Protein AF-A0A4W3GAF4-F1 (afdb_monomer_lite)

Radius of gyration: 34.47 Å; chains: 1; bounding box: 77×103×108 Å

pLDDT: mean 74.82, std 26.8, range [19.8, 98.69]

Sequence (533 aa):
MSVDEVLEMLQRFKDSSIKREREVFNCMLRNLFEEYRFFPQYPDKELHITACLFGGIIEKGLVTYMALGLALRYVLEALRKPFDSKMYYFGIAALDRFKNRLKDYPQYCQHLASIGHFLQFPHHLQEYIEYGQQSRDPPVKMQGSITTPGSIALAQAQAQAQAQNKTPLARQVSTIVPTSTTSTVTKTTTVTRPTGVSFKKDVPPSINTTNIETLLVATDQAERIVEPPENIQEKVAFIFNNLSQSNMTQKVEELKETVKDEFMPWVSQYLVMKRVSIEPNFHSLYSNFMDTLKNPEFNKMVLIETYRNIKVLLTSDKAAANFSDRSLLKNLGHWLGMITLAKNKPILHIDLDVKSLLLEAYVKGQQEMLYVVPFVAKVLESSVRSMVFRPPNPWTMAIMNVLAELHQEHDLKLNLKFEIEVLCKNLALDINDLKPGNLLKDKEKLKNLEEQLSAPKRECKLPEDLPVVVTTAAPVPAATTTTCTVTGPPQPQFSYHDINVYSLAALAPHITVNPNVSPSDQLTTTRLNIVRL

Foldseek 3Di:
DALVVVLVLLVCLCPDPDPVSVVVSVVVLVVLLVCLVVLLVDDLVVLLSSLLNLLSCLQVPSDDDLSNVSSLVSLLVLCLPDPPGSSVSSSLSSCVSNLVCLLVPLVSLVSCVPRPVSVVHPPVSNQSSVQSVVSHGGDDPDDDDDDDDDDDDDDDDDDDDDDDDDDDDDDDDDDDDDDDDDDDDDDDDDDDDDDDDDDDDDDDDDDQNADLVLVVVVVVVDDDQDDDDPVLVVQLVVLVVPFDPVCLLVSLVSNVVSDDPSCLLVSLLCCLRVDQLRPLVCLVRVLVSCVSNVDVVSLVSNLLSLLVLLLSLQADDLVPPRPNSLSSLLSSLLNNLSSAQLVVHDDDVVSPDLQLQLLLLVVVHQSSLSRNLSSSLSNLLSNLNHPQRQPPRVSSLSNLLQLLQLLPDPPHDPVSVVSSCVSCVSSVHDSVPRHHDCSNVPVVVSVPGDDSGHDPPPPPPDDDDDDDDDDDDDDDDDDDDDDDDDDDDDDDPDDPVRQDPPDPVSCVVVDDDDPPDDPPPPPDDPDDPPDDD

InterPro domains:
  IPR032191 CCR4-NOT transcription complex subunit 1, CAF1-binding domain [PF16415] (225-448)
  IPR032193 CCR4-NOT transcription complex subunit 1, TTP binding domain [PF16417] (1-139)
  IPR038535 CCR4-NOT subunit 1, TTP binding domain superfamily [G3DSA:1.25.40.840] (1-141)
  IPR040398 CCR4-NOT transcription complex subunit 1 [PTHR13162] (1-518)

Secondary structure (DSSP, 8-state):
--HHHHHHHHHHHHT-S-HHHHHHHHHHHHHHHHGGGTGGGS-HHHHHHHHHHHHHHHHTT-S-HHHHHHHHHHHHHHHTSPTTSHHHHHHHHHHHHHGGGGGG-HHHHHHHHTSTTGGGS-HHHHHHHHHHHTT-PPP---------------S------------------------------------------------PPP------HHHHHTTTTS----PPPHHHHHHHHHHHHT--TTTHHHHHHHHHHHS-GGGHHHHHHHIIIIIITT-GGGHHHHHHHHHHH--HHHHHHHHHHHHHHHHHHHSS-TTS--HHHHHHHHHHHHHHHHHTGGGT----TTT--HHHHHHHHHHH-HHHHHHHHHHHHHHHTTGGG-TTTSTT-HHHHHHHHHHHHHHH-TTS-HHHHHHHHHHHHHTT--GGGS---STTT-HHHHHTPPP-S----------------------------------PPPPP-S-TTSS-TT-HHHHGGG----TT--GGGTTS---------

Structure (mmCIF, N/CA/C/O backbone):
data_AF-A0A4W3GAF4-F1
#
_entry.id   AF-A0A4W3GAF4-F1
#
loop_
_atom_site.group_PDB
_atom_site.id
_atom_site.type_symbol
_atom_site.label_atom_id
_atom_site.label_alt_id
_atom_site.label_comp_id
_atom_site.label_asym_id
_atom_site.label_entity_id
_atom_site.label_seq_id
_atom_site.pdbx_PDB_ins_code
_atom_site.Cartn_x
_atom_site.Cartn_y
_atom_site.Cartn_z
_atom_site.occupancy
_atom_site.B_iso_or_equiv
_atom_site.auth_seq_id
_atom_site.auth_comp_id
_atom_site.auth_asym_id
_atom_site.auth_atom_id
_atom_site.pdbx_PDB_model_num
ATOM 1 N N . MET A 1 1 ? 23.570 34.704 16.557 1.00 61.19 1 MET A N 1
ATOM 2 C CA . MET A 1 1 ? 22.428 33.967 17.116 1.00 61.19 1 MET A CA 1
ATOM 3 C C . MET A 1 1 ? 22.987 32.730 17.788 1.00 61.19 1 MET A C 1
ATOM 5 O O . MET A 1 1 ? 23.738 32.016 17.130 1.00 61.19 1 MET A O 1
ATOM 9 N N . SER A 1 2 ? 22.743 32.534 19.080 1.00 85.25 2 SER A N 1
ATOM 10 C CA . SER A 1 2 ? 23.193 31.335 19.803 1.00 85.25 2 SER A CA 1
ATOM 11 C C . SER A 1 2 ? 22.289 30.126 19.518 1.00 85.25 2 SER A C 1
ATOM 13 O O . SER A 1 2 ? 21.175 30.273 19.012 1.00 85.25 2 SER A O 1
ATOM 15 N N . VAL A 1 3 ? 22.750 28.913 19.845 1.00 85.31 3 VAL A N 1
ATOM 16 C CA . VAL A 1 3 ? 21.926 27.693 19.713 1.00 85.31 3 VAL A CA 1
ATOM 17 C C . VAL A 1 3 ? 20.669 27.786 20.583 1.00 85.31 3 VAL A C 1
ATOM 19 O O . VAL A 1 3 ? 19.590 27.376 20.159 1.00 85.31 3 VAL A O 1
ATOM 22 N N . ASP A 1 4 ? 20.785 28.364 21.777 1.00 85.12 4 ASP A N 1
ATOM 23 C CA . ASP A 1 4 ? 19.672 28.451 22.720 1.00 85.12 4 ASP A CA 1
ATOM 24 C C . ASP A 1 4 ? 18.621 29.488 22.275 1.00 85.12 4 ASP A C 1
ATOM 26 O O . ASP A 1 4 ? 17.425 29.209 22.389 1.00 85.12 4 ASP A O 1
ATOM 30 N N . GLU A 1 5 ? 19.039 30.594 21.639 1.00 87.19 5 GLU A N 1
ATOM 31 C CA . GLU A 1 5 ? 18.146 31.537 20.936 1.00 87.19 5 GLU A CA 1
ATOM 32 C C . GLU A 1 5 ? 17.368 30.863 19.793 1.00 87.19 5 GLU A C 1
ATOM 34 O O . GLU A 1 5 ? 16.159 31.067 19.670 1.00 87.19 5 GLU A O 1
ATOM 39 N N . VAL A 1 6 ? 18.029 30.033 18.970 1.00 87.31 6 VAL A N 1
ATOM 40 C CA . VAL A 1 6 ? 17.355 29.267 17.899 1.00 87.31 6 VAL A CA 1
ATOM 41 C C . VAL A 1 6 ? 16.316 28.319 18.499 1.00 87.31 6 VAL A C 1
ATOM 43 O O . VAL A 1 6 ? 15.187 28.251 18.016 1.00 87.31 6 VAL A O 1
ATOM 46 N N . LEU A 1 7 ? 16.665 27.614 19.578 1.00 90.06 7 LEU A N 1
ATOM 47 C CA . LEU A 1 7 ? 15.755 26.700 20.269 1.00 90.06 7 LEU A CA 1
ATOM 48 C C . LEU A 1 7 ? 14.551 27.424 20.893 1.00 90.06 7 LEU A C 1
ATOM 50 O O . LEU A 1 7 ? 13.444 26.889 20.879 1.00 90.06 7 LEU A O 1
ATOM 54 N N . GLU A 1 8 ? 14.732 28.632 21.431 1.00 90.06 8 GLU A N 1
ATOM 55 C CA . GLU A 1 8 ? 13.617 29.470 21.891 1.00 90.06 8 GLU A CA 1
ATOM 56 C C . GLU A 1 8 ? 12.730 29.965 20.745 1.00 90.06 8 GLU A C 1
ATOM 58 O O . GLU A 1 8 ? 11.504 29.938 20.867 1.00 90.06 8 GLU A O 1
ATOM 63 N N . MET A 1 9 ? 13.320 30.391 19.625 1.00 90.19 9 MET A N 1
ATOM 64 C CA . MET A 1 9 ? 12.570 30.794 18.432 1.00 90.19 9 MET A CA 1
ATOM 65 C C . MET A 1 9 ? 11.718 29.633 17.902 1.00 90.19 9 MET A C 1
ATOM 67 O O . MET A 1 9 ? 10.529 29.815 17.640 1.00 90.19 9 MET A O 1
ATOM 71 N N . LEU A 1 10 ? 12.293 28.428 17.810 1.00 89.50 10 LEU A N 1
ATOM 72 C CA . LEU A 1 10 ? 11.576 27.222 17.393 1.00 89.50 10 LEU A CA 1
ATOM 73 C C . LEU A 1 10 ? 10.428 26.874 18.354 1.00 89.50 10 LEU A C 1
ATOM 75 O O . LEU A 1 10 ? 9.344 26.534 17.886 1.00 89.50 10 LEU A O 1
ATOM 79 N N . GLN A 1 11 ? 10.615 27.021 19.672 1.00 90.25 11 GLN A N 1
ATOM 80 C CA . GLN A 1 11 ? 9.532 26.831 20.646 1.00 90.25 11 GLN A CA 1
ATOM 81 C C . GLN A 1 11 ? 8.378 27.814 20.415 1.00 90.25 11 GLN A C 1
ATOM 83 O O . GLN A 1 11 ? 7.221 27.403 20.364 1.00 90.25 11 GLN A O 1
ATOM 88 N N . ARG A 1 12 ? 8.682 29.105 20.228 1.00 89.44 12 ARG A N 1
ATOM 89 C CA . ARG A 1 12 ? 7.660 30.135 19.975 1.00 89.44 12 ARG A CA 1
ATOM 90 C C . ARG A 1 12 ? 6.906 29.872 18.669 1.00 89.44 12 ARG A C 1
ATOM 92 O O . ARG A 1 12 ? 5.688 29.994 18.644 1.00 89.44 12 ARG A O 1
ATOM 99 N N . PHE A 1 13 ? 7.601 29.468 17.604 1.00 89.94 13 PHE A N 1
ATOM 100 C CA . PHE A 1 13 ? 6.974 29.178 16.310 1.00 89.94 13 PHE A CA 1
ATOM 101 C C . PHE A 1 13 ? 6.138 27.892 16.306 1.00 89.94 13 PHE A C 1
ATOM 103 O O . PHE A 1 13 ? 5.116 27.851 15.621 1.00 89.94 13 PHE A O 1
ATOM 110 N N . LYS A 1 14 ? 6.525 26.867 17.078 1.00 85.94 14 LYS A N 1
ATOM 111 C CA . LYS A 1 14 ? 5.740 25.635 17.257 1.00 85.94 14 LYS A CA 1
ATOM 112 C C . LYS A 1 14 ? 4.340 25.931 17.798 1.00 85.94 14 LYS A C 1
ATOM 114 O O . LYS A 1 14 ? 3.355 25.427 17.264 1.00 85.94 14 LYS A O 1
ATOM 119 N N . ASP A 1 15 ? 4.271 26.763 18.836 1.00 85.88 15 ASP A N 1
ATOM 120 C CA . ASP A 1 15 ? 3.041 27.052 19.582 1.00 85.88 15 ASP A CA 1
ATOM 121 C C . ASP A 1 15 ? 2.327 28.337 19.092 1.00 85.88 15 ASP A C 1
ATOM 123 O O . ASP A 1 15 ? 1.330 28.770 19.671 1.00 85.88 15 ASP A O 1
ATOM 127 N N . SER A 1 16 ? 2.806 28.943 17.997 1.00 90.38 16 SER A N 1
ATOM 128 C CA . SER A 1 16 ? 2.249 30.176 17.423 1.00 90.38 16 SER A CA 1
ATOM 129 C C . SER A 1 16 ? 0.898 29.963 16.735 1.00 90.38 16 SER A C 1
ATOM 131 O O . SER A 1 16 ? 0.680 28.993 16.002 1.00 90.38 16 SER A O 1
ATOM 133 N N . SER A 1 17 ? -0.003 30.940 16.875 1.00 83.81 17 SER A N 1
ATOM 134 C CA . SER A 1 17 ? -1.268 31.010 16.134 1.00 83.81 17 SER A CA 1
ATOM 135 C C . SER A 1 17 ? -1.079 31.371 14.651 1.00 83.81 17 SER A C 1
ATOM 137 O O . SER A 1 17 ? -1.940 31.044 13.826 1.00 83.81 17 SER A O 1
ATOM 139 N N . ILE A 1 18 ? 0.068 31.940 14.265 1.00 90.56 18 ILE A N 1
ATOM 140 C CA . ILE A 1 18 ? 0.363 32.375 12.895 1.00 90.56 18 ILE A CA 1
ATOM 141 C C . ILE A 1 18 ? 0.765 31.173 12.027 1.00 90.56 18 ILE A C 1
ATOM 143 O O . ILE A 1 18 ? 1.808 30.553 12.234 1.00 90.56 18 ILE A O 1
ATOM 147 N N . LYS A 1 19 ? -0.031 30.873 10.986 1.00 87.50 19 LYS A N 1
ATOM 148 C CA . LYS A 1 19 ? 0.212 29.746 10.056 1.00 87.50 19 LYS A CA 1
ATOM 149 C C . LYS A 1 19 ? 1.637 29.748 9.485 1.00 87.50 19 LYS A C 1
ATOM 151 O O . LYS A 1 19 ? 2.295 28.714 9.494 1.00 87.50 19 LYS A O 1
ATOM 156 N N . ARG A 1 20 ? 2.124 30.921 9.065 1.00 87.12 20 ARG A N 1
ATOM 157 C CA . ARG A 1 20 ? 3.463 31.114 8.487 1.00 87.12 20 ARG A CA 1
ATOM 158 C C . ARG A 1 20 ? 4.597 30.749 9.452 1.00 87.12 20 ARG A C 1
ATOM 160 O O . ARG A 1 20 ? 5.612 30.229 9.009 1.00 87.12 20 ARG A O 1
ATOM 167 N N . GLU A 1 21 ? 4.447 31.006 10.749 1.00 88.62 21 GLU A N 1
ATOM 168 C CA . GLU A 1 21 ? 5.481 30.669 11.740 1.00 88.62 21 GLU A CA 1
ATOM 169 C C . GLU A 1 21 ? 5.537 29.156 11.969 1.00 88.62 21 GLU A C 1
ATOM 171 O O . GLU A 1 21 ? 6.621 28.572 11.935 1.00 88.62 21 GLU A O 1
ATOM 176 N N . ARG A 1 22 ? 4.373 28.495 12.051 1.00 86.69 22 ARG A N 1
ATOM 177 C CA . ARG A 1 22 ? 4.294 27.025 12.083 1.00 86.69 22 ARG A CA 1
ATOM 178 C C . ARG A 1 22 ? 4.856 26.385 10.808 1.00 86.69 22 ARG A C 1
ATOM 180 O O . ARG A 1 22 ? 5.530 25.362 10.884 1.00 86.69 22 ARG A O 1
ATOM 187 N N . GLU A 1 23 ? 4.615 26.968 9.634 1.00 84.00 23 GLU A N 1
ATOM 188 C CA . GLU A 1 23 ? 5.207 26.510 8.365 1.00 84.00 23 GLU A CA 1
ATOM 189 C C . GLU A 1 23 ? 6.739 26.642 8.370 1.00 84.00 23 GLU A C 1
ATOM 191 O O . GLU A 1 23 ? 7.431 25.701 7.982 1.00 84.00 23 GLU A O 1
ATOM 196 N N . VAL A 1 24 ? 7.280 27.760 8.873 1.00 87.12 24 VAL A N 1
ATOM 197 C CA . VAL A 1 24 ? 8.732 27.968 9.024 1.00 87.12 24 VAL A CA 1
ATOM 198 C C . VAL A 1 24 ? 9.343 26.966 10.008 1.00 87.12 24 VAL A C 1
ATOM 200 O O . VAL A 1 24 ? 10.357 26.357 9.679 1.00 87.12 24 VAL A O 1
ATOM 203 N N . PHE A 1 25 ? 8.712 26.730 11.162 1.00 90.31 25 PHE A N 1
ATOM 204 C CA . PHE A 1 25 ? 9.139 25.716 12.135 1.00 90.31 25 PHE A CA 1
ATOM 205 C C . PHE A 1 25 ? 9.225 24.312 11.514 1.00 90.31 25 PHE A C 1
ATOM 207 O O . PHE A 1 25 ? 10.264 23.655 11.599 1.00 90.31 25 PHE A O 1
ATOM 214 N N . ASN A 1 26 ? 8.166 23.879 10.822 1.00 86.62 26 ASN A N 1
ATOM 215 C CA . ASN A 1 26 ? 8.140 22.579 10.147 1.00 86.62 26 ASN A CA 1
ATOM 216 C C . ASN A 1 26 ? 9.185 22.487 9.021 1.00 86.62 26 ASN A C 1
ATOM 218 O O . ASN A 1 26 ? 9.798 21.438 8.834 1.00 86.62 26 ASN A O 1
ATOM 222 N N . CYS A 1 27 ? 9.420 23.581 8.290 1.00 85.25 27 CYS A N 1
ATOM 223 C CA . CYS A 1 27 ? 10.456 23.652 7.261 1.00 85.25 27 CYS A CA 1
ATOM 224 C C . CYS A 1 27 ? 11.867 23.514 7.860 1.00 85.25 27 CYS A C 1
ATOM 226 O O . CYS A 1 27 ? 12.650 22.692 7.392 1.00 85.25 27 CYS A O 1
ATOM 228 N N . MET A 1 28 ? 12.167 24.247 8.938 1.00 86.12 28 MET A N 1
ATOM 229 C CA . MET A 1 28 ? 13.460 24.190 9.629 1.00 86.12 28 MET A CA 1
ATOM 230 C C . MET A 1 28 ? 13.759 22.793 10.189 1.00 86.12 28 MET A C 1
ATOM 232 O O . MET A 1 28 ? 14.859 22.283 9.987 1.00 86.12 28 MET A O 1
ATOM 236 N N . LEU A 1 29 ? 12.785 22.145 10.842 1.00 89.12 29 LEU A N 1
ATOM 237 C CA . LEU A 1 29 ? 12.964 20.780 11.348 1.00 89.12 29 LEU A CA 1
ATOM 238 C C . LEU A 1 29 ? 13.135 19.754 10.223 1.00 89.12 29 LEU A C 1
ATOM 240 O O . LEU A 1 29 ? 13.995 18.881 10.328 1.00 89.12 29 LEU A O 1
ATOM 244 N N . ARG A 1 30 ? 12.349 19.856 9.142 1.00 85.94 30 ARG A N 1
ATOM 245 C CA . ARG A 1 30 ? 12.473 18.949 7.994 1.00 85.94 30 ARG A CA 1
ATOM 246 C C . ARG A 1 30 ? 13.859 19.057 7.358 1.00 85.94 30 ARG A C 1
ATOM 248 O O . ARG A 1 30 ? 14.519 18.033 7.212 1.00 85.94 30 ARG A O 1
ATOM 255 N N . ASN A 1 31 ? 14.321 20.273 7.064 1.00 86.94 31 ASN A N 1
ATOM 256 C CA . ASN A 1 31 ? 15.644 20.496 6.480 1.00 86.94 31 ASN A CA 1
ATOM 257 C C . ASN A 1 31 ? 16.752 19.927 7.387 1.00 86.94 31 ASN A C 1
ATOM 259 O O . ASN A 1 31 ? 17.601 19.184 6.906 1.00 86.94 31 ASN A O 1
ATOM 263 N N . LEU A 1 32 ? 16.690 20.160 8.706 1.00 89.69 32 LEU A N 1
ATOM 264 C CA . LEU A 1 32 ? 17.666 19.617 9.663 1.00 89.69 32 LEU A CA 1
ATOM 265 C C . LEU A 1 32 ? 17.710 18.074 9.675 1.00 89.69 32 LEU A C 1
ATOM 267 O O . LEU A 1 32 ? 18.785 17.484 9.801 1.00 89.69 32 LEU A O 1
ATOM 271 N N . PHE A 1 33 ? 16.562 17.398 9.544 1.00 89.25 33 PHE A N 1
ATOM 272 C CA . PHE A 1 33 ? 16.513 15.933 9.459 1.00 89.25 33 PHE A CA 1
ATOM 273 C C . PHE A 1 33 ? 16.940 15.388 8.086 1.00 89.25 33 PHE A C 1
ATOM 275 O O . PHE A 1 33 ? 17.521 14.303 8.022 1.00 89.25 33 PHE A O 1
ATOM 282 N N . GLU A 1 34 ? 16.676 16.113 6.998 1.00 86.25 34 GLU A N 1
ATOM 283 C CA . GLU A 1 34 ? 17.132 15.765 5.644 1.00 86.25 34 GLU A CA 1
ATOM 284 C C . GLU A 1 34 ? 18.645 15.978 5.467 1.00 86.25 34 GLU A C 1
ATOM 286 O O . GLU A 1 34 ? 19.303 15.210 4.755 1.00 86.25 34 GLU A O 1
ATOM 291 N N . GLU A 1 35 ? 19.217 16.971 6.152 1.00 89.00 35 GLU A N 1
ATOM 292 C CA . GLU A 1 35 ? 20.650 17.277 6.144 1.00 89.00 35 GLU A CA 1
ATOM 293 C C . GLU A 1 35 ? 21.509 16.252 6.896 1.00 89.00 35 GLU A C 1
ATOM 295 O O . GLU A 1 35 ? 22.710 16.183 6.643 1.00 89.00 35 GLU A O 1
ATOM 300 N N . TYR A 1 36 ? 20.926 15.386 7.738 1.00 90.75 36 TYR A N 1
ATOM 301 C CA . TYR A 1 36 ? 21.669 14.383 8.521 1.00 90.75 36 TYR A CA 1
ATOM 302 C C . TYR A 1 36 ? 22.615 13.508 7.671 1.00 90.75 36 TYR A C 1
ATOM 304 O O . TYR A 1 36 ? 23.713 13.158 8.103 1.00 90.75 36 TYR A O 1
ATOM 312 N N . ARG A 1 37 ? 22.242 13.201 6.419 1.00 87.69 37 ARG A N 1
ATOM 313 C CA . ARG A 1 37 ? 23.094 12.450 5.468 1.00 87.69 37 ARG A CA 1
ATOM 314 C C . ARG A 1 37 ? 24.366 13.197 5.034 1.00 87.69 37 ARG A C 1
ATOM 316 O O . ARG A 1 37 ? 25.306 12.564 4.553 1.00 87.69 37 ARG A O 1
ATOM 323 N N . PHE A 1 38 ? 24.385 14.520 5.181 1.00 89.06 38 PHE A N 1
ATOM 324 C CA . PHE A 1 38 ? 25.499 15.404 4.840 1.00 89.06 38 PHE A CA 1
ATOM 325 C C . PHE A 1 38 ? 26.352 15.787 6.059 1.00 89.06 38 PHE A C 1
ATOM 327 O O . PHE A 1 38 ? 27.488 16.217 5.883 1.00 89.06 38 PHE A O 1
ATOM 334 N N . PHE A 1 39 ? 25.875 15.554 7.290 1.00 91.19 39 PHE A N 1
ATOM 335 C CA . PHE A 1 39 ? 26.628 15.816 8.528 1.00 91.19 39 PHE A CA 1
ATOM 336 C C . PHE A 1 39 ? 28.057 15.222 8.548 1.00 91.19 39 PHE A C 1
ATOM 338 O O . PHE A 1 39 ? 28.957 15.905 9.035 1.00 91.19 39 PHE A O 1
ATOM 345 N N . PRO A 1 40 ? 28.355 14.035 7.969 1.00 90.81 40 PRO A N 1
ATOM 346 C CA . PRO A 1 40 ? 29.735 13.542 7.875 1.00 90.81 40 PRO A CA 1
ATOM 347 C C . PRO A 1 40 ? 30.686 14.424 7.045 1.00 90.81 40 PRO A C 1
ATOM 349 O O . PRO A 1 40 ? 31.899 14.299 7.192 1.00 90.81 40 PRO A O 1
ATOM 352 N N . GLN A 1 41 ? 30.158 15.282 6.163 1.00 89.31 41 GLN A N 1
ATOM 353 C CA . GLN A 1 41 ? 30.934 16.243 5.368 1.00 89.31 41 GLN A CA 1
ATOM 354 C C . GLN A 1 41 ? 31.089 17.608 6.060 1.00 89.31 41 GLN A C 1
ATOM 356 O O . GLN A 1 41 ? 31.808 18.464 5.547 1.00 89.31 41 GLN A O 1
ATOM 361 N N . TYR A 1 42 ? 30.432 17.839 7.202 1.00 88.81 42 TYR A N 1
ATOM 362 C CA . TYR A 1 42 ? 30.511 19.126 7.890 1.00 88.81 42 TYR A CA 1
ATOM 363 C C . TYR A 1 42 ? 31.890 19.293 8.565 1.00 88.81 42 TYR A C 1
ATOM 365 O O . TYR A 1 42 ? 32.491 18.310 9.032 1.00 88.81 42 TYR A O 1
ATOM 373 N N . PRO A 1 43 ? 32.427 20.525 8.638 1.00 92.06 43 PRO A N 1
ATOM 374 C CA . PRO A 1 43 ? 33.571 20.804 9.490 1.00 92.06 43 PRO A CA 1
ATOM 375 C C . PRO A 1 43 ? 33.166 20.720 10.973 1.00 92.06 43 PRO A C 1
ATOM 377 O O . PRO A 1 43 ? 31.988 20.768 11.334 1.00 92.06 43 PRO A O 1
ATOM 380 N N . ASP A 1 44 ? 34.148 20.496 11.847 1.00 86.81 44 ASP A N 1
ATOM 381 C CA . ASP A 1 44 ? 33.887 19.964 13.194 1.00 86.81 44 ASP A CA 1
ATOM 382 C C . ASP A 1 44 ? 33.168 20.955 14.120 1.00 86.81 44 ASP A C 1
ATOM 384 O O . ASP A 1 44 ? 32.412 20.546 15.003 1.00 86.81 44 ASP A O 1
ATOM 388 N N . LYS A 1 45 ? 33.356 22.262 13.898 1.00 87.88 45 LYS A N 1
ATOM 389 C CA . LYS A 1 45 ? 32.702 23.321 14.680 1.00 87.88 45 LYS A CA 1
ATOM 390 C C . LYS A 1 45 ? 31.215 23.398 14.350 1.00 87.88 45 LYS A C 1
ATOM 392 O O . LYS A 1 45 ? 30.377 23.426 15.247 1.00 87.88 45 LYS A O 1
ATOM 397 N N . GLU A 1 46 ? 30.901 23.400 13.064 1.00 90.50 46 GLU A N 1
ATOM 398 C CA . GLU A 1 46 ? 29.557 23.449 12.506 1.00 90.50 46 GLU A CA 1
ATOM 399 C C . GLU A 1 46 ? 28.797 22.177 12.884 1.00 90.50 46 GLU A C 1
ATOM 401 O O . GLU A 1 46 ? 27.681 22.258 13.386 1.00 90.50 46 GLU A O 1
ATOM 406 N N . LEU A 1 47 ? 29.433 21.006 12.760 1.00 92.50 47 LEU A N 1
ATOM 407 C CA . LEU A 1 47 ? 28.854 19.735 13.187 1.00 92.50 47 LEU A CA 1
ATOM 408 C C . LEU A 1 47 ? 28.550 19.706 14.695 1.00 92.50 47 LEU A C 1
ATOM 410 O O . LEU A 1 47 ? 27.496 19.211 15.093 1.00 92.50 47 LEU A O 1
ATOM 414 N N . HIS A 1 48 ? 29.429 20.261 15.536 1.00 91.62 48 HIS A N 1
ATOM 415 C CA . HIS A 1 48 ? 29.193 20.366 16.977 1.00 91.62 48 HIS A CA 1
ATOM 416 C C . HIS A 1 48 ? 28.041 21.330 17.317 1.00 91.62 48 HIS A C 1
ATOM 418 O O . HIS A 1 48 ? 27.187 21.001 18.140 1.00 91.62 48 HIS A O 1
ATOM 424 N N . ILE A 1 49 ? 27.958 22.488 16.652 1.00 90.00 49 ILE A N 1
ATOM 425 C CA . ILE A 1 49 ? 26.826 23.424 16.789 1.00 90.00 49 ILE A CA 1
ATOM 426 C C . ILE A 1 49 ? 25.513 22.730 16.396 1.00 90.00 49 ILE A C 1
ATOM 428 O O . ILE A 1 49 ? 24.531 22.794 17.141 1.00 90.00 49 ILE A O 1
ATOM 432 N N . THR A 1 50 ? 25.513 22.004 15.275 1.00 92.06 50 THR A N 1
ATOM 433 C CA . THR A 1 50 ? 24.368 21.217 14.807 1.00 92.06 50 THR A CA 1
ATOM 434 C C . THR A 1 50 ? 23.995 20.116 15.801 1.00 92.06 50 THR A C 1
ATOM 436 O O . THR A 1 50 ? 22.813 19.950 16.088 1.00 92.06 50 THR A O 1
ATOM 439 N N . ALA A 1 51 ? 24.962 19.419 16.409 1.00 92.81 51 ALA A N 1
ATOM 440 C CA . ALA A 1 51 ? 24.709 18.437 17.469 1.00 92.81 51 ALA A CA 1
ATOM 441 C C . ALA A 1 51 ? 24.020 19.062 18.694 1.00 92.81 51 ALA A C 1
ATOM 443 O O . ALA A 1 51 ? 23.035 18.523 19.202 1.00 92.81 51 ALA A O 1
ATOM 444 N N . CYS A 1 52 ? 24.494 20.229 19.136 1.00 92.56 52 CYS A N 1
ATOM 445 C CA . CYS A 1 52 ? 23.934 20.958 20.274 1.00 92.56 52 CYS A CA 1
ATOM 446 C C . CYS A 1 52 ? 22.510 21.481 20.014 1.00 92.56 52 CYS A C 1
ATOM 448 O O . CYS A 1 52 ? 21.705 21.537 20.951 1.00 92.56 52 CYS A O 1
ATOM 450 N N . LEU A 1 53 ? 22.188 21.831 18.762 1.00 90.94 53 LEU A N 1
ATOM 451 C CA . LEU A 1 53 ? 20.832 22.166 18.313 1.00 90.94 53 LEU A CA 1
ATOM 452 C C . LEU A 1 53 ? 19.939 20.916 18.258 1.00 90.94 53 LEU A C 1
ATOM 454 O O . LEU A 1 53 ? 18.841 20.912 18.810 1.00 90.94 53 LEU A O 1
ATOM 458 N N . PHE A 1 54 ? 20.429 19.840 17.643 1.00 93.12 54 PHE A N 1
ATOM 459 C CA . PHE A 1 54 ? 19.704 18.583 17.451 1.00 93.12 54 PHE A CA 1
ATOM 460 C C . PHE A 1 54 ? 19.353 17.909 18.789 1.00 93.12 54 PHE A C 1
ATOM 462 O O . PHE A 1 54 ? 18.215 17.493 19.004 1.00 93.12 54 PHE A O 1
ATOM 469 N N . GLY A 1 55 ? 20.302 17.871 19.729 1.00 92.62 55 GLY A N 1
ATOM 470 C CA . GLY A 1 55 ? 20.066 17.405 21.096 1.00 92.62 55 GLY A CA 1
ATOM 471 C C . GLY A 1 55 ? 19.100 18.305 21.875 1.00 92.62 55 GLY A C 1
ATOM 472 O O . GLY A 1 55 ? 18.225 17.801 22.575 1.00 92.62 55 GLY A O 1
ATOM 473 N N . GLY A 1 56 ? 19.184 19.629 21.693 1.00 91.81 56 GLY A N 1
ATOM 474 C CA . GLY A 1 56 ? 18.266 20.591 22.317 1.00 91.81 56 GLY A CA 1
ATOM 475 C C . GLY A 1 56 ? 16.820 20.510 21.799 1.00 91.81 56 GLY A C 1
ATOM 476 O O . GLY A 1 56 ? 15.877 20.763 22.547 1.00 91.81 56 GLY A O 1
ATOM 477 N N . ILE A 1 57 ? 16.621 20.097 20.542 1.00 92.62 57 ILE A N 1
ATOM 478 C CA . ILE A 1 57 ? 15.297 19.810 19.960 1.00 92.62 57 ILE A CA 1
ATOM 479 C C . ILE A 1 57 ? 14.624 18.620 20.665 1.00 92.62 57 ILE A C 1
ATOM 481 O O . ILE A 1 57 ? 13.416 18.656 20.918 1.00 92.62 57 ILE A O 1
ATOM 485 N N . ILE A 1 58 ? 15.406 17.597 21.030 1.00 92.31 58 ILE A N 1
ATOM 486 C CA . ILE A 1 58 ? 14.951 16.449 21.830 1.00 92.31 58 ILE A CA 1
ATOM 487 C C . ILE A 1 58 ? 14.709 16.875 23.288 1.00 92.31 58 ILE A C 1
ATOM 489 O O . ILE A 1 58 ? 13.673 16.537 23.865 1.00 92.31 58 ILE A O 1
ATOM 493 N N . GLU A 1 59 ? 15.630 17.642 23.877 1.00 92.12 59 GLU A N 1
ATOM 494 C CA . GLU A 1 59 ? 15.539 18.146 25.254 1.00 92.12 59 GLU A CA 1
ATOM 495 C C . GLU A 1 59 ? 14.253 18.956 25.481 1.00 92.12 59 GLU A C 1
ATOM 497 O O . GLU A 1 59 ? 13.440 18.583 26.325 1.00 92.12 59 GLU A O 1
ATOM 502 N N . LYS A 1 60 ? 14.012 20.001 24.675 1.00 89.75 60 LYS A N 1
ATOM 503 C CA . LYS A 1 60 ? 12.837 20.884 24.809 1.00 89.75 60 LYS A CA 1
ATOM 504 C C . LYS A 1 60 ? 11.519 20.257 24.323 1.00 89.75 60 LYS A C 1
ATOM 506 O O . LYS A 1 60 ? 10.473 20.887 24.424 1.00 89.75 60 LYS A O 1
ATOM 511 N N . GLY A 1 61 ? 11.540 19.032 23.786 1.00 87.69 61 GLY A N 1
ATOM 512 C CA . GLY A 1 61 ? 10.332 18.361 23.287 1.00 87.69 61 GLY A CA 1
ATOM 513 C C . GLY A 1 61 ? 9.704 19.053 22.071 1.00 87.69 61 GLY A C 1
ATOM 514 O O . GLY A 1 61 ? 8.491 18.974 21.870 1.00 87.69 61 GLY A O 1
ATOM 515 N N . LEU A 1 62 ? 10.522 19.731 21.255 1.00 87.19 62 LEU A N 1
ATOM 516 C CA . LEU A 1 62 ? 10.072 20.380 20.017 1.00 87.19 62 LEU A CA 1
ATOM 517 C C . LEU A 1 62 ? 9.570 19.354 18.993 1.00 87.19 62 LEU A C 1
ATOM 519 O O . LEU A 1 62 ? 8.684 19.656 18.199 1.00 87.19 62 LEU A O 1
ATOM 523 N N . VAL A 1 63 ? 10.102 18.132 19.048 1.00 86.69 63 VAL A N 1
ATOM 524 C CA . VAL A 1 63 ? 9.625 16.977 18.286 1.00 86.69 63 VAL A CA 1
ATOM 525 C C . VAL A 1 63 ? 8.915 15.980 19.193 1.00 86.69 63 VAL A C 1
ATOM 527 O O . VAL A 1 63 ? 9.365 15.685 20.300 1.00 86.69 63 VAL A O 1
ATOM 530 N N . THR A 1 64 ? 7.810 15.429 18.699 1.00 83.19 64 THR A N 1
ATOM 531 C CA . THR A 1 64 ? 6.983 14.435 19.392 1.00 83.19 64 THR A CA 1
ATOM 532 C C . THR A 1 64 ? 6.795 13.190 18.522 1.00 83.19 64 THR A C 1
ATOM 534 O O . THR A 1 64 ? 7.092 13.198 17.324 1.00 83.19 64 THR A O 1
ATOM 537 N N . TYR A 1 65 ? 6.336 12.097 19.137 1.00 83.25 65 TYR A N 1
ATOM 538 C CA . TYR A 1 65 ? 5.961 10.845 18.467 1.00 83.25 65 TYR A CA 1
ATOM 539 C C . TYR A 1 65 ? 7.001 10.359 17.430 1.00 83.25 65 TYR A C 1
ATOM 541 O O . TYR A 1 65 ? 8.140 10.056 17.789 1.00 83.25 65 TYR A O 1
ATOM 549 N N . MET A 1 66 ? 6.631 10.288 16.147 1.00 76.81 66 MET A N 1
ATOM 550 C CA . MET A 1 66 ? 7.477 9.769 15.067 1.00 76.81 66 MET A CA 1
ATOM 551 C C . MET A 1 66 ? 8.752 10.602 14.848 1.00 76.81 66 MET A C 1
ATOM 553 O O . MET A 1 66 ? 9.829 10.038 14.654 1.00 76.81 66 MET A O 1
ATOM 557 N N . ALA A 1 67 ? 8.661 11.934 14.932 1.00 80.44 67 ALA A N 1
ATOM 558 C CA . ALA A 1 67 ? 9.809 12.824 14.749 1.00 80.44 67 ALA A CA 1
ATOM 559 C C . ALA A 1 67 ? 10.826 12.690 15.898 1.00 80.44 67 ALA A C 1
ATOM 561 O O . ALA A 1 67 ? 12.034 12.701 15.666 1.00 80.44 67 ALA A O 1
ATOM 562 N N . LEU A 1 68 ? 10.342 12.472 17.126 1.00 88.19 68 LEU A N 1
ATOM 563 C CA . LEU A 1 68 ? 11.182 12.149 18.283 1.00 88.19 68 LEU A CA 1
ATOM 564 C C . LEU A 1 68 ? 11.881 10.791 18.114 1.00 88.19 68 LEU A C 1
ATOM 566 O O . LEU A 1 68 ? 13.086 10.689 18.335 1.00 88.19 68 LEU A O 1
ATOM 570 N N . GLY A 1 69 ? 11.152 9.762 17.667 1.00 86.25 69 GLY A N 1
ATOM 571 C CA . GLY A 1 69 ? 11.726 8.443 17.378 1.00 86.25 69 GLY A CA 1
ATOM 572 C C . GLY A 1 69 ? 12.807 8.487 16.291 1.00 86.25 69 GLY A C 1
ATOM 573 O O . GLY A 1 69 ? 13.850 7.846 16.429 1.00 86.25 69 GLY A O 1
ATOM 574 N N . LEU A 1 70 ? 12.603 9.289 15.240 1.00 86.75 70 LEU A N 1
ATOM 575 C CA . LEU A 1 70 ? 13.603 9.516 14.195 1.00 86.75 70 LEU A CA 1
ATOM 576 C C . LEU A 1 70 ? 14.846 10.238 14.735 1.00 86.75 70 LEU A C 1
ATOM 578 O O . LEU A 1 70 ? 15.963 9.794 14.467 1.00 86.75 70 LEU A O 1
ATOM 582 N N . ALA A 1 71 ? 14.660 11.293 15.533 1.00 89.50 71 ALA A N 1
ATOM 583 C CA . ALA A 1 71 ? 15.750 12.047 16.147 1.00 89.50 71 ALA A CA 1
ATOM 584 C C . ALA A 1 71 ? 16.615 11.163 17.066 1.00 89.50 71 ALA A C 1
ATOM 586 O O . ALA A 1 71 ? 17.837 11.119 16.918 1.00 89.50 71 ALA A O 1
ATOM 587 N N . LEU A 1 72 ? 15.984 10.384 17.952 1.00 91.12 72 LEU A N 1
ATOM 588 C CA . LEU A 1 72 ? 16.672 9.407 18.802 1.00 91.12 72 LEU A CA 1
ATOM 589 C C . LEU A 1 72 ? 17.417 8.356 17.960 1.00 91.12 72 LEU A C 1
ATOM 591 O O . LEU A 1 72 ? 18.574 8.045 18.242 1.00 91.12 72 LEU A O 1
ATOM 595 N N . ARG A 1 73 ? 16.810 7.848 16.878 1.00 91.12 73 ARG A N 1
ATOM 596 C CA . ARG A 1 73 ? 17.465 6.884 15.978 1.00 91.12 73 ARG A CA 1
ATOM 597 C C . ARG A 1 73 ? 18.700 7.468 15.286 1.00 91.12 73 ARG A C 1
ATOM 599 O O . ARG A 1 73 ? 19.683 6.747 15.143 1.00 91.12 73 ARG A O 1
ATOM 606 N N . TYR A 1 74 ? 18.676 8.737 14.877 1.00 92.62 74 TYR A N 1
ATOM 607 C CA . TYR A 1 74 ? 19.839 9.413 14.288 1.00 92.62 74 TYR A CA 1
ATOM 608 C C . TYR A 1 74 ? 20.975 9.596 15.303 1.00 92.62 74 TYR A C 1
ATOM 610 O O . TYR A 1 74 ? 22.122 9.302 14.979 1.00 92.62 74 TYR A O 1
ATOM 618 N N . VAL A 1 75 ? 20.679 9.967 16.554 1.00 93.25 75 VAL A N 1
ATOM 619 C CA . VAL A 1 75 ? 21.704 10.035 17.615 1.00 93.25 75 VAL A CA 1
ATOM 620 C C . VAL A 1 75 ? 22.294 8.645 17.901 1.00 93.25 75 VAL A C 1
ATOM 622 O O . VAL A 1 75 ? 23.514 8.498 17.949 1.00 93.25 75 VAL A O 1
ATOM 625 N N . LEU A 1 76 ? 21.464 7.601 17.994 1.00 90.75 76 LEU A N 1
ATOM 626 C CA . LEU A 1 76 ? 21.924 6.215 18.164 1.00 90.75 76 LEU A CA 1
ATOM 627 C C . LEU A 1 76 ? 22.760 5.708 16.978 1.00 90.75 76 LEU A C 1
ATOM 629 O O . LEU A 1 76 ? 23.728 4.977 17.178 1.00 90.75 76 LEU A O 1
ATOM 633 N N . GLU A 1 77 ? 22.409 6.067 15.741 1.00 90.44 77 GLU A N 1
ATOM 634 C CA . GLU A 1 77 ? 23.193 5.685 14.562 1.00 90.44 77 GLU A CA 1
ATOM 635 C C . GLU A 1 77 ? 24.550 6.401 14.527 1.00 90.44 77 GLU A C 1
ATOM 637 O O . GLU A 1 77 ? 25.560 5.781 14.185 1.00 90.44 77 GLU A O 1
ATOM 642 N N . ALA A 1 78 ? 24.588 7.676 14.918 1.00 91.06 78 ALA A N 1
ATOM 643 C CA . ALA A 1 78 ? 25.814 8.454 15.048 1.00 91.06 78 ALA A CA 1
ATOM 644 C C . ALA A 1 78 ? 26.756 7.852 16.112 1.00 91.06 78 ALA A C 1
ATOM 646 O O . ALA A 1 78 ? 27.934 7.629 15.838 1.00 91.06 78 ALA A O 1
ATOM 647 N N . LEU A 1 79 ? 26.208 7.459 17.268 1.00 90.12 79 LEU A N 1
ATOM 648 C CA . LEU A 1 79 ? 26.918 6.754 18.347 1.00 90.12 79 LEU A CA 1
ATOM 649 C C . LEU A 1 79 ? 27.342 5.316 17.998 1.00 90.12 79 LEU A C 1
ATOM 651 O O . LEU A 1 79 ? 28.165 4.735 18.695 1.00 90.12 79 LEU A O 1
ATOM 655 N N . ARG A 1 80 ? 26.797 4.716 16.932 1.00 90.06 80 ARG A N 1
ATOM 656 C CA . ARG A 1 80 ? 27.227 3.401 16.419 1.00 90.06 80 ARG A CA 1
ATOM 657 C C . ARG A 1 80 ? 28.360 3.481 15.395 1.00 90.06 80 ARG A C 1
ATOM 659 O O . ARG A 1 80 ? 28.879 2.434 15.006 1.00 90.06 80 ARG A O 1
ATOM 666 N N . LYS A 1 81 ? 28.734 4.677 14.924 1.00 90.62 81 LYS A N 1
ATOM 667 C CA . LYS A 1 81 ? 29.923 4.852 14.071 1.00 90.62 81 LYS A CA 1
ATOM 668 C C . LYS A 1 81 ? 31.195 4.560 14.894 1.00 90.62 81 LYS A C 1
ATOM 670 O O . LYS A 1 81 ? 31.112 4.508 16.118 1.00 90.62 81 LYS A O 1
ATOM 675 N N . PRO A 1 82 ? 32.360 4.326 14.262 1.00 86.75 82 PRO A N 1
ATOM 676 C CA . PRO A 1 82 ? 33.596 4.073 14.998 1.00 86.75 82 PRO A CA 1
ATOM 677 C C . PRO A 1 82 ? 33.892 5.169 16.028 1.00 86.75 82 PRO A C 1
ATOM 679 O O . PRO A 1 82 ? 33.628 6.350 15.773 1.00 86.75 82 PRO A O 1
ATOM 682 N N . PHE A 1 83 ? 34.465 4.771 17.165 1.00 83.19 83 PHE A N 1
ATOM 683 C CA . PHE A 1 83 ? 35.037 5.694 18.144 1.00 83.19 83 PHE A CA 1
ATOM 684 C C . PHE A 1 83 ? 36.013 6.665 17.456 1.00 83.19 83 PHE A C 1
ATOM 686 O O . PHE A 1 83 ? 36.617 6.312 16.443 1.00 83.19 83 PHE A O 1
ATOM 693 N N . ASP A 1 84 ? 36.130 7.885 17.986 1.00 86.44 84 ASP A N 1
ATOM 694 C CA . ASP A 1 84 ? 36.937 8.987 17.424 1.00 86.44 84 ASP A CA 1
ATOM 695 C C . ASP A 1 84 ? 36.455 9.527 16.050 1.00 86.44 84 ASP A C 1
ATOM 697 O O . ASP A 1 84 ? 37.054 10.424 15.461 1.00 86.44 84 ASP A O 1
ATOM 701 N N . SER A 1 85 ? 35.323 9.046 15.516 1.00 91.38 85 SER A N 1
ATOM 702 C CA . SER A 1 85 ? 34.737 9.623 14.296 1.00 91.38 85 SER A CA 1
ATOM 703 C C . SER A 1 85 ? 33.968 10.927 14.560 1.00 91.38 85 SER A C 1
ATOM 705 O O . SER A 1 85 ? 33.326 11.100 15.597 1.00 91.38 85 SER A O 1
ATOM 707 N N . LYS A 1 86 ? 33.923 11.825 13.564 1.00 90.44 86 LYS A N 1
ATOM 708 C CA . LYS A 1 86 ? 33.115 13.065 13.601 1.00 90.44 86 LYS A CA 1
ATOM 709 C C . LYS A 1 86 ? 31.660 12.824 14.031 1.00 90.44 86 LYS A C 1
ATOM 711 O O . LYS A 1 86 ? 31.105 13.564 14.838 1.00 90.44 86 LYS A O 1
ATOM 716 N N . MET A 1 87 ? 31.051 11.752 13.517 1.00 91.88 87 MET A N 1
ATOM 717 C CA . MET A 1 87 ? 29.676 11.371 13.854 1.00 91.88 87 MET A CA 1
ATOM 718 C C . MET A 1 87 ? 29.546 10.798 15.271 1.00 91.88 87 MET A C 1
ATOM 720 O O . MET A 1 87 ? 28.536 11.053 15.919 1.00 91.88 87 MET A O 1
ATOM 724 N N . TYR A 1 88 ? 30.558 10.099 15.792 1.00 92.69 88 TYR A N 1
ATOM 725 C CA . TYR A 1 88 ? 30.588 9.718 17.206 1.00 92.69 88 TYR A CA 1
ATOM 726 C C . TYR A 1 88 ? 30.566 10.970 18.102 1.00 92.69 88 TYR A C 1
ATOM 728 O O . TYR A 1 88 ? 29.722 11.070 18.992 1.00 92.69 88 TYR A O 1
ATOM 736 N N . TYR A 1 89 ? 31.391 11.980 17.802 1.00 91.75 89 TYR A N 1
ATOM 737 C CA . TYR A 1 89 ? 31.388 13.253 18.535 1.00 91.75 89 TYR A CA 1
ATOM 738 C C . TYR A 1 89 ? 30.069 14.032 18.419 1.00 91.75 89 TYR A C 1
ATOM 740 O O . TYR A 1 89 ? 29.591 14.556 19.427 1.00 91.75 89 TYR A O 1
ATOM 748 N N . PHE A 1 90 ? 29.434 14.053 17.240 1.00 94.94 90 PHE A N 1
ATOM 749 C CA . PHE A 1 90 ? 28.062 14.556 17.076 1.00 94.94 90 PHE A CA 1
ATOM 750 C C . PHE A 1 90 ? 27.085 13.816 18.002 1.00 94.94 90 PHE A C 1
ATOM 752 O O . PHE A 1 90 ? 26.310 14.445 18.720 1.00 94.94 90 PHE A O 1
ATOM 759 N N . GLY A 1 91 ? 27.145 12.482 18.024 1.00 93.31 91 GLY A N 1
ATOM 760 C CA . GLY A 1 91 ? 26.285 11.643 18.853 1.00 93.31 91 GLY A CA 1
ATOM 761 C C . GLY A 1 91 ? 26.446 11.927 20.347 1.00 93.31 91 GLY A C 1
ATOM 762 O O . GLY A 1 91 ? 25.448 12.093 21.045 1.00 93.31 91 GLY A O 1
ATOM 763 N N . ILE A 1 92 ? 27.687 12.047 20.829 1.00 93.81 92 ILE A N 1
ATOM 764 C CA . ILE A 1 92 ? 28.001 12.362 22.231 1.00 93.81 92 ILE A CA 1
ATOM 765 C C . ILE A 1 92 ? 27.517 13.770 22.608 1.00 93.81 92 ILE A C 1
ATOM 767 O O . ILE A 1 92 ? 26.875 13.933 23.644 1.00 93.81 92 ILE A O 1
ATOM 771 N N . ALA A 1 93 ? 27.765 14.777 21.764 1.00 93.00 93 ALA A N 1
ATOM 772 C CA . ALA A 1 93 ? 27.333 16.153 22.020 1.00 93.00 93 ALA A CA 1
ATOM 773 C C . ALA A 1 93 ? 25.799 16.301 22.008 1.00 93.00 93 ALA A C 1
ATOM 775 O O . ALA A 1 93 ? 25.239 16.988 22.862 1.00 93.00 93 ALA A O 1
ATOM 776 N N . ALA A 1 94 ? 25.104 15.618 21.092 1.00 94.50 94 ALA A N 1
ATOM 777 C CA . ALA A 1 94 ? 23.644 15.593 21.072 1.00 94.50 94 ALA A CA 1
ATOM 778 C C . ALA A 1 94 ? 23.072 14.872 22.307 1.00 94.50 94 ALA A C 1
ATOM 780 O O . ALA A 1 94 ? 22.141 15.380 22.932 1.00 94.50 94 ALA A O 1
ATOM 781 N N . LEU A 1 95 ? 23.644 13.722 22.684 1.00 93.56 95 LEU A N 1
ATOM 782 C CA . LEU A 1 95 ? 23.221 12.930 23.842 1.00 93.56 95 LEU A CA 1
ATOM 783 C C . LEU A 1 95 ? 23.388 13.686 25.169 1.00 93.56 95 LEU A C 1
ATOM 785 O O . LEU A 1 95 ? 22.519 13.591 26.034 1.00 93.56 95 LEU A O 1
ATOM 789 N N . ASP A 1 96 ? 24.459 14.471 25.320 1.00 92.25 96 ASP A N 1
ATOM 790 C CA . ASP A 1 96 ? 24.699 15.251 26.538 1.00 92.25 96 ASP A CA 1
ATOM 791 C C . ASP A 1 96 ? 23.619 16.312 26.801 1.00 92.25 96 ASP A C 1
ATOM 793 O O . ASP A 1 96 ? 23.272 16.553 27.959 1.00 92.25 96 ASP A O 1
ATOM 797 N N . ARG A 1 97 ? 23.027 16.885 25.743 1.00 92.62 97 ARG A N 1
ATOM 798 C CA . ARG A 1 97 ? 21.950 17.885 25.855 1.00 92.62 97 ARG A CA 1
ATOM 799 C C . ARG A 1 97 ? 20.662 17.287 26.424 1.00 92.62 97 ARG A C 1
ATOM 801 O O . ARG A 1 97 ? 20.045 17.898 27.284 1.00 92.62 97 ARG A O 1
ATOM 808 N N . PHE A 1 98 ? 20.269 16.077 26.013 1.00 92.56 98 PHE A N 1
ATOM 809 C CA . PHE A 1 98 ? 19.024 15.446 26.488 1.00 92.56 98 PHE A CA 1
ATOM 810 C C . PHE A 1 98 ? 19.218 14.352 27.553 1.00 92.56 98 PHE A C 1
ATOM 812 O O . PHE A 1 98 ? 18.264 13.633 27.856 1.00 92.56 98 PHE A O 1
ATOM 819 N N . LYS A 1 99 ? 20.401 14.237 28.179 1.00 90.44 99 LYS A N 1
ATOM 820 C CA . LYS A 1 99 ? 20.704 13.204 29.196 1.00 90.44 99 LYS A CA 1
ATOM 821 C C . LYS A 1 99 ? 19.664 13.106 30.322 1.00 90.44 99 LYS A C 1
ATOM 823 O O . LYS A 1 99 ? 19.274 12.006 30.698 1.00 90.44 99 LYS A O 1
ATOM 828 N N . ASN A 1 100 ? 19.117 14.238 30.771 1.00 89.12 100 ASN A N 1
ATOM 829 C CA . ASN A 1 100 ? 18.077 14.309 31.811 1.00 89.12 100 ASN A CA 1
ATOM 830 C C . ASN A 1 100 ? 16.745 13.636 31.411 1.00 89.12 100 ASN A C 1
ATOM 832 O O . ASN A 1 100 ? 15.925 13.322 32.273 1.00 89.12 100 ASN A O 1
ATOM 836 N N . ARG A 1 101 ? 16.527 13.408 30.108 1.00 87.38 101 ARG A N 1
ATOM 837 C CA . ARG A 1 101 ? 15.358 12.717 29.545 1.00 87.38 101 ARG A CA 1
ATOM 838 C C . ARG A 1 101 ? 15.597 11.232 29.272 1.00 87.38 101 ARG A C 1
ATOM 840 O O . ARG A 1 101 ? 14.678 10.543 28.854 1.00 87.38 101 ARG A O 1
ATOM 847 N N . LEU A 1 102 ? 16.798 10.697 29.509 1.00 87.50 102 LEU A N 1
ATOM 848 C CA . LEU A 1 102 ? 17.096 9.279 29.245 1.00 87.50 102 LEU A CA 1
ATOM 849 C C . LEU A 1 102 ? 16.267 8.313 30.108 1.00 87.50 102 LEU A C 1
ATOM 851 O O . LEU A 1 102 ? 15.958 7.209 29.662 1.00 87.50 102 LEU A O 1
ATOM 855 N N . LYS A 1 103 ? 15.824 8.751 31.291 1.00 85.88 103 LYS A N 1
ATOM 856 C CA . LYS A 1 103 ? 14.852 8.027 32.128 1.00 85.88 103 LYS A CA 1
ATOM 857 C C . LYS A 1 103 ? 13.479 7.842 31.471 1.00 85.88 103 LYS A C 1
ATOM 859 O O . LYS A 1 103 ? 12.809 6.861 31.775 1.00 85.88 103 LYS A O 1
ATOM 864 N N . ASP A 1 104 ? 13.093 8.733 30.551 1.00 86.19 104 ASP A N 1
ATOM 865 C CA . ASP A 1 104 ? 11.848 8.633 29.776 1.00 86.19 104 ASP A CA 1
ATOM 866 C C . ASP A 1 104 ? 11.941 7.510 28.717 1.00 86.19 104 ASP A C 1
ATOM 868 O O . ASP A 1 104 ? 10.923 7.078 28.174 1.00 86.19 104 ASP A O 1
ATOM 872 N N . TYR A 1 105 ? 13.156 7.024 28.407 1.00 88.44 105 TYR A N 1
ATOM 873 C CA . TYR A 1 105 ? 13.425 6.096 27.303 1.00 88.44 105 TYR A CA 1
ATOM 874 C C . TYR A 1 105 ? 14.238 4.842 27.717 1.00 88.44 105 TYR A C 1
ATOM 876 O O . TYR A 1 105 ? 15.320 4.601 27.171 1.00 88.44 105 TYR A O 1
ATOM 884 N N . PRO A 1 106 ? 13.739 3.960 28.609 1.00 84.69 106 PRO A N 1
ATOM 885 C CA . PRO A 1 106 ? 14.524 2.824 29.117 1.00 84.69 106 PRO A CA 1
ATOM 886 C C . PRO A 1 106 ? 15.027 1.862 28.027 1.00 84.69 106 PRO A C 1
ATOM 888 O O . PRO A 1 106 ? 16.170 1.407 28.071 1.00 84.69 106 PRO A O 1
ATOM 891 N N . GLN A 1 107 ? 14.210 1.600 26.998 1.00 85.56 107 GLN A N 1
ATOM 892 C CA . GLN A 1 107 ? 14.587 0.763 25.846 1.00 85.56 107 GLN A CA 1
ATOM 893 C C . GLN A 1 107 ? 15.697 1.405 24.993 1.00 85.56 107 GLN A C 1
ATOM 895 O O . GLN A 1 107 ? 16.585 0.718 24.491 1.00 85.56 107 GLN A O 1
ATOM 900 N N . TYR A 1 108 ? 15.700 2.736 24.869 1.00 88.12 108 TYR A N 1
ATOM 901 C CA . TYR A 1 108 ? 16.769 3.469 24.189 1.00 88.12 108 TYR A CA 1
ATOM 902 C C . TYR A 1 108 ? 18.091 3.344 24.960 1.00 88.12 108 TYR A C 1
ATOM 904 O O . TYR A 1 108 ? 19.131 3.061 24.367 1.00 88.12 108 TYR A O 1
ATOM 912 N N . CYS A 1 109 ? 18.042 3.434 26.291 1.00 87.81 109 CYS A N 1
ATOM 913 C CA . CYS A 1 109 ? 19.199 3.242 27.169 1.00 87.81 109 CYS A CA 1
ATOM 914 C C . CYS A 1 109 ? 19.762 1.806 27.121 1.00 87.81 109 CYS A C 1
ATOM 916 O O . CYS A 1 109 ? 20.976 1.615 27.210 1.00 87.81 109 CYS A O 1
ATOM 918 N N . GLN A 1 110 ? 18.916 0.792 26.907 1.00 86.75 110 GLN A N 1
ATOM 919 C CA . GLN A 1 110 ? 19.363 -0.582 26.624 1.00 86.75 110 GLN A CA 1
ATOM 920 C C . GLN A 1 110 ? 20.102 -0.665 25.277 1.00 86.75 110 GLN A C 1
ATOM 922 O O . GLN A 1 110 ? 21.176 -1.261 25.186 1.00 86.75 110 GLN A O 1
ATOM 927 N N . HIS A 1 111 ? 19.583 -0.013 24.231 1.00 87.50 111 HIS A N 1
ATOM 928 C CA . HIS A 1 111 ? 20.249 0.039 22.928 1.00 87.50 111 HIS A CA 1
ATOM 929 C C . HIS A 1 111 ? 21.567 0.827 22.940 1.00 87.50 111 HIS A C 1
ATOM 931 O O . HIS A 1 111 ? 22.489 0.438 22.220 1.00 87.50 111 HIS A O 1
ATOM 937 N N . LEU A 1 112 ? 21.692 1.872 23.764 1.00 87.50 112 LEU A N 1
ATOM 938 C CA . LEU A 1 112 ? 22.950 2.599 23.968 1.00 87.50 112 LEU A CA 1
ATOM 939 C C . LEU A 1 112 ? 24.019 1.721 24.639 1.00 87.50 112 LEU A C 1
ATOM 941 O O . LEU A 1 112 ? 25.135 1.638 24.135 1.00 87.50 112 LEU A O 1
ATOM 945 N N . ALA A 1 113 ? 23.677 1.000 25.711 1.00 87.12 113 ALA A N 1
ATOM 946 C CA . ALA A 1 113 ? 24.624 0.094 26.373 1.00 87.12 113 ALA A CA 1
ATOM 947 C C . ALA A 1 113 ? 25.014 -1.127 25.516 1.00 87.12 113 ALA A C 1
ATOM 949 O O . ALA A 1 113 ? 26.071 -1.714 25.724 1.00 87.12 113 ALA A O 1
ATOM 950 N N . SER A 1 114 ? 24.198 -1.496 24.518 1.00 88.44 114 SER A N 1
ATOM 951 C CA . SER A 1 114 ? 24.522 -2.562 23.552 1.00 88.44 114 SER A CA 1
ATOM 952 C C . SER A 1 114 ? 25.592 -2.180 22.513 1.00 88.44 114 SER A C 1
ATOM 954 O O . SER A 1 114 ? 25.957 -3.002 21.671 1.00 88.44 114 SER A O 1
ATOM 956 N N . ILE A 1 115 ? 26.090 -0.938 22.526 1.00 89.31 115 ILE A N 1
ATOM 957 C CA . ILE A 1 115 ? 27.129 -0.473 21.601 1.00 89.31 115 ILE A CA 1
ATOM 958 C C . ILE A 1 115 ? 28.476 -1.078 22.014 1.00 89.31 115 ILE A C 1
ATOM 960 O O . ILE A 1 115 ? 28.927 -0.904 23.142 1.00 89.31 115 ILE A O 1
ATOM 964 N N . GLY A 1 116 ? 29.167 -1.745 21.084 1.00 78.62 116 GLY A N 1
ATOM 965 C CA . GLY A 1 116 ? 30.406 -2.485 21.378 1.00 78.62 116 GLY A CA 1
ATOM 966 C C . GLY A 1 116 ? 31.575 -1.651 21.929 1.00 78.62 116 GLY A C 1
ATOM 967 O O . GLY A 1 116 ? 32.531 -2.221 22.442 1.00 78.62 116 GLY A O 1
ATOM 968 N N . HIS A 1 117 ? 31.498 -0.319 21.852 1.00 87.56 117 HIS A N 1
ATOM 969 C CA . HIS A 1 117 ? 32.463 0.619 22.433 1.00 87.56 117 HIS A CA 1
ATOM 970 C C . HIS A 1 117 ? 31.856 1.522 23.533 1.00 87.56 117 HIS A C 1
ATOM 972 O O . HIS A 1 117 ? 32.415 2.565 23.854 1.00 87.56 117 HIS A O 1
ATOM 978 N N . PHE A 1 118 ? 30.737 1.117 24.151 1.00 85.44 118 PHE A N 1
ATOM 979 C CA . PHE A 1 118 ? 30.056 1.856 25.230 1.00 85.44 118 PHE A CA 1
ATOM 980 C C . PHE A 1 118 ? 30.986 2.257 26.392 1.00 85.44 118 PHE A C 1
ATOM 982 O O . PHE A 1 118 ? 30.907 3.375 26.897 1.00 85.44 118 PHE A O 1
ATOM 989 N N . LEU A 1 119 ? 31.945 1.395 26.753 1.00 81.81 119 LEU A N 1
ATOM 990 C CA . LEU A 1 119 ? 32.950 1.666 27.795 1.00 81.81 119 LEU A CA 1
ATOM 991 C C . LEU A 1 119 ? 33.860 2.877 27.497 1.00 81.81 119 LEU A C 1
ATOM 993 O O . LEU A 1 119 ? 34.539 3.359 28.399 1.00 81.81 119 LEU A O 1
ATOM 997 N N . GLN A 1 120 ? 33.880 3.368 26.254 1.00 85.06 120 GLN A N 1
ATOM 998 C CA . GLN A 1 120 ? 34.659 4.533 25.812 1.00 85.06 120 GLN A CA 1
ATOM 999 C C . GLN A 1 120 ? 33.844 5.844 25.834 1.00 85.06 120 GLN A C 1
ATOM 1001 O O . GLN A 1 120 ? 34.366 6.907 25.494 1.00 85.06 120 GLN A O 1
ATOM 1006 N N . PHE A 1 121 ? 32.565 5.790 26.227 1.00 88.62 121 PHE A N 1
ATOM 1007 C CA . PHE A 1 121 ? 31.722 6.977 26.397 1.00 88.62 121 PHE A CA 1
ATOM 1008 C C . PHE A 1 121 ? 32.181 7.789 27.628 1.00 88.62 121 PHE A C 1
ATOM 1010 O O . PHE A 1 121 ? 32.742 7.213 28.560 1.00 88.62 121 PHE A O 1
ATOM 1017 N N . PRO A 1 122 ? 31.910 9.106 27.704 1.00 89.62 122 PRO A N 1
ATOM 1018 C CA . PRO A 1 122 ? 32.150 9.890 28.916 1.00 89.62 122 PRO A CA 1
ATOM 1019 C C . PRO A 1 122 ? 31.454 9.277 30.142 1.00 89.62 122 PRO A C 1
ATOM 1021 O O . PRO A 1 122 ? 30.266 8.958 30.078 1.00 89.62 122 PRO A O 1
ATOM 1024 N N . HIS A 1 123 ? 32.166 9.144 31.266 1.00 84.38 123 HIS A N 1
ATOM 1025 C CA . HIS A 1 123 ? 31.660 8.450 32.463 1.00 84.38 123 HIS A CA 1
ATOM 1026 C C . HIS A 1 123 ? 30.331 9.001 32.994 1.00 84.38 123 HIS A C 1
ATOM 1028 O O . HIS A 1 123 ? 29.489 8.230 33.448 1.00 84.38 123 HIS A O 1
ATOM 1034 N N . HIS A 1 124 ? 30.099 10.314 32.902 1.00 86.56 124 HIS A N 1
ATOM 1035 C CA . HIS A 1 124 ? 28.822 10.893 33.320 1.00 86.56 124 HIS A CA 1
ATOM 1036 C C . HIS A 1 124 ? 27.667 10.462 32.404 1.00 86.56 124 HIS A C 1
ATOM 1038 O O . HIS A 1 124 ? 26.561 10.262 32.886 1.00 86.56 124 HIS A O 1
ATOM 1044 N N . LEU A 1 125 ? 27.902 10.249 31.104 1.00 88.12 125 LEU A N 1
ATOM 1045 C CA . LEU A 1 125 ? 26.878 9.700 30.209 1.00 88.12 125 LEU A CA 1
ATOM 1046 C C . LEU A 1 125 ? 26.640 8.211 30.464 1.00 88.12 125 LEU A C 1
ATOM 1048 O O . LEU A 1 125 ? 25.490 7.787 30.416 1.00 88.12 125 LEU A O 1
ATOM 1052 N N . GLN A 1 126 ? 27.684 7.435 30.784 1.00 88.00 126 GLN A N 1
ATOM 1053 C CA . GLN A 1 126 ? 27.530 6.031 31.195 1.00 88.00 126 GLN A CA 1
ATOM 1054 C C . GLN A 1 126 ? 26.579 5.922 32.400 1.00 88.00 126 GLN A C 1
ATOM 1056 O O . GLN A 1 126 ? 25.590 5.195 32.327 1.00 88.00 126 GLN A O 1
ATOM 1061 N N . GLU A 1 127 ? 26.800 6.730 33.445 1.00 87.38 127 GLU A N 1
ATOM 1062 C CA . GLU A 1 127 ? 25.951 6.770 34.646 1.00 87.38 127 GLU A CA 1
ATOM 1063 C C . GLU A 1 127 ? 24.488 7.125 34.297 1.00 87.38 127 GLU A C 1
ATOM 1065 O O . GLU A 1 127 ? 23.568 6.389 34.653 1.00 87.38 127 GLU A O 1
ATOM 1070 N N . TYR A 1 128 ? 24.240 8.183 33.514 1.00 86.75 128 TYR A N 1
ATOM 1071 C CA . TYR A 1 128 ? 22.872 8.542 33.095 1.00 86.75 128 TYR A CA 1
ATOM 1072 C C . TYR A 1 128 ? 22.181 7.456 32.243 1.00 86.75 128 TYR A C 1
ATOM 1074 O O . TYR A 1 128 ? 20.959 7.313 32.314 1.00 86.75 128 TYR A O 1
ATOM 1082 N N . ILE A 1 129 ? 22.927 6.673 31.459 1.00 87.88 129 ILE A N 1
ATOM 1083 C CA . ILE A 1 129 ? 22.378 5.571 30.651 1.00 87.88 129 ILE A CA 1
ATOM 1084 C C . ILE A 1 129 ? 22.040 4.362 31.534 1.00 87.88 129 ILE A C 1
ATOM 1086 O O . ILE A 1 129 ? 20.960 3.791 31.384 1.00 87.88 129 ILE A O 1
ATOM 1090 N N . GLU A 1 130 ? 22.907 3.993 32.479 1.00 86.50 130 GLU A N 1
ATOM 1091 C CA . GLU A 1 130 ? 22.680 2.876 33.410 1.00 86.50 130 GLU A CA 1
ATOM 1092 C C . GLU A 1 130 ? 21.466 3.111 34.322 1.00 86.50 130 GLU A C 1
ATOM 1094 O O . GLU A 1 130 ? 20.611 2.231 34.461 1.00 86.50 130 GLU A O 1
ATOM 1099 N N . TYR A 1 131 ? 21.329 4.315 34.889 1.00 85.38 131 TYR A N 1
ATOM 1100 C CA . TYR A 1 131 ? 20.135 4.688 35.658 1.00 85.38 131 TYR A CA 1
ATOM 1101 C C . TYR A 1 131 ? 18.902 4.875 34.750 1.00 85.38 131 TYR A C 1
ATOM 1103 O O . TYR A 1 131 ? 17.795 4.467 35.119 1.00 85.38 131 TYR A O 1
ATOM 1111 N N . GLY A 1 132 ? 19.092 5.366 33.519 1.00 84.44 132 GLY A N 1
ATOM 1112 C CA . GLY A 1 132 ? 18.045 5.483 32.501 1.00 84.44 132 GLY A CA 1
ATOM 1113 C C . GLY A 1 132 ? 17.405 4.144 32.111 1.00 84.44 132 GLY A C 1
ATOM 1114 O O . GLY A 1 132 ? 16.186 4.074 31.960 1.00 84.44 132 GLY A O 1
ATOM 1115 N N . GLN A 1 133 ? 18.173 3.047 32.049 1.00 85.12 133 GLN A N 1
ATOM 1116 C CA . GLN A 1 133 ? 17.624 1.691 31.852 1.00 85.12 133 GLN A CA 1
ATOM 1117 C C . GLN A 1 133 ? 16.648 1.268 32.958 1.00 85.12 133 GLN A C 1
ATOM 1119 O O . GLN A 1 133 ? 15.749 0.464 32.715 1.00 85.12 133 GLN A O 1
ATOM 1124 N N . GLN A 1 134 ? 16.815 1.810 34.166 1.00 84.81 134 GLN A N 1
ATOM 1125 C CA . GLN A 1 134 ? 15.973 1.537 35.331 1.00 84.81 134 GLN A CA 1
ATOM 1126 C C . GLN A 1 134 ? 14.841 2.566 35.496 1.00 84.81 134 GLN A C 1
ATOM 1128 O O . GLN A 1 134 ? 14.124 2.520 36.494 1.00 84.81 134 GLN A O 1
ATOM 1133 N N . SER A 1 135 ? 14.661 3.482 34.532 1.00 82.69 135 SER A N 1
ATOM 1134 C CA . SER A 1 135 ? 13.731 4.626 34.608 1.00 82.69 135 SER A CA 1
ATOM 1135 C C . SER A 1 135 ? 13.997 5.550 35.811 1.00 82.69 135 SER A C 1
ATOM 1137 O O . SER A 1 135 ? 13.064 6.070 36.423 1.00 82.69 135 SER A O 1
ATOM 1139 N N . ARG A 1 136 ? 15.268 5.721 36.202 1.00 79.81 136 ARG A N 1
ATOM 1140 C CA . ARG A 1 136 ? 15.684 6.516 37.371 1.00 79.81 136 ARG A CA 1
ATOM 1141 C C . ARG A 1 136 ? 16.649 7.629 36.974 1.00 79.81 136 ARG A C 1
ATOM 1143 O O . ARG A 1 136 ? 17.407 7.491 36.019 1.00 79.81 136 ARG A O 1
ATOM 1150 N N . ASP A 1 137 ? 16.640 8.711 37.744 1.00 72.94 137 ASP A N 1
ATOM 1151 C CA . ASP A 1 137 ? 17.718 9.700 37.736 1.00 72.94 137 ASP A CA 1
ATOM 1152 C C . ASP A 1 137 ? 18.934 9.164 38.522 1.00 72.94 137 ASP A C 1
ATOM 1154 O O . ASP A 1 137 ? 18.746 8.477 39.535 1.00 72.94 137 ASP A O 1
ATOM 1158 N N . PRO A 1 138 ? 20.175 9.466 38.100 1.00 73.44 138 PRO A N 1
ATOM 1159 C CA . PRO A 1 138 ? 21.369 9.095 38.852 1.00 73.44 138 PRO A CA 1
ATOM 1160 C C . PRO A 1 138 ? 21.510 9.911 40.157 1.00 73.44 138 PRO A C 1
ATOM 1162 O O . PRO A 1 138 ? 21.067 11.062 40.220 1.00 73.44 138 PRO A O 1
ATOM 1165 N N . PRO A 1 139 ? 22.154 9.368 41.211 1.00 59.06 139 PRO A N 1
ATOM 1166 C CA . PRO A 1 139 ? 22.378 10.086 42.462 1.00 59.06 139 PRO A CA 1
ATOM 1167 C C . PRO A 1 139 ? 23.279 11.304 42.237 1.00 59.06 139 PRO A C 1
ATOM 1169 O O . PRO A 1 139 ? 24.434 11.167 41.837 1.00 59.06 139 PRO A O 1
ATOM 1172 N N . VAL A 1 140 ? 22.768 12.503 42.525 1.00 55.12 140 VAL A N 1
ATOM 1173 C CA . VAL A 1 140 ? 23.480 13.764 42.274 1.00 55.12 140 VAL A CA 1
ATOM 1174 C C . VAL A 1 140 ? 24.743 13.868 43.140 1.00 55.12 140 VAL A C 1
ATOM 1176 O O . VAL A 1 140 ? 24.702 14.314 44.287 1.00 55.12 140 VAL A O 1
ATOM 1179 N N . LYS A 1 141 ? 25.902 13.515 42.571 1.00 46.41 141 LYS A N 1
ATOM 1180 C CA . LYS A 1 141 ? 27.218 13.862 43.126 1.00 46.41 141 LYS A CA 1
ATOM 1181 C C . LYS A 1 141 ? 27.526 15.322 42.808 1.00 46.41 141 LYS A C 1
ATOM 1183 O O . LYS A 1 141 ? 28.149 15.648 41.802 1.00 46.41 141 LYS A O 1
ATOM 1188 N N . MET A 1 142 ? 27.057 16.199 43.686 1.00 35.38 142 MET A N 1
ATOM 1189 C CA . MET A 1 142 ? 27.301 17.637 43.632 1.00 35.38 142 MET A CA 1
ATOM 1190 C C . MET A 1 142 ? 28.813 17.921 43.724 1.00 35.38 142 MET A C 1
ATOM 1192 O O . MET A 1 142 ? 29.427 17.701 44.768 1.00 35.38 142 MET A O 1
ATOM 1196 N N . GLN A 1 143 ? 29.434 18.393 42.637 1.00 32.72 143 GLN A N 1
ATOM 1197 C CA . GLN A 1 143 ? 30.833 18.834 42.656 1.00 32.72 143 GLN A CA 1
ATOM 1198 C C . GLN A 1 143 ? 30.950 20.175 43.396 1.00 32.72 143 GLN A C 1
ATOM 1200 O O . GLN A 1 143 ? 30.702 21.234 42.825 1.00 32.72 143 GLN A O 1
ATOM 1205 N N . GLY A 1 144 ? 31.346 20.123 44.669 1.00 28.78 144 GLY A N 1
ATOM 1206 C CA . GLY A 1 144 ? 31.763 21.281 45.462 1.00 28.78 144 GLY A CA 1
ATOM 1207 C C . GLY A 1 144 ? 33.256 21.201 45.778 1.00 28.78 144 GLY A C 1
ATOM 1208 O O . GLY A 1 144 ? 33.710 20.227 46.375 1.00 28.78 144 GLY A O 1
ATOM 1209 N N . SER A 1 145 ? 34.025 22.213 45.372 1.00 25.97 145 SER A N 1
ATOM 1210 C CA . SER A 1 145 ? 35.475 22.269 45.587 1.00 25.97 145 SER A CA 1
ATOM 1211 C C . SER A 1 145 ? 35.822 23.138 46.805 1.00 25.97 145 SER A C 1
ATOM 1213 O O . SER A 1 145 ? 35.404 24.288 46.866 1.00 25.97 145 SER A O 1
ATOM 1215 N N . ILE A 1 146 ? 36.640 22.593 47.717 1.00 30.33 146 ILE A N 1
ATOM 1216 C CA . ILE A 1 146 ? 37.430 23.291 48.761 1.00 30.33 146 ILE A CA 1
ATOM 1217 C C . ILE A 1 146 ? 36.640 23.999 49.896 1.00 30.33 146 ILE A C 1
ATOM 1219 O O . ILE A 1 146 ? 36.297 25.172 49.796 1.00 30.33 146 ILE A O 1
ATOM 1223 N N . THR A 1 147 ? 36.489 23.348 51.062 1.00 28.39 147 THR A N 1
ATOM 1224 C CA . THR A 1 147 ? 37.184 23.731 52.328 1.00 28.39 147 THR A CA 1
ATOM 1225 C C . THR A 1 147 ? 36.848 22.814 53.530 1.00 28.39 147 THR A C 1
ATOM 1227 O O . THR A 1 147 ? 35.714 22.433 53.782 1.00 28.39 147 THR A O 1
ATOM 1230 N N . THR A 1 148 ? 37.912 22.481 54.261 1.00 26.77 148 THR A N 1
ATOM 1231 C CA . THR A 1 148 ? 38.108 21.856 55.595 1.00 26.77 148 THR A CA 1
ATOM 1232 C C . THR A 1 148 ? 37.261 22.388 56.780 1.00 26.77 148 THR A C 1
ATOM 1234 O O . THR A 1 148 ? 36.744 23.494 56.665 1.00 26.77 148 THR A O 1
ATOM 1237 N N . PRO A 1 149 ? 37.361 21.817 58.013 1.00 35.94 149 PRO A N 1
ATOM 1238 C CA . PRO A 1 149 ? 37.484 20.399 58.426 1.00 35.94 149 PRO A CA 1
ATOM 1239 C C . PRO A 1 149 ? 36.632 20.041 59.687 1.00 35.94 149 PRO A C 1
ATOM 1241 O O . PRO A 1 149 ? 36.328 20.906 60.504 1.00 35.94 149 PRO A O 1
ATOM 1244 N N . GLY A 1 150 ? 36.333 18.757 59.946 1.00 25.05 150 GLY A N 1
ATOM 1245 C CA . GLY A 1 150 ? 35.604 18.369 61.173 1.00 25.05 150 GLY A CA 1
ATOM 1246 C C . GLY A 1 150 ? 35.637 16.881 61.544 1.00 25.05 150 GLY A C 1
ATOM 1247 O O . GLY A 1 150 ? 34.757 16.137 61.136 1.00 25.05 150 GLY A O 1
ATOM 1248 N N . SER A 1 151 ? 36.649 16.482 62.331 1.00 26.62 151 SER A N 1
ATOM 1249 C CA . SER A 1 151 ? 36.706 15.306 63.240 1.00 26.62 151 SER A CA 1
ATOM 1250 C C . SER A 1 151 ? 35.942 14.021 62.844 1.00 26.62 151 SER A C 1
ATOM 1252 O O . SER A 1 151 ? 34.732 13.925 63.006 1.00 26.62 151 SER A O 1
ATOM 1254 N N . ILE A 1 152 ? 36.632 12.988 62.348 1.00 28.86 152 ILE A N 1
ATOM 1255 C CA . ILE A 1 152 ? 37.223 11.896 63.166 1.00 28.86 152 ILE A CA 1
ATOM 1256 C C . ILE A 1 152 ? 36.164 10.977 63.810 1.00 28.86 152 ILE A C 1
ATOM 1258 O O . ILE A 1 152 ? 35.656 11.251 64.892 1.00 28.86 152 ILE A O 1
ATOM 1262 N N . ALA A 1 153 ? 35.943 9.817 63.180 1.00 28.88 153 ALA A N 1
ATOM 1263 C CA . ALA A 1 153 ? 35.354 8.624 63.798 1.00 28.88 153 ALA A CA 1
ATOM 1264 C C . ALA A 1 153 ? 35.917 7.338 63.152 1.00 28.88 153 ALA A C 1
ATOM 1266 O O . ALA A 1 153 ? 35.229 6.600 62.456 1.00 28.88 153 ALA A O 1
ATOM 1267 N N . LEU A 1 154 ? 37.213 7.121 63.385 1.00 33.50 154 LEU A N 1
ATOM 1268 C CA . LEU A 1 154 ? 37.848 5.809 63.550 1.00 33.50 154 LEU A CA 1
ATOM 1269 C C . LEU A 1 154 ? 37.490 4.687 62.546 1.00 33.50 154 LEU A C 1
ATOM 1271 O O . LEU A 1 154 ? 36.766 3.741 62.854 1.00 33.50 154 LEU A O 1
ATOM 1275 N N . ALA A 1 155 ? 38.168 4.690 61.396 1.00 30.91 155 ALA A N 1
ATOM 1276 C CA . ALA A 1 155 ? 38.578 3.413 60.821 1.00 30.91 155 ALA A CA 1
ATOM 1277 C C . ALA A 1 155 ? 39.602 2.743 61.765 1.00 30.91 155 ALA A C 1
ATOM 1279 O O . ALA A 1 155 ? 40.464 3.428 62.309 1.00 30.91 155 ALA A O 1
ATOM 1280 N N . GLN A 1 156 ? 39.533 1.411 61.878 1.00 33.06 156 GLN A N 1
ATOM 1281 C CA . GLN A 1 156 ? 40.470 0.521 62.593 1.00 33.06 156 GLN A CA 1
ATOM 1282 C C . GLN A 1 156 ? 40.361 0.459 64.132 1.00 33.06 156 GLN A C 1
ATOM 1284 O O . GLN A 1 156 ? 41.175 1.012 64.865 1.00 33.06 156 GLN A O 1
ATOM 1289 N N . ALA A 1 157 ? 39.456 -0.406 64.606 1.00 29.34 157 ALA A N 1
ATOM 1290 C CA . ALA A 1 157 ? 39.655 -1.172 65.837 1.00 29.34 157 ALA A CA 1
ATOM 1291 C C . ALA A 1 157 ? 39.130 -2.617 65.679 1.00 29.34 157 ALA A C 1
ATOM 1293 O O . ALA A 1 157 ? 37.949 -2.826 65.437 1.00 29.34 157 ALA A O 1
ATOM 1294 N N . GLN A 1 158 ? 40.067 -3.570 65.796 1.00 30.92 158 GLN A N 1
ATOM 1295 C CA . GLN A 1 158 ? 40.012 -4.820 66.586 1.00 30.92 158 GLN A CA 1
ATOM 1296 C C . GLN A 1 158 ? 38.863 -5.826 66.303 1.00 30.92 158 GLN A C 1
ATOM 1298 O O . GLN A 1 158 ? 37.700 -5.518 66.501 1.00 30.92 158 GLN A O 1
ATOM 1303 N N . ALA A 1 159 ? 39.071 -7.040 65.771 1.00 29.42 159 ALA A N 1
ATOM 1304 C CA . ALA A 1 159 ? 40.015 -8.141 66.065 1.00 29.42 159 ALA A CA 1
ATOM 1305 C C . ALA A 1 159 ? 39.595 -9.091 67.215 1.00 29.42 159 ALA A C 1
ATOM 1307 O O . ALA A 1 159 ? 39.241 -8.649 68.297 1.00 29.42 159 ALA A O 1
ATOM 1308 N N . GLN A 1 160 ? 39.793 -10.397 66.956 1.00 26.06 160 GLN A N 1
ATOM 1309 C CA . GLN A 1 160 ? 39.730 -11.572 67.854 1.00 26.06 160 GLN A CA 1
ATOM 1310 C C . GLN A 1 160 ? 38.360 -12.198 68.199 1.00 26.06 160 GLN A C 1
ATOM 1312 O O . GLN A 1 160 ? 37.690 -11.789 69.137 1.00 26.06 160 GLN A O 1
ATOM 1317 N N . ALA A 1 161 ? 38.087 -13.357 67.577 1.00 27.89 161 ALA A N 1
ATOM 1318 C CA . ALA A 1 161 ? 37.876 -14.618 68.306 1.00 27.89 161 ALA A CA 1
ATOM 1319 C C . ALA A 1 161 ? 38.179 -15.846 67.407 1.00 27.89 161 ALA A C 1
ATOM 1321 O O . ALA A 1 161 ? 37.480 -16.081 66.434 1.00 27.89 161 ALA A O 1
ATOM 1322 N N . GLN A 1 162 ? 39.271 -16.555 67.737 1.00 28.33 162 GLN A N 1
ATOM 1323 C CA . GLN A 1 162 ? 39.482 -18.025 67.793 1.00 28.33 162 GLN A CA 1
ATOM 1324 C C . GLN A 1 162 ? 38.790 -19.000 66.793 1.00 28.33 162 GLN A C 1
ATOM 1326 O O . GLN A 1 162 ? 37.626 -18.845 66.470 1.00 28.33 162 GLN A O 1
ATOM 1331 N N . ALA A 1 163 ? 39.350 -20.161 66.415 1.00 27.88 163 ALA A N 1
ATOM 1332 C CA . ALA A 1 163 ? 40.720 -20.708 66.347 1.00 27.88 163 ALA A CA 1
ATOM 1333 C C . ALA A 1 163 ? 40.654 -22.119 65.687 1.00 27.88 163 ALA A C 1
ATOM 1335 O O . ALA A 1 163 ? 39.616 -22.763 65.773 1.00 27.88 163 ALA A O 1
ATOM 1336 N N . GLN A 1 164 ? 41.786 -22.637 65.166 1.00 26.33 164 GLN A N 1
ATOM 1337 C CA . GLN A 1 164 ? 42.012 -24.045 64.730 1.00 26.33 164 GLN A CA 1
ATOM 1338 C C . GLN A 1 164 ? 41.272 -24.500 63.430 1.00 26.33 164 GLN A C 1
ATOM 1340 O O . GLN A 1 164 ? 40.134 -24.126 63.200 1.00 26.33 164 GLN A O 1
ATOM 1345 N N . ASN A 1 165 ? 41.839 -25.313 62.515 1.00 25.58 165 ASN A N 1
ATOM 1346 C CA . ASN A 1 165 ? 43.118 -26.049 62.523 1.00 25.58 165 ASN A CA 1
ATOM 1347 C C . ASN A 1 165 ? 43.648 -26.406 61.094 1.00 25.58 165 ASN A C 1
ATOM 1349 O O . ASN A 1 165 ? 42.867 -26.813 60.244 1.00 25.58 165 ASN A O 1
ATOM 1353 N N . LYS A 1 166 ? 44.988 -26.399 60.919 1.00 26.56 166 LYS A N 1
ATOM 1354 C CA . LYS A 1 166 ? 45.835 -27.205 59.978 1.00 26.56 166 LYS A CA 1
ATOM 1355 C C . LYS A 1 166 ? 45.865 -26.953 58.437 1.00 26.56 166 LYS A C 1
ATOM 1357 O O . LYS A 1 166 ? 45.124 -27.546 57.666 1.00 26.56 166 LYS A O 1
ATOM 1362 N N . THR A 1 167 ? 46.837 -26.121 58.032 1.00 26.28 167 THR A N 1
ATOM 1363 C CA . THR A 1 167 ? 47.984 -26.320 57.079 1.00 26.28 167 THR A CA 1
ATOM 1364 C C . THR A 1 167 ? 48.172 -27.645 56.266 1.00 26.28 167 THR A C 1
ATOM 1366 O O . THR A 1 167 ? 47.736 -28.691 56.735 1.00 26.28 167 THR A O 1
ATOM 1369 N N . PRO A 1 168 ? 49.052 -27.704 55.217 1.00 32.38 168 PRO A N 1
ATOM 1370 C CA . PRO A 1 168 ? 49.219 -26.812 54.043 1.00 32.38 168 PRO A CA 1
ATOM 1371 C C . PRO A 1 168 ? 49.565 -27.547 52.689 1.00 32.38 168 PRO A C 1
ATOM 1373 O O . PRO A 1 168 ? 49.652 -28.766 52.623 1.00 32.38 168 PRO A O 1
ATOM 1376 N N . LEU A 1 169 ? 49.809 -26.762 51.622 1.00 25.17 169 LEU A N 1
ATOM 1377 C CA . LEU A 1 169 ? 50.316 -27.059 50.250 1.00 25.17 169 LEU A CA 1
ATOM 1378 C C . LEU A 1 169 ? 50.958 -28.430 49.891 1.00 25.17 169 LEU A C 1
ATOM 1380 O O . LEU A 1 169 ? 51.939 -28.843 50.507 1.00 25.17 169 LEU A O 1
ATOM 1384 N N . ALA A 1 170 ? 50.639 -28.917 48.675 1.00 24.17 170 ALA A N 1
ATOM 1385 C CA . ALA A 1 170 ? 51.612 -29.514 47.737 1.00 24.17 170 ALA A CA 1
ATOM 1386 C C . ALA A 1 170 ? 51.199 -29.334 46.250 1.00 24.17 170 ALA A C 1
ATOM 1388 O O . ALA A 1 170 ? 50.022 -29.180 45.934 1.00 24.17 170 ALA A O 1
ATOM 1389 N N . ARG A 1 171 ? 52.185 -29.328 45.337 1.00 23.72 171 ARG A N 1
ATOM 1390 C CA . ARG A 1 171 ? 52.039 -29.178 43.867 1.00 23.72 171 ARG A CA 1
ATOM 1391 C C . ARG A 1 171 ? 51.630 -30.496 43.190 1.00 23.72 171 ARG A C 1
ATOM 1393 O O . ARG A 1 171 ? 52.160 -31.521 43.601 1.00 23.72 171 ARG A O 1
ATOM 1400 N N . GLN A 1 172 ? 50.933 -30.440 42.045 1.00 25.17 172 GLN A N 1
ATOM 1401 C CA . GLN A 1 172 ? 51.395 -31.073 40.786 1.00 25.17 172 GLN A CA 1
ATOM 1402 C C . GLN A 1 172 ? 50.559 -30.681 39.548 1.00 25.17 172 GLN A C 1
ATOM 1404 O O . GLN A 1 172 ? 49.520 -30.038 39.655 1.00 25.17 172 GLN A O 1
ATOM 1409 N N . VAL A 1 173 ? 51.096 -31.008 38.369 1.00 23.56 173 VAL A N 1
ATOM 1410 C CA . VAL A 1 173 ? 50.662 -30.597 37.020 1.00 23.56 173 VAL A CA 1
ATOM 1411 C C . VAL A 1 173 ? 50.028 -31.787 36.294 1.00 23.56 173 VAL A C 1
ATOM 1413 O O . VAL A 1 173 ? 50.595 -32.873 36.390 1.00 23.56 173 VAL A O 1
ATOM 1416 N N . SER A 1 174 ? 48.954 -31.589 35.509 1.00 24.19 174 SER A N 1
ATOM 1417 C CA . SER A 1 174 ? 48.818 -32.136 34.133 1.00 24.19 174 SER A CA 1
ATOM 1418 C C . SER A 1 174 ? 47.489 -31.809 33.435 1.00 24.19 174 SER A C 1
ATOM 1420 O O . SER A 1 174 ? 46.420 -31.792 34.036 1.00 24.19 174 SER A O 1
ATOM 1422 N N . THR A 1 175 ? 47.600 -31.602 32.125 1.00 23.17 175 THR A N 1
ATOM 1423 C CA . THR A 1 175 ? 46.553 -31.397 31.109 1.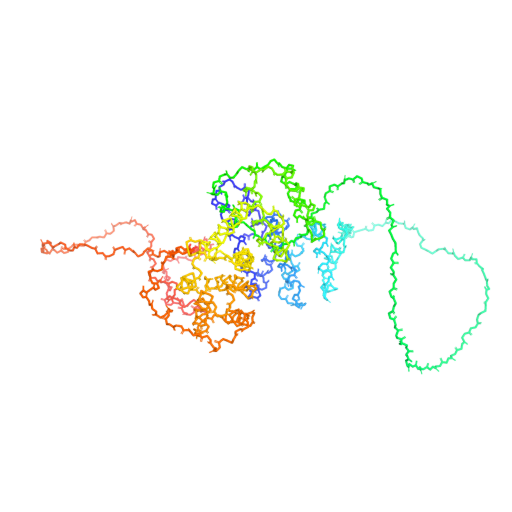00 23.17 175 THR A CA 1
ATOM 1424 C C . THR A 1 175 ? 45.987 -32.732 30.600 1.00 23.17 175 THR A C 1
ATOM 1426 O O . THR A 1 175 ? 46.812 -33.557 30.232 1.00 23.17 175 THR A O 1
ATOM 1429 N N . ILE A 1 176 ? 44.660 -32.917 30.432 1.00 24.86 176 ILE A N 1
ATOM 1430 C CA . ILE A 1 176 ? 44.049 -33.714 29.323 1.00 24.86 176 ILE A CA 1
ATOM 1431 C C . ILE A 1 176 ? 42.593 -33.253 29.030 1.00 24.86 176 ILE A C 1
ATOM 1433 O O . ILE A 1 176 ? 41.922 -32.700 29.897 1.00 24.86 176 ILE A O 1
ATOM 1437 N N . VAL A 1 177 ? 42.128 -33.482 27.793 1.00 24.25 177 VAL A N 1
ATOM 1438 C CA . VAL A 1 177 ? 40.868 -33.080 27.114 1.00 24.25 177 VAL A CA 1
ATOM 1439 C C . VAL A 1 177 ? 40.574 -34.154 26.022 1.00 24.25 177 VAL A C 1
ATOM 1441 O O . VAL A 1 177 ? 41.578 -34.701 25.556 1.00 24.25 177 VAL A O 1
ATOM 1444 N N . PRO A 1 178 ? 39.338 -34.481 25.533 1.00 34.47 178 PRO A N 1
ATOM 1445 C CA . PRO A 1 178 ? 37.970 -33.948 25.769 1.00 34.47 178 PRO A CA 1
ATOM 1446 C C . PRO A 1 178 ? 36.883 -35.028 26.116 1.00 34.47 178 PRO A C 1
ATOM 1448 O O . PRO A 1 178 ? 37.196 -36.203 26.286 1.00 34.47 178 PRO A O 1
ATOM 1451 N N . THR A 1 179 ? 35.588 -34.644 26.036 1.00 22.81 179 THR A N 1
ATOM 1452 C CA . THR A 1 179 ? 34.445 -35.379 25.389 1.00 22.81 179 THR A CA 1
ATOM 1453 C C . THR A 1 179 ? 33.253 -35.820 26.268 1.00 22.81 179 THR A C 1
ATOM 1455 O O . THR A 1 179 ? 33.353 -36.726 27.086 1.00 22.81 179 THR A O 1
ATOM 1458 N N . SER A 1 180 ? 32.069 -35.262 25.980 1.00 24.47 180 SER A N 1
ATOM 1459 C CA . SER A 1 180 ? 30.739 -35.922 25.981 1.00 24.47 180 SER A CA 1
ATOM 1460 C C . SER A 1 180 ? 29.816 -35.056 25.091 1.00 24.47 180 SER A C 1
ATOM 1462 O O . SER A 1 180 ? 29.911 -33.835 25.159 1.00 24.47 180 SER A O 1
ATOM 1464 N N . THR A 1 181 ? 29.053 -35.515 24.091 1.00 21.89 181 THR A N 1
ATOM 1465 C CA . THR A 1 181 ? 28.224 -36.722 23.856 1.00 21.89 181 THR A CA 1
ATOM 1466 C C . THR A 1 181 ? 26.766 -36.556 24.317 1.00 21.89 181 THR A C 1
ATOM 1468 O O . THR A 1 181 ? 26.394 -36.985 25.399 1.00 21.89 181 THR A O 1
ATOM 1471 N N . THR A 1 182 ? 25.967 -35.984 23.402 1.00 21.30 182 THR A N 1
ATOM 1472 C CA . THR A 1 182 ? 24.576 -36.360 23.040 1.00 21.30 182 THR A CA 1
ATOM 1473 C C . THR A 1 182 ? 23.430 -36.215 24.061 1.00 21.30 182 THR A C 1
ATOM 1475 O O . THR A 1 182 ? 23.475 -36.766 25.154 1.00 21.30 182 THR A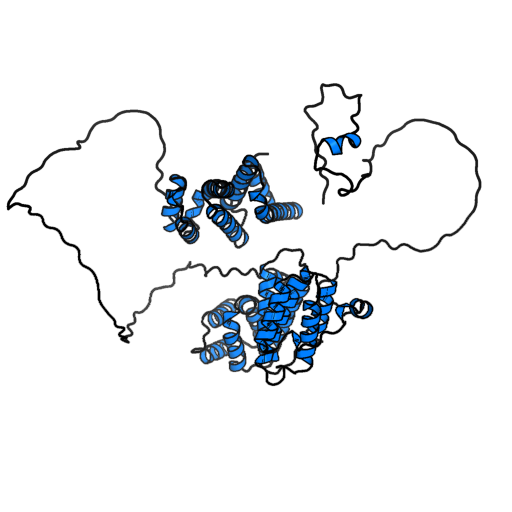 O 1
ATOM 1478 N N . SER A 1 183 ? 22.303 -35.655 23.586 1.00 22.66 183 SER A N 1
ATOM 1479 C CA . SER A 1 183 ? 20.926 -36.220 23.670 1.00 22.66 183 SER A CA 1
ATOM 1480 C C . SER A 1 183 ? 19.836 -35.224 24.084 1.00 22.66 183 SER A C 1
ATOM 1482 O O . SER A 1 183 ? 19.751 -34.770 25.220 1.00 22.66 183 SER A O 1
ATOM 1484 N N . THR A 1 184 ? 18.917 -34.989 23.152 1.00 23.34 184 THR A N 1
ATOM 1485 C CA . THR A 1 184 ? 17.567 -34.448 23.365 1.00 23.34 184 THR A CA 1
ATOM 1486 C C . THR A 1 184 ? 16.683 -35.388 24.192 1.00 23.34 184 THR A C 1
ATOM 1488 O O . THR A 1 184 ? 16.605 -36.567 23.853 1.00 23.34 184 THR A O 1
ATOM 1491 N N . VAL A 1 185 ? 15.892 -34.865 25.141 1.00 23.94 185 VAL A N 1
ATOM 1492 C CA . VAL A 1 185 ? 14.622 -35.490 25.573 1.00 23.94 185 VAL A CA 1
ATOM 1493 C C . VAL A 1 185 ? 13.556 -34.422 25.845 1.00 23.94 185 VAL A C 1
ATOM 1495 O O . VAL A 1 185 ? 13.746 -33.517 26.653 1.00 23.94 185 VAL A O 1
ATOM 1498 N N . THR A 1 186 ? 12.409 -34.565 25.186 1.00 23.03 186 THR A N 1
ATOM 1499 C CA . THR A 1 186 ? 11.158 -33.821 25.396 1.00 23.03 186 THR A CA 1
ATOM 1500 C C . THR A 1 186 ? 10.400 -34.317 26.633 1.00 23.03 186 THR A C 1
ATOM 1502 O O . THR A 1 186 ? 10.274 -35.527 26.821 1.00 23.03 186 THR A O 1
ATOM 1505 N N . LYS A 1 187 ? 9.781 -33.415 27.412 1.00 25.00 187 LYS A N 1
ATOM 1506 C CA . LYS A 1 187 ? 8.644 -33.745 28.298 1.00 25.00 187 LYS A CA 1
ATOM 1507 C C . LYS A 1 187 ? 7.587 -32.637 28.311 1.00 25.00 187 LYS A C 1
ATOM 1509 O O . LYS A 1 187 ? 7.905 -31.457 28.199 1.00 25.00 187 LYS A O 1
ATOM 1514 N N . THR A 1 188 ? 6.333 -33.063 28.430 1.00 19.80 188 THR A N 1
ATOM 1515 C CA . THR A 1 188 ? 5.100 -32.276 28.254 1.00 19.80 188 THR A CA 1
ATOM 1516 C C . THR A 1 188 ? 4.407 -32.019 29.602 1.00 19.80 188 THR A C 1
ATOM 1518 O O . THR A 1 188 ? 4.685 -32.728 30.569 1.00 19.80 188 THR A O 1
ATOM 1521 N N . THR A 1 189 ? 3.414 -31.111 29.619 1.00 21.08 189 THR A N 1
ATOM 1522 C CA . THR A 1 189 ? 2.440 -30.841 30.715 1.00 21.08 189 THR A CA 1
ATOM 1523 C C . THR A 1 189 ? 3.039 -30.225 32.004 1.00 21.08 189 THR A C 1
ATOM 1525 O O . THR A 1 189 ? 4.183 -30.474 32.349 1.00 21.08 189 THR A O 1
ATOM 1528 N N . THR A 1 190 ? 2.354 -29.344 32.751 1.00 21.86 190 THR A N 1
ATOM 1529 C CA . THR A 1 190 ? 0.897 -29.270 33.018 1.00 21.86 190 THR A CA 1
ATOM 1530 C C . THR A 1 190 ? 0.423 -27.832 33.323 1.00 21.86 190 THR A C 1
ATOM 1532 O O . THR A 1 190 ? 1.227 -26.962 33.637 1.00 21.86 190 THR A O 1
ATOM 1535 N N . VAL A 1 191 ? -0.892 -27.594 33.253 1.00 22.92 191 VAL A N 1
ATOM 1536 C CA . VAL A 1 191 ? -1.576 -26.320 33.562 1.00 22.92 191 VAL A CA 1
ATOM 1537 C C . VAL A 1 191 ? -1.738 -26.086 35.073 1.00 22.92 191 VAL A C 1
ATOM 1539 O O . VAL A 1 191 ? -2.183 -26.986 35.781 1.00 22.92 191 VAL A O 1
ATOM 1542 N N . THR A 1 192 ? -1.539 -24.845 35.533 1.00 22.14 192 THR A N 1
ATOM 1543 C CA . THR A 1 192 ? -2.067 -24.327 36.814 1.00 22.14 192 THR A CA 1
ATOM 1544 C C . THR A 1 192 ? -2.535 -22.871 36.677 1.00 22.14 192 THR A C 1
ATOM 1546 O O . THR A 1 192 ? -1.878 -22.043 36.052 1.00 22.14 192 THR A O 1
ATOM 1549 N N . ARG A 1 193 ? -3.694 -22.558 37.274 1.00 24.47 193 ARG A N 1
ATOM 1550 C CA . ARG A 1 193 ? -4.354 -21.236 37.294 1.00 24.47 193 ARG A CA 1
ATOM 1551 C C . ARG A 1 193 ? -4.169 -20.563 38.662 1.00 24.47 193 ARG A C 1
ATOM 1553 O O . ARG A 1 193 ? -4.386 -21.224 39.674 1.00 24.47 193 ARG A O 1
ATOM 1560 N N . PRO A 1 194 ? -3.935 -19.242 38.683 1.00 26.62 194 PRO A N 1
ATOM 1561 C CA . PRO A 1 194 ? -4.653 -18.335 39.594 1.00 26.62 194 PRO A CA 1
ATOM 1562 C C . PRO A 1 194 ? -5.159 -17.080 38.840 1.00 26.62 194 PRO A C 1
ATOM 1564 O O . PRO A 1 194 ? -4.402 -16.389 38.175 1.00 26.62 194 PRO A O 1
ATOM 1567 N N . THR A 1 195 ? -6.469 -16.843 38.719 1.00 24.23 195 THR A N 1
ATOM 1568 C CA . THR A 1 195 ? -7.243 -15.910 39.577 1.00 24.23 195 THR A CA 1
ATOM 1569 C C . THR A 1 195 ? -6.636 -14.515 39.810 1.00 24.23 195 THR A C 1
ATOM 1571 O O . THR A 1 195 ? -5.921 -14.312 40.783 1.00 24.23 195 THR A O 1
ATOM 1574 N N . GLY A 1 196 ? -7.072 -13.553 38.986 1.00 26.70 196 GLY A N 1
ATOM 1575 C CA . GLY A 1 196 ? -7.574 -12.234 39.412 1.00 26.70 196 GLY A CA 1
ATOM 1576 C C . GLY A 1 196 ? -6.626 -11.254 40.113 1.00 26.70 196 GLY A C 1
ATOM 1577 O O . GLY A 1 196 ? -6.518 -11.272 41.334 1.00 26.70 196 GLY A O 1
ATOM 1578 N N . VAL A 1 197 ? -6.100 -10.281 39.358 1.00 27.22 197 VAL A N 1
ATOM 1579 C CA . VAL A 1 197 ? -5.596 -9.000 39.891 1.00 27.22 197 VAL A CA 1
ATOM 1580 C C . VAL A 1 197 ? -6.068 -7.858 38.982 1.00 27.22 197 VAL A C 1
ATOM 1582 O O . VAL A 1 197 ? -6.133 -8.020 37.765 1.00 27.22 197 VAL A O 1
ATOM 1585 N N . SER A 1 198 ? -6.445 -6.726 39.581 1.00 23.80 198 SER A N 1
ATOM 1586 C CA . SER A 1 198 ? -7.073 -5.580 38.913 1.00 23.80 198 SER A CA 1
ATOM 1587 C C . SER A 1 198 ? -6.230 -4.927 37.818 1.00 23.80 198 SER A C 1
ATOM 1589 O O . SER A 1 198 ? -5.011 -4.804 37.936 1.00 23.80 198 SER A O 1
ATOM 1591 N N . PHE A 1 199 ? -6.925 -4.377 36.820 1.00 29.64 199 PHE A N 1
ATOM 1592 C CA . PHE A 1 199 ? -6.375 -3.432 35.852 1.00 29.64 199 PHE A CA 1
ATOM 1593 C C . PHE A 1 199 ? -5.635 -2.283 36.552 1.00 29.64 199 PHE A C 1
ATOM 1595 O O . PHE A 1 199 ? -6.222 -1.537 37.339 1.00 29.64 199 PHE A O 1
ATOM 1602 N N . LYS A 1 200 ? -4.365 -2.091 36.191 1.00 26.61 200 LYS A N 1
ATOM 1603 C CA . LYS A 1 200 ? -3.700 -0.789 36.264 1.00 26.61 200 LYS A CA 1
ATOM 1604 C C . LYS A 1 200 ? -3.218 -0.403 34.872 1.00 26.61 200 LYS A C 1
ATOM 1606 O O . LYS A 1 200 ? -2.837 -1.254 34.073 1.00 26.61 200 LYS A O 1
ATOM 1611 N N . LYS A 1 201 ? -3.358 0.891 34.606 1.00 36.66 201 LYS A N 1
ATOM 1612 C CA . LYS A 1 201 ? -3.110 1.572 33.338 1.00 36.66 201 LYS A CA 1
ATOM 1613 C C . LYS A 1 201 ? -1.604 1.603 33.024 1.00 36.66 201 LYS A C 1
ATOM 1615 O O . LYS A 1 201 ? -0.792 1.299 33.893 1.00 36.66 201 LYS A O 1
ATOM 1620 N N . ASP A 1 202 ? -1.280 2.020 31.803 1.00 30.23 202 ASP A N 1
ATOM 1621 C CA . ASP A 1 202 ? 0.065 2.402 31.343 1.00 30.23 202 ASP A CA 1
ATOM 1622 C C . ASP A 1 202 ? 1.022 1.250 30.971 1.00 30.23 202 ASP A C 1
ATOM 1624 O O . ASP A 1 202 ? 2.076 1.035 31.567 1.00 30.23 202 ASP A O 1
ATOM 1628 N N . VAL A 1 203 ? 0.686 0.573 29.865 1.00 30.39 203 VAL A N 1
ATOM 1629 C CA . VAL A 1 203 ? 1.663 -0.077 28.973 1.00 30.39 203 VAL A CA 1
ATOM 1630 C C . VAL A 1 203 ? 1.496 0.541 27.577 1.00 30.39 203 VAL A C 1
ATOM 1632 O O . VAL A 1 203 ? 0.444 0.335 26.967 1.00 30.39 203 VAL A O 1
ATOM 1635 N N . PRO A 1 204 ? 2.470 1.304 27.042 1.00 32.84 204 PRO A N 1
ATOM 1636 C CA . PRO A 1 204 ? 2.403 1.760 25.658 1.00 32.84 204 PRO A CA 1
ATOM 1637 C C . PRO A 1 204 ? 2.619 0.570 24.700 1.00 32.84 204 PRO A C 1
ATOM 1639 O O . PRO A 1 204 ? 3.486 -0.271 24.962 1.00 32.84 204 PRO A O 1
ATOM 1642 N N . PRO A 1 205 ? 1.854 0.465 23.597 1.00 35.69 205 PRO A N 1
ATOM 1643 C CA . PRO A 1 205 ? 1.992 -0.638 22.651 1.00 35.69 205 PRO A CA 1
ATOM 1644 C C . PRO A 1 205 ? 3.336 -0.581 21.911 1.00 35.69 205 PRO A C 1
ATOM 1646 O O . PRO A 1 205 ? 3.902 0.490 21.692 1.00 35.69 205 PRO A O 1
ATOM 1649 N N . SER A 1 206 ? 3.838 -1.751 21.506 1.00 25.95 206 SER A N 1
ATOM 1650 C CA . SER A 1 206 ? 5.103 -1.893 20.778 1.00 25.95 206 SER A CA 1
ATOM 1651 C C . SER A 1 206 ? 5.152 -1.013 19.524 1.00 25.95 206 SER A C 1
ATOM 1653 O O . SER A 1 206 ? 4.227 -1.015 18.712 1.00 25.95 206 SER A O 1
ATOM 1655 N N . ILE A 1 207 ? 6.255 -0.278 19.359 1.00 30.98 207 ILE A N 1
ATOM 1656 C CA . ILE A 1 207 ? 6.437 0.688 18.271 1.00 30.98 207 ILE A CA 1
ATOM 1657 C C . ILE A 1 207 ? 6.680 -0.052 16.946 1.00 30.98 207 ILE A C 1
ATOM 1659 O O . ILE A 1 207 ? 7.818 -0.348 16.585 1.00 30.98 207 ILE A O 1
ATOM 1663 N N . ASN A 1 208 ? 5.604 -0.315 16.203 1.00 34.94 208 ASN A N 1
ATOM 1664 C CA . ASN A 1 208 ? 5.681 -0.703 14.797 1.00 34.94 208 ASN A CA 1
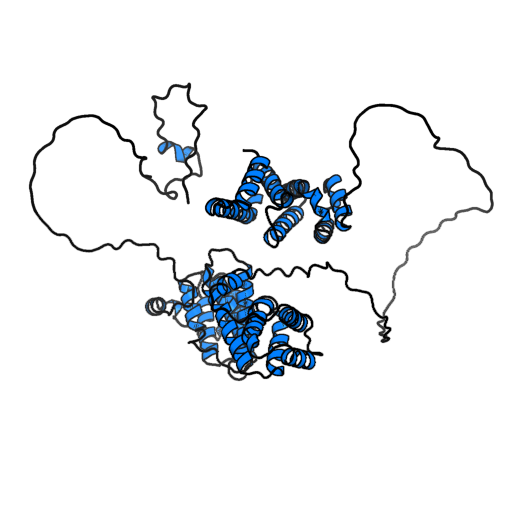ATOM 1665 C C . ASN A 1 208 ? 5.803 0.559 13.924 1.00 34.94 208 ASN A C 1
ATOM 1667 O O . ASN A 1 208 ? 4.977 1.469 13.980 1.00 34.94 208 ASN A O 1
ATOM 1671 N N . THR A 1 209 ? 6.875 0.626 13.135 1.00 38.56 209 THR A N 1
ATOM 1672 C CA . THR A 1 209 ? 7.360 1.848 12.470 1.00 38.56 209 THR A CA 1
ATOM 1673 C C . THR A 1 209 ? 6.610 2.170 11.171 1.00 38.56 209 THR A C 1
ATOM 1675 O O . THR A 1 209 ? 7.182 2.090 10.084 1.00 38.56 209 THR A O 1
ATOM 1678 N N . THR A 1 210 ? 5.324 2.515 11.245 1.00 55.41 210 THR A N 1
ATOM 1679 C CA . THR A 1 210 ? 4.519 2.789 10.040 1.00 55.41 210 THR A CA 1
ATOM 1680 C C . THR A 1 210 ? 3.632 4.022 10.205 1.00 55.41 210 THR A C 1
ATOM 1682 O O . THR A 1 210 ? 2.593 3.986 10.857 1.00 55.41 210 THR A O 1
ATOM 1685 N N . ASN A 1 211 ? 4.059 5.135 9.602 1.00 67.06 211 ASN A N 1
ATOM 1686 C CA . ASN A 1 211 ? 3.239 6.338 9.485 1.00 67.06 211 ASN A CA 1
ATOM 1687 C C . ASN A 1 211 ? 2.126 6.107 8.445 1.00 67.06 211 ASN A C 1
ATOM 1689 O O . ASN A 1 211 ? 2.415 5.612 7.360 1.00 67.06 211 ASN A O 1
ATOM 1693 N N . ILE A 1 212 ? 0.883 6.464 8.780 1.00 81.56 212 ILE A N 1
ATOM 1694 C CA . ILE A 1 212 ? -0.308 6.373 7.915 1.00 81.56 212 ILE A CA 1
ATOM 1695 C C . ILE A 1 212 ? -0.975 7.741 7.677 1.00 81.56 212 ILE A C 1
ATOM 1697 O O . ILE A 1 212 ? -2.105 7.794 7.194 1.00 81.56 212 ILE A O 1
ATOM 1701 N N . GLU A 1 213 ? -0.302 8.849 8.011 1.00 77.44 213 GLU A N 1
ATOM 1702 C CA . GLU A 1 213 ? -0.812 10.224 7.877 1.00 77.44 213 GLU A CA 1
ATOM 1703 C C . GLU A 1 213 ? -1.396 10.518 6.489 1.00 77.44 213 GLU A C 1
ATOM 1705 O O . GLU A 1 213 ? -2.503 11.044 6.412 1.00 77.44 213 GLU A O 1
ATOM 1710 N N . THR A 1 214 ? -0.737 10.103 5.401 1.00 80.62 214 THR A N 1
ATOM 1711 C CA . THR A 1 214 ? -1.237 10.281 4.022 1.00 80.62 214 THR A CA 1
ATOM 1712 C C . THR A 1 214 ? -2.632 9.679 3.819 1.00 80.62 214 THR A C 1
ATOM 1714 O O . THR A 1 214 ? -3.479 10.282 3.161 1.00 80.62 214 THR A O 1
ATOM 1717 N N . LEU A 1 215 ? -2.903 8.514 4.420 1.00 81.38 215 LEU A N 1
ATOM 1718 C CA . LEU A 1 215 ? -4.211 7.860 4.344 1.00 81.38 215 LEU A CA 1
ATOM 1719 C C . LEU A 1 215 ? -5.250 8.570 5.224 1.00 81.38 215 LEU A C 1
ATOM 1721 O O . LEU A 1 215 ? -6.406 8.701 4.823 1.00 81.38 215 LEU A O 1
ATOM 1725 N N . LEU A 1 216 ? -4.853 9.045 6.409 1.00 81.31 216 LEU A N 1
ATOM 1726 C CA . LEU A 1 216 ? -5.743 9.755 7.338 1.00 81.31 216 LEU A CA 1
ATOM 1727 C C . LEU A 1 216 ? -6.165 11.123 6.784 1.00 81.31 216 LEU A C 1
ATOM 1729 O O . LEU A 1 216 ? -7.357 11.393 6.689 1.00 81.31 216 LEU A O 1
ATOM 1733 N N . VAL A 1 217 ? -5.216 11.932 6.303 1.00 78.69 217 VAL A N 1
ATOM 1734 C CA . VAL A 1 217 ? -5.484 13.261 5.719 1.00 78.69 217 VAL A CA 1
ATOM 1735 C C . VAL A 1 217 ? -6.408 13.177 4.499 1.00 78.69 217 VAL A C 1
ATOM 1737 O O . VAL A 1 217 ? -7.262 14.041 4.312 1.00 78.69 217 VAL A O 1
ATOM 1740 N N . ALA A 1 218 ? -6.279 12.129 3.680 1.00 77.62 218 ALA A N 1
ATOM 1741 C CA . ALA A 1 218 ? -7.176 11.883 2.549 1.00 77.62 218 ALA A CA 1
ATOM 1742 C C . ALA A 1 218 ? -8.555 11.326 2.957 1.00 77.62 218 ALA A C 1
ATOM 1744 O O . ALA A 1 218 ? -9.464 11.257 2.134 1.00 77.62 218 ALA A O 1
ATOM 1745 N N . THR A 1 219 ? -8.713 10.892 4.208 1.00 76.12 219 THR A N 1
ATOM 1746 C CA . THR A 1 219 ? -9.969 10.354 4.746 1.00 76.12 219 THR A CA 1
ATOM 1747 C C . THR A 1 219 ? -10.804 11.443 5.408 1.00 76.12 219 THR A C 1
ATOM 1749 O O . THR A 1 219 ? -12.006 11.481 5.174 1.00 76.12 219 THR A O 1
ATOM 1752 N N . ASP A 1 220 ? -10.173 12.408 6.084 1.00 64.44 220 ASP A N 1
ATOM 1753 C CA . ASP A 1 220 ? -10.830 13.627 6.593 1.00 64.44 220 ASP A CA 1
ATOM 1754 C C . ASP A 1 220 ? -11.488 14.477 5.480 1.00 64.44 220 ASP A C 1
ATOM 1756 O O . ASP A 1 220 ? -12.324 15.339 5.754 1.00 64.44 220 ASP A O 1
ATOM 1760 N N . GLN A 1 221 ? -11.103 14.247 4.219 1.00 59.56 221 GLN A N 1
ATOM 1761 C CA . GLN A 1 221 ? -11.637 14.911 3.022 1.00 59.56 221 GLN A CA 1
ATOM 1762 C C . GLN A 1 221 ? -12.755 14.116 2.318 1.00 59.56 221 GLN A C 1
ATOM 1764 O O . GLN A 1 221 ? -13.384 14.644 1.402 1.00 59.56 221 GLN A O 1
ATOM 1769 N N . ALA A 1 222 ? -12.990 12.859 2.706 1.00 57.56 222 ALA A N 1
ATOM 1770 C CA . ALA A 1 222 ? -13.998 11.983 2.110 1.00 57.56 222 ALA A CA 1
ATOM 1771 C C . ALA A 1 222 ? -15.339 12.047 2.872 1.00 57.56 222 ALA A C 1
ATOM 1773 O O . ALA A 1 222 ? -15.441 12.654 3.940 1.00 57.56 222 ALA A O 1
ATOM 1774 N N . GLU A 1 223 ? -16.392 11.436 2.317 1.00 59.44 223 GLU A N 1
ATOM 1775 C CA . GLU A 1 223 ? -17.718 11.408 2.950 1.00 59.44 223 GLU A CA 1
ATOM 1776 C C . GLU A 1 223 ? -17.673 10.841 4.377 1.00 59.44 223 GLU A C 1
ATOM 1778 O O . GLU A 1 223 ? -16.994 9.850 4.660 1.00 59.44 223 GLU A O 1
ATOM 1783 N N . ARG A 1 224 ? -18.437 11.465 5.284 1.00 66.44 224 ARG A N 1
ATOM 1784 C CA . ARG A 1 224 ? -18.506 11.068 6.694 1.00 66.44 224 ARG A CA 1
ATOM 1785 C C . ARG A 1 224 ? -19.177 9.705 6.844 1.00 66.44 224 ARG A C 1
ATOM 1787 O O . ARG A 1 224 ? -20.403 9.609 6.890 1.00 66.44 224 ARG A O 1
ATOM 1794 N N . ILE A 1 225 ? -18.358 8.668 6.976 1.00 80.44 225 ILE A N 1
ATOM 1795 C CA . ILE A 1 225 ? -18.789 7.355 7.455 1.00 80.44 225 ILE A CA 1
ATOM 1796 C C . ILE A 1 225 ? -19.361 7.507 8.873 1.00 80.44 225 ILE A C 1
ATOM 1798 O O . ILE A 1 225 ? -18.866 8.302 9.673 1.00 80.44 225 ILE A O 1
ATOM 1802 N N . VAL A 1 226 ? -20.406 6.741 9.194 1.00 85.56 226 VAL A N 1
ATOM 1803 C CA . VAL A 1 226 ? -20.969 6.700 10.548 1.00 85.56 226 VAL A CA 1
ATOM 1804 C C . VAL A 1 226 ? -19.958 6.045 11.491 1.00 85.56 226 VAL A C 1
ATOM 1806 O O . VAL A 1 226 ? -19.730 4.836 11.430 1.00 85.56 226 VAL A O 1
ATOM 1809 N N . GLU A 1 227 ? -19.352 6.842 12.369 1.00 87.69 227 GLU A N 1
ATOM 1810 C CA . GLU A 1 227 ? -18.455 6.329 13.400 1.00 87.69 227 GLU A CA 1
ATOM 1811 C C . GLU A 1 227 ? -19.248 5.587 14.491 1.00 87.69 227 GLU A C 1
ATOM 1813 O O . GLU A 1 227 ? -20.193 6.146 15.059 1.00 87.69 227 GLU A O 1
ATOM 1818 N N . PRO A 1 228 ? -18.885 4.335 14.821 1.00 91.44 228 PRO A N 1
ATOM 1819 C CA . PRO A 1 228 ? -19.476 3.637 15.947 1.00 91.44 228 PRO A CA 1
ATOM 1820 C C . PRO A 1 228 ? -18.995 4.232 17.282 1.00 91.44 228 PRO A C 1
ATOM 1822 O O . PRO A 1 228 ? -17.878 4.751 17.359 1.00 91.44 228 PRO A O 1
ATOM 1825 N N . PRO A 1 229 ? -19.785 4.098 18.364 1.00 92.75 229 PRO A N 1
ATOM 1826 C CA . PRO A 1 229 ? -19.368 4.454 19.720 1.00 92.75 229 PRO A CA 1
ATOM 1827 C C . PRO A 1 229 ? -18.016 3.847 20.127 1.00 92.75 229 PRO A C 1
ATOM 1829 O O . PRO A 1 229 ? -17.688 2.725 19.736 1.00 92.75 229 PRO A O 1
ATOM 1832 N N . GLU A 1 230 ? -17.256 4.559 20.964 1.00 92.31 230 GLU A N 1
ATOM 1833 C CA . GLU A 1 230 ? -15.893 4.191 21.394 1.00 92.31 230 GLU A CA 1
ATOM 1834 C C . GLU A 1 230 ? -15.798 2.746 21.919 1.00 92.31 230 GLU A C 1
ATOM 1836 O O . GLU A 1 230 ? -14.924 1.989 21.506 1.00 92.31 230 GLU A O 1
ATOM 1841 N N . ASN A 1 231 ? -16.777 2.294 22.708 1.00 93.12 231 ASN A N 1
ATOM 1842 C CA . ASN A 1 231 ? -16.829 0.925 23.233 1.00 93.12 231 ASN A CA 1
ATOM 1843 C C . ASN A 1 231 ? -17.004 -0.164 22.150 1.00 93.12 231 ASN A C 1
ATOM 1845 O O . ASN A 1 231 ? -16.729 -1.337 22.405 1.00 93.12 231 ASN A O 1
ATOM 1849 N N . ILE A 1 232 ? -17.505 0.185 20.961 1.00 93.00 232 ILE A N 1
ATOM 1850 C CA . ILE A 1 232 ? -17.547 -0.705 19.793 1.00 93.00 232 ILE A CA 1
ATOM 1851 C C . ILE A 1 232 ? -16.209 -0.631 19.048 1.00 93.00 232 ILE A C 1
ATOM 1853 O O . ILE A 1 232 ? -15.684 -1.678 18.672 1.00 93.00 232 ILE A O 1
ATOM 1857 N N . GLN A 1 233 ? -15.611 0.559 18.905 1.00 93.12 233 GLN A N 1
ATOM 1858 C CA . GLN A 1 233 ? -14.275 0.721 18.311 1.00 93.12 233 GLN A CA 1
ATOM 1859 C C . GLN A 1 233 ? -13.214 -0.090 19.073 1.00 93.12 233 GLN A C 1
ATOM 1861 O O . GLN A 1 233 ? -12.463 -0.855 18.465 1.00 93.12 233 GLN A O 1
ATOM 1866 N N . GLU A 1 234 ? -13.205 0.000 20.407 1.00 93.25 234 GLU A N 1
ATOM 1867 C CA . GLU A 1 234 ? -12.328 -0.780 21.288 1.00 93.25 234 GLU A CA 1
ATOM 1868 C C . GLU A 1 234 ? -12.535 -2.290 21.123 1.00 93.25 234 GLU A C 1
ATOM 1870 O O . GLU A 1 234 ? -11.562 -3.039 21.031 1.00 93.25 234 GLU A O 1
ATOM 1875 N N . LYS A 1 235 ? -13.790 -2.756 21.035 1.00 93.81 235 LYS A N 1
ATOM 1876 C CA . LYS A 1 235 ? -14.098 -4.177 20.808 1.00 93.81 235 LYS A CA 1
ATOM 1877 C C . LYS A 1 235 ? -13.625 -4.661 19.439 1.00 93.81 235 LYS A C 1
ATOM 1879 O O . LYS A 1 235 ? -13.031 -5.733 19.358 1.00 93.81 235 LYS A O 1
ATOM 1884 N N . VAL A 1 236 ? -13.831 -3.883 18.375 1.00 94.88 236 VAL A N 1
ATOM 1885 C CA . VAL A 1 236 ? -13.329 -4.212 17.029 1.00 94.88 236 VAL A CA 1
ATOM 1886 C C . VAL A 1 236 ? -11.800 -4.281 17.033 1.00 94.88 236 VAL A C 1
ATOM 1888 O O . VAL A 1 236 ? -11.224 -5.250 16.534 1.00 94.88 236 VAL A O 1
ATOM 1891 N N . ALA A 1 237 ? -11.132 -3.316 17.669 1.00 93.44 237 ALA A N 1
ATOM 1892 C CA . ALA A 1 237 ? -9.684 -3.343 17.838 1.00 93.44 237 ALA A CA 1
ATOM 1893 C C . ALA A 1 237 ? -9.221 -4.567 18.648 1.00 93.44 237 ALA A C 1
ATOM 1895 O O . ALA A 1 237 ? -8.270 -5.240 18.251 1.00 93.44 237 ALA A O 1
ATOM 1896 N N . PHE A 1 238 ? -9.915 -4.917 19.734 1.00 94.25 238 PHE A N 1
ATOM 1897 C CA . PHE A 1 238 ? -9.633 -6.105 20.543 1.00 94.25 238 PHE A CA 1
ATOM 1898 C C . PHE A 1 238 ? -9.801 -7.413 19.755 1.00 94.25 238 PHE A C 1
ATOM 1900 O O . PHE A 1 238 ? -8.957 -8.305 19.877 1.00 94.25 238 PHE A O 1
ATOM 1907 N N . ILE A 1 239 ? -10.841 -7.517 18.919 1.00 95.62 239 ILE A N 1
ATOM 1908 C CA . ILE A 1 239 ? -11.084 -8.655 18.023 1.00 95.62 239 ILE A CA 1
ATOM 1909 C C . ILE A 1 239 ? -9.903 -8.843 17.068 1.00 95.62 239 ILE A C 1
ATOM 1911 O O . ILE A 1 239 ? -9.304 -9.917 17.065 1.00 95.62 239 ILE A O 1
ATOM 1915 N N . PHE A 1 240 ? -9.515 -7.805 16.318 1.00 95.62 240 PHE A N 1
ATOM 1916 C CA . PHE A 1 240 ? -8.411 -7.903 15.357 1.00 95.62 240 PHE A CA 1
ATOM 1917 C C . PHE A 1 240 ? -7.022 -7.991 16.023 1.00 95.62 240 PHE A C 1
ATOM 1919 O O . PHE A 1 240 ? -6.113 -8.585 15.450 1.00 95.62 240 PHE A O 1
ATOM 1926 N N . ASN A 1 241 ? -6.829 -7.461 17.237 1.00 94.19 241 ASN A N 1
ATOM 1927 C CA . ASN A 1 241 ? -5.577 -7.615 18.000 1.00 94.19 241 ASN A CA 1
ATOM 1928 C C . ASN A 1 241 ? -5.356 -9.049 18.502 1.00 94.19 241 ASN A C 1
ATOM 1930 O O . ASN A 1 241 ? -4.214 -9.484 18.616 1.00 94.19 241 ASN A O 1
ATOM 1934 N N . ASN A 1 242 ? -6.432 -9.777 18.812 1.00 94.44 242 ASN A N 1
ATOM 1935 C CA . ASN A 1 242 ? -6.375 -11.135 19.365 1.00 94.44 242 ASN A CA 1
ATOM 1936 C C . ASN A 1 242 ? -6.788 -12.209 18.346 1.00 94.44 242 ASN A C 1
ATOM 1938 O O . ASN A 1 242 ? -7.067 -13.350 18.726 1.00 94.44 242 ASN A O 1
ATOM 1942 N N . LEU A 1 243 ? -6.867 -11.856 17.062 1.00 95.62 243 LEU A N 1
ATOM 1943 C CA . LEU A 1 243 ? -7.258 -12.780 16.008 1.00 95.62 243 LEU A CA 1
ATOM 1944 C C . LEU A 1 243 ? -6.153 -13.816 15.757 1.00 95.62 243 LEU A C 1
ATOM 1946 O O . LEU A 1 243 ? -4.966 -13.502 15.702 1.00 95.62 243 LEU A O 1
ATOM 1950 N N . SER A 1 244 ? -6.551 -15.069 15.565 1.00 95.62 244 SER A N 1
ATOM 1951 C CA . SER A 1 244 ? -5.674 -16.187 15.214 1.00 95.62 244 SER A CA 1
ATOM 1952 C C . SER A 1 244 ? -6.470 -17.260 14.466 1.00 95.62 244 SER A C 1
ATOM 1954 O O . SER A 1 244 ? -7.700 -17.239 14.453 1.00 95.62 244 SER A O 1
ATOM 1956 N N . GLN A 1 245 ? -5.794 -18.226 13.839 1.00 94.44 245 GLN A N 1
ATOM 1957 C CA . GLN A 1 245 ? -6.491 -19.282 13.090 1.00 94.44 245 GLN A CA 1
ATOM 1958 C C . GLN A 1 245 ? -7.342 -20.191 14.004 1.00 94.44 245 GLN A C 1
ATOM 1960 O O . GLN A 1 245 ? -8.367 -20.700 13.564 1.00 94.44 245 GLN A O 1
ATOM 1965 N N . SER A 1 246 ? -6.962 -20.375 15.275 1.00 96.38 246 SER A N 1
ATOM 1966 C CA . SER A 1 246 ? -7.676 -21.254 16.217 1.00 96.38 246 SER A CA 1
ATOM 1967 C C . SER A 1 246 ? -8.928 -20.625 16.835 1.00 96.38 246 SER A C 1
ATOM 1969 O O . SER A 1 246 ? -9.855 -21.354 17.176 1.00 96.38 246 SER A O 1
ATOM 1971 N N . ASN A 1 247 ? -8.982 -19.294 16.965 1.00 96.12 247 ASN A N 1
ATOM 1972 C CA . ASN A 1 247 ? -10.147 -18.565 17.490 1.00 96.12 247 ASN A CA 1
ATOM 1973 C C . ASN A 1 247 ? -10.962 -17.836 16.401 1.00 96.12 247 ASN A C 1
ATOM 1975 O O . ASN A 1 247 ? -11.905 -17.116 16.724 1.00 96.12 247 ASN A O 1
ATOM 1979 N N . MET A 1 248 ? -10.633 -18.062 15.123 1.00 96.75 248 MET A N 1
ATOM 1980 C CA . MET A 1 248 ? -11.233 -17.422 13.946 1.00 96.75 248 MET A CA 1
ATOM 1981 C C . MET A 1 248 ? -12.768 -17.402 13.983 1.00 96.75 248 MET A C 1
ATOM 1983 O O . MET A 1 248 ? -13.372 -16.333 13.970 1.00 96.75 248 MET A O 1
ATOM 1987 N N . THR A 1 249 ? -13.403 -18.574 14.081 1.00 96.75 249 THR A N 1
ATOM 1988 C CA . THR A 1 249 ? -14.870 -18.704 14.076 1.00 96.75 249 THR A CA 1
ATOM 1989 C C . THR A 1 249 ? -15.511 -17.960 15.245 1.00 96.75 249 THR A C 1
ATOM 1991 O O . THR A 1 249 ? -16.489 -17.246 15.055 1.00 96.75 249 THR A O 1
ATOM 1994 N N . GLN A 1 250 ? -14.926 -18.058 16.444 1.00 96.94 250 GLN A N 1
ATOM 1995 C CA . GLN A 1 250 ? -15.413 -17.345 17.627 1.00 96.94 250 GLN A CA 1
ATOM 1996 C C . GLN A 1 250 ? -15.330 -15.825 17.432 1.00 96.94 250 GLN A C 1
ATOM 1998 O O . GLN A 1 250 ? -16.283 -15.117 17.739 1.00 96.94 250 GLN A O 1
ATOM 2003 N N . LYS A 1 251 ? -14.215 -15.325 16.886 1.00 96.38 251 LYS A N 1
ATOM 2004 C CA . LYS A 1 251 ? -14.007 -13.892 16.635 1.00 96.38 251 LYS A CA 1
ATOM 2005 C C . LYS A 1 251 ? -14.880 -13.333 15.513 1.00 96.38 251 LYS A C 1
ATOM 2007 O O . LYS A 1 251 ? -15.212 -12.152 15.550 1.00 96.38 251 LYS A O 1
ATOM 2012 N N . VAL A 1 252 ? -15.283 -14.165 14.555 1.00 96.62 252 VAL A N 1
ATOM 2013 C CA . VAL A 1 252 ? -16.278 -13.806 13.536 1.00 96.62 252 VAL A CA 1
ATOM 2014 C C . VAL A 1 252 ? -17.669 -13.636 14.150 1.00 96.62 252 VAL A C 1
ATOM 2016 O O . VAL A 1 252 ? -18.312 -12.625 13.876 1.00 96.62 252 VAL A O 1
ATOM 2019 N N . GLU A 1 253 ? -18.128 -14.562 14.997 1.00 96.38 253 GLU A N 1
ATOM 2020 C CA . GLU A 1 253 ? -19.433 -14.411 15.664 1.00 96.38 253 GLU A CA 1
ATOM 2021 C C . GLU A 1 253 ? -19.424 -13.250 16.679 1.00 96.38 253 GLU A C 1
ATOM 2023 O O . GLU A 1 253 ? -20.334 -12.428 16.662 1.00 96.38 253 GLU A O 1
ATOM 2028 N N . GLU A 1 254 ? -18.346 -13.075 17.458 1.00 95.44 254 GLU A N 1
ATOM 2029 C CA . GLU A 1 254 ? -18.170 -11.929 18.372 1.00 95.44 254 GLU A CA 1
ATOM 2030 C C . GLU A 1 254 ? -18.241 -10.576 17.635 1.00 95.44 254 GLU A C 1
ATOM 2032 O O . GLU A 1 254 ? -18.801 -9.610 18.165 1.00 95.44 254 GLU A O 1
ATOM 2037 N N . LEU A 1 255 ? -17.723 -10.501 16.397 1.00 95.38 255 LEU A N 1
ATOM 2038 C CA . LEU A 1 255 ? -17.860 -9.315 15.548 1.00 95.38 255 LEU A CA 1
ATOM 2039 C C . LEU A 1 255 ? -19.316 -9.106 15.107 1.00 95.38 255 LEU A C 1
ATOM 2041 O O . LEU A 1 255 ? -19.809 -7.990 15.236 1.00 95.38 255 LEU A O 1
ATOM 2045 N N . LYS A 1 256 ? -20.006 -10.149 14.622 1.00 94.44 256 LYS A N 1
ATOM 2046 C CA . LYS A 1 256 ? -21.411 -10.063 14.172 1.00 94.44 256 LYS A CA 1
ATOM 2047 C C . LYS A 1 256 ? -22.369 -9.656 15.293 1.00 94.44 256 LYS A C 1
ATOM 2049 O O . LYS A 1 256 ? -23.285 -8.880 15.056 1.00 94.44 256 LYS A O 1
ATOM 2054 N N . GLU A 1 257 ? -22.164 -10.168 16.506 1.00 94.00 257 GLU A N 1
ATOM 2055 C CA . GLU A 1 257 ? -22.983 -9.817 17.675 1.00 94.00 257 GLU A CA 1
ATOM 2056 C C . GLU A 1 257 ? -22.716 -8.384 18.168 1.00 94.00 257 GLU A C 1
ATOM 2058 O O . GLU A 1 257 ? -23.614 -7.717 18.680 1.00 94.00 257 GLU A O 1
ATOM 2063 N N . THR A 1 258 ? -21.477 -7.902 18.028 1.00 91.94 258 THR A N 1
ATOM 2064 C CA . THR A 1 258 ? -21.057 -6.578 18.515 1.00 91.94 258 THR A CA 1
ATOM 2065 C C . THR A 1 258 ? -21.341 -5.451 17.519 1.00 91.94 258 THR A C 1
ATOM 2067 O O . THR A 1 258 ? -21.682 -4.339 17.927 1.00 91.94 258 THR A O 1
ATOM 2070 N N . VAL A 1 259 ? -21.144 -5.704 16.225 1.00 93.25 259 VAL A N 1
ATOM 2071 C CA . VAL A 1 259 ? -21.148 -4.693 15.164 1.00 93.25 259 VAL A CA 1
ATOM 2072 C C . VAL A 1 259 ? -22.409 -4.841 14.329 1.00 93.25 259 VAL A C 1
ATOM 2074 O O . VAL A 1 259 ? -22.555 -5.778 13.550 1.00 93.25 259 VAL A O 1
ATOM 2077 N N . LYS A 1 260 ? -23.299 -3.859 14.453 1.00 91.81 260 LYS A N 1
ATOM 2078 C CA . LYS A 1 260 ? -24.452 -3.705 13.564 1.00 91.81 260 LYS A CA 1
ATOM 2079 C C . LYS A 1 260 ? -24.017 -3.389 12.130 1.00 91.81 260 LYS A C 1
ATOM 2081 O O . LYS A 1 260 ? -23.007 -2.715 11.922 1.00 91.81 260 LYS A O 1
ATOM 2086 N N . ASP A 1 261 ? -24.858 -3.745 11.161 1.00 90.06 261 ASP A N 1
ATOM 2087 C CA . ASP A 1 261 ? -24.604 -3.507 9.732 1.00 90.06 261 ASP A CA 1
ATOM 2088 C C . ASP A 1 261 ? -24.327 -2.031 9.383 1.00 90.06 261 ASP A C 1
ATOM 2090 O O . ASP A 1 261 ? -23.494 -1.754 8.521 1.00 90.06 261 ASP A O 1
ATOM 2094 N N . GLU A 1 262 ? -24.934 -1.079 10.107 1.00 92.06 262 GLU A N 1
ATOM 2095 C CA . GLU A 1 262 ? -24.700 0.372 9.951 1.00 92.06 262 GLU A CA 1
ATOM 2096 C C . GLU A 1 262 ? -23.230 0.794 10.160 1.00 92.06 262 GLU A C 1
ATOM 2098 O O . GLU A 1 262 ? -22.787 1.790 9.591 1.00 92.06 262 GLU A O 1
ATOM 2103 N N . PHE A 1 263 ? -22.448 0.011 10.912 1.00 94.50 263 PHE A N 1
ATOM 2104 C CA . PHE A 1 263 ? -21.036 0.278 11.203 1.00 94.50 263 PHE A CA 1
ATOM 2105 C C . PHE A 1 263 ? -20.060 -0.569 10.364 1.00 94.50 263 PHE A C 1
ATOM 2107 O O . PHE A 1 263 ? -18.844 -0.388 10.465 1.00 94.50 263 PHE A O 1
ATOM 2114 N N . MET A 1 264 ? -20.551 -1.471 9.506 1.00 94.25 264 MET A N 1
ATOM 2115 C CA . MET A 1 264 ? -19.703 -2.284 8.618 1.00 94.25 264 MET A CA 1
ATOM 2116 C C . MET A 1 264 ? -18.799 -1.455 7.684 1.00 94.25 264 MET A C 1
ATOM 2118 O O . MET A 1 264 ? -17.640 -1.852 7.516 1.00 94.25 264 MET A O 1
ATOM 2122 N N . PRO A 1 265 ? -19.224 -0.290 7.141 1.00 94.56 265 PRO A N 1
ATOM 2123 C CA . PRO A 1 265 ? -18.329 0.587 6.386 1.00 94.56 265 PRO A CA 1
ATOM 2124 C C . PRO A 1 265 ? -17.127 1.054 7.219 1.00 94.56 265 PRO A C 1
ATOM 2126 O O . PRO A 1 265 ? -15.991 0.956 6.754 1.00 94.56 265 PRO A O 1
ATOM 2129 N N . TRP A 1 266 ? -17.345 1.454 8.479 1.00 95.00 266 TRP A N 1
ATOM 2130 C CA . TRP A 1 266 ? -16.269 1.849 9.396 1.00 95.00 266 TRP A CA 1
ATOM 2131 C C . TRP A 1 266 ? -15.337 0.678 9.724 1.00 95.00 266 TRP A C 1
ATOM 2133 O O . TRP A 1 266 ? -14.120 0.838 9.717 1.00 95.00 266 TRP A O 1
ATOM 2143 N N . VAL A 1 267 ? -15.870 -0.533 9.932 1.00 96.00 267 VAL A N 1
ATOM 2144 C CA . VAL A 1 267 ? -15.029 -1.726 10.148 1.00 96.00 267 VAL A CA 1
ATOM 2145 C C . VAL A 1 267 ? -14.191 -2.057 8.908 1.00 96.00 267 VAL A C 1
ATOM 2147 O O . VAL A 1 267 ? -13.033 -2.453 9.047 1.00 96.00 267 VAL A O 1
ATOM 2150 N N . SER A 1 268 ? -14.726 -1.852 7.699 1.00 96.50 268 SER A N 1
ATOM 2151 C CA . SER A 1 268 ? -13.971 -2.040 6.452 1.00 96.50 268 SER A CA 1
ATOM 2152 C C . SER A 1 268 ? -12.813 -1.038 6.337 1.00 96.50 268 SER A C 1
ATOM 2154 O O . SER A 1 268 ? -11.686 -1.429 6.025 1.00 96.50 268 SER A O 1
ATOM 2156 N N . GLN A 1 269 ? -13.060 0.220 6.715 1.00 94.81 269 GLN A N 1
ATOM 2157 C CA . GLN A 1 269 ? -12.066 1.286 6.791 1.00 94.81 269 GLN A CA 1
ATOM 2158 C C . GLN A 1 269 ? -10.995 0.994 7.843 1.00 94.81 269 GLN A C 1
ATOM 2160 O O . GLN A 1 269 ? -9.805 1.048 7.537 1.00 94.81 269 GLN A O 1
ATOM 2165 N N . TYR A 1 270 ? -11.389 0.603 9.056 1.00 95.00 270 TYR A N 1
ATOM 2166 C CA . TYR A 1 270 ? -10.466 0.198 10.113 1.00 95.00 270 TYR A CA 1
ATOM 2167 C C . TYR A 1 270 ? -9.560 -0.957 9.654 1.00 95.00 270 TYR A C 1
ATOM 2169 O O . TYR A 1 270 ? -8.336 -0.871 9.774 1.00 95.00 270 TYR A O 1
ATOM 2177 N N . LEU A 1 271 ? -10.141 -2.014 9.073 1.00 97.12 271 LEU A N 1
ATOM 2178 C CA . LEU A 1 271 ? -9.395 -3.175 8.588 1.00 97.12 271 LEU A CA 1
ATOM 2179 C C . LEU A 1 271 ? -8.363 -2.783 7.520 1.00 97.12 271 LEU A C 1
ATOM 2181 O O . LEU A 1 271 ? -7.193 -3.144 7.643 1.00 97.12 271 LEU A O 1
ATOM 2185 N N . VAL A 1 272 ? -8.761 -2.020 6.499 1.00 97.12 272 VAL A N 1
ATOM 2186 C CA . VAL A 1 272 ? -7.857 -1.632 5.405 1.00 97.12 272 VAL A CA 1
ATOM 2187 C C . VAL A 1 272 ? -6.806 -0.617 5.872 1.00 97.12 272 VAL A C 1
ATOM 2189 O O . VAL A 1 272 ? -5.608 -0.833 5.680 1.00 97.12 272 VAL A O 1
ATOM 2192 N N . MET A 1 273 ? -7.232 0.478 6.509 1.00 92.31 273 MET A N 1
ATOM 2193 C CA . MET A 1 273 ? -6.366 1.616 6.836 1.00 92.31 273 MET A CA 1
ATOM 2194 C C . MET A 1 273 ? -5.467 1.396 8.049 1.00 92.31 273 MET A C 1
ATOM 2196 O O . MET A 1 273 ? -4.351 1.914 8.060 1.00 92.31 273 MET A O 1
ATOM 2200 N N . LYS A 1 274 ? -5.956 0.709 9.091 1.00 91.88 274 LYS A N 1
ATOM 2201 C CA . LYS A 1 274 ? -5.250 0.578 10.379 1.00 91.88 274 LYS A CA 1
ATOM 2202 C C . LYS A 1 274 ? -4.568 -0.774 10.557 1.00 91.88 274 LYS A C 1
ATOM 2204 O O . LYS A 1 274 ? -3.691 -0.861 11.407 1.00 91.88 274 LYS A O 1
ATOM 2209 N N . ARG A 1 275 ? -4.969 -1.814 9.812 1.00 95.56 275 ARG A N 1
ATOM 2210 C CA . ARG A 1 275 ? -4.424 -3.180 9.941 1.00 95.56 275 ARG A CA 1
ATOM 2211 C C . ARG A 1 275 ? -3.672 -3.598 8.685 1.00 95.56 275 ARG A C 1
ATOM 2213 O O . ARG A 1 275 ? -2.447 -3.612 8.681 1.00 95.56 275 ARG A O 1
ATOM 2220 N N . VAL A 1 276 ? -4.388 -3.862 7.596 1.00 97.50 276 VAL A N 1
ATOM 2221 C CA . VAL A 1 276 ? -3.837 -4.354 6.320 1.00 97.50 276 VAL A CA 1
ATOM 2222 C C . VAL A 1 276 ? -2.700 -3.473 5.788 1.00 97.50 276 VAL A C 1
ATOM 2224 O O . VAL A 1 276 ? -1.663 -3.978 5.372 1.00 97.50 276 VAL A O 1
ATOM 2227 N N . SER A 1 277 ? -2.849 -2.149 5.825 1.00 95.00 277 SER A N 1
ATOM 2228 C CA . SER A 1 277 ? -1.816 -1.222 5.343 1.00 95.00 277 SER A CA 1
ATOM 2229 C C . SER A 1 277 ? -0.454 -1.383 6.051 1.00 95.00 277 SER A C 1
ATOM 2231 O O . SER A 1 277 ? 0.578 -1.081 5.447 1.00 95.00 277 SER A O 1
ATOM 2233 N N . ILE A 1 278 ? -0.422 -1.894 7.291 1.00 93.06 278 ILE A N 1
ATOM 2234 C CA . ILE A 1 278 ? 0.772 -1.957 8.153 1.00 93.06 278 ILE A CA 1
ATOM 2235 C C . ILE A 1 278 ? 1.161 -3.375 8.625 1.00 93.06 278 ILE A C 1
ATOM 2237 O O . ILE A 1 278 ? 2.287 -3.573 9.077 1.00 93.06 278 ILE A O 1
ATOM 2241 N N . GLU A 1 279 ? 0.284 -4.375 8.493 1.00 94.75 279 GLU A N 1
ATOM 2242 C CA . GLU A 1 279 ? 0.459 -5.743 9.016 1.00 94.75 279 GLU A CA 1
ATOM 2243 C C . GLU A 1 279 ? 0.479 -6.827 7.907 1.00 94.75 279 GLU A C 1
ATOM 2245 O O . GLU A 1 279 ? -0.354 -7.743 7.908 1.00 94.75 279 GLU A O 1
ATOM 2250 N N . PRO A 1 280 ? 1.461 -6.815 6.979 1.00 93.75 280 PRO A N 1
ATOM 2251 C CA . PRO A 1 280 ? 1.519 -7.761 5.857 1.00 93.75 280 PRO A CA 1
ATOM 2252 C C . PRO A 1 280 ? 1.564 -9.232 6.291 1.00 93.75 280 PRO A C 1
ATOM 2254 O O . PRO A 1 280 ? 1.009 -10.102 5.618 1.00 93.75 280 PRO A O 1
ATOM 2257 N N . ASN A 1 281 ? 2.161 -9.507 7.455 1.00 96.00 281 ASN A N 1
ATOM 2258 C CA . ASN A 1 281 ? 2.260 -10.845 8.044 1.00 96.00 281 ASN A CA 1
ATOM 2259 C C . ASN A 1 281 ? 0.888 -11.452 8.401 1.00 96.00 281 ASN A C 1
ATOM 2261 O O . ASN A 1 281 ? 0.758 -12.674 8.457 1.00 96.00 281 ASN A O 1
ATOM 2265 N N . PHE A 1 282 ? -0.138 -10.621 8.618 1.00 97.25 282 PHE A N 1
ATOM 2266 C CA . PHE A 1 282 ? -1.488 -11.059 8.980 1.00 97.25 282 PHE A CA 1
ATOM 2267 C C . PHE A 1 282 ? -2.476 -11.052 7.800 1.00 97.25 282 PHE A C 1
ATOM 2269 O O . PHE A 1 282 ? -3.632 -11.424 7.982 1.00 97.25 282 PHE A O 1
ATOM 2276 N N . HIS A 1 283 ? -2.056 -10.747 6.565 1.00 98.19 283 HIS A N 1
ATOM 2277 C CA . HIS A 1 283 ? -2.971 -10.753 5.409 1.00 98.19 283 HIS A CA 1
ATOM 2278 C C . HIS A 1 283 ? -3.657 -12.106 5.181 1.00 98.19 283 HIS A C 1
ATOM 2280 O O . HIS A 1 283 ? -4.852 -12.150 4.901 1.00 98.19 283 HIS A O 1
ATOM 2286 N N . SER A 1 284 ? -2.952 -13.228 5.346 1.00 96.88 284 SER A N 1
ATOM 2287 C CA . SER A 1 284 ? -3.577 -14.557 5.237 1.00 96.88 284 SER A CA 1
ATOM 2288 C C . SER A 1 284 ? -4.641 -14.776 6.314 1.00 96.88 284 SER A C 1
ATOM 2290 O O . SER A 1 284 ? -5.661 -15.409 6.063 1.00 96.88 284 SER A O 1
ATOM 2292 N N . LEU A 1 285 ? -4.438 -14.213 7.507 1.00 97.50 285 LEU A N 1
ATOM 2293 C CA . LEU A 1 285 ? -5.391 -14.281 8.608 1.00 97.50 285 LEU A CA 1
ATOM 2294 C C . LEU A 1 285 ? -6.630 -13.414 8.328 1.00 97.50 285 LEU A C 1
ATOM 2296 O O . LEU A 1 285 ? -7.748 -13.903 8.451 1.00 97.50 285 LEU A O 1
ATOM 2300 N N . TYR A 1 286 ? -6.448 -12.171 7.871 1.00 98.25 286 TYR A N 1
ATOM 2301 C CA . TYR A 1 286 ? -7.555 -11.274 7.514 1.00 98.25 286 TYR A CA 1
ATOM 2302 C C . TYR A 1 286 ? -8.337 -11.748 6.280 1.00 98.25 286 TYR A C 1
ATOM 2304 O O . TYR A 1 286 ? -9.559 -11.625 6.235 1.00 98.25 286 TYR A O 1
ATOM 2312 N N . SER A 1 287 ? -7.666 -12.367 5.306 1.00 97.44 287 SER A N 1
ATOM 2313 C CA . SER A 1 287 ? -8.321 -12.965 4.138 1.00 97.44 287 SER A CA 1
ATOM 2314 C C . SER A 1 287 ? -9.199 -14.160 4.536 1.00 97.44 287 SER A C 1
ATOM 2316 O O . SER A 1 287 ? -10.353 -14.233 4.108 1.00 97.44 287 SER A O 1
ATOM 2318 N N . ASN A 1 288 ? -8.701 -15.033 5.424 1.00 96.56 288 ASN A N 1
ATOM 2319 C CA . ASN A 1 288 ? -9.471 -16.144 5.996 1.00 96.56 288 ASN A CA 1
ATOM 2320 C C . ASN A 1 288 ? -10.632 -15.652 6.880 1.00 96.56 288 ASN A C 1
ATOM 2322 O O . ASN A 1 288 ? -11.692 -16.279 6.911 1.00 96.56 288 ASN A O 1
ATOM 2326 N N . PHE A 1 289 ? -10.455 -14.529 7.586 1.00 97.69 289 PHE A N 1
ATOM 2327 C CA . PHE A 1 289 ? -11.512 -13.895 8.377 1.00 97.69 289 PHE A CA 1
ATOM 2328 C C . PHE A 1 289 ? -12.690 -13.478 7.495 1.00 97.69 289 PHE A C 1
ATOM 2330 O O . PHE A 1 289 ? -13.827 -13.828 7.794 1.00 97.69 289 PHE A O 1
ATOM 2337 N N . MET A 1 290 ? -12.422 -12.828 6.360 1.00 97.19 290 MET A N 1
ATOM 2338 C CA . MET A 1 290 ? -13.448 -12.467 5.373 1.00 97.19 290 MET A CA 1
ATOM 2339 C C . MET A 1 290 ? -14.172 -13.694 4.789 1.00 97.19 290 MET A C 1
ATOM 2341 O O . MET A 1 290 ? -15.396 -13.677 4.635 1.00 97.19 290 MET A O 1
ATOM 2345 N N . ASP A 1 291 ? -13.443 -14.781 4.513 1.00 95.69 291 ASP A N 1
ATOM 2346 C CA . ASP A 1 291 ? -14.030 -16.037 4.015 1.00 95.69 291 ASP A CA 1
ATOM 2347 C C . ASP A 1 291 ? -14.872 -16.768 5.075 1.00 95.69 291 ASP A C 1
ATOM 2349 O O . ASP A 1 291 ? -15.823 -17.474 4.735 1.00 95.69 291 ASP A O 1
ATOM 2353 N N . THR A 1 292 ? -14.559 -16.573 6.359 1.00 96.88 292 THR A N 1
ATOM 2354 C CA . THR A 1 292 ? -15.313 -17.135 7.492 1.00 96.88 292 THR A CA 1
ATOM 2355 C C . THR A 1 292 ? -16.533 -16.274 7.840 1.00 96.88 292 THR A C 1
ATOM 2357 O O . THR A 1 292 ? -17.603 -16.813 8.120 1.00 96.88 292 THR A O 1
ATOM 2360 N N . LEU A 1 293 ? -16.407 -14.945 7.745 1.00 95.75 293 LEU A N 1
ATOM 2361 C CA . LEU A 1 293 ? -17.487 -13.972 7.944 1.00 95.75 293 LEU A CA 1
ATOM 2362 C C . LEU A 1 293 ? -18.610 -14.128 6.910 1.00 95.75 293 LEU A C 1
ATOM 2364 O O . LEU A 1 293 ? -19.775 -13.917 7.244 1.00 95.75 293 LEU A O 1
ATOM 2368 N N . LYS A 1 294 ? -18.268 -14.521 5.672 1.00 94.88 294 LYS A N 1
ATOM 2369 C CA . LYS A 1 294 ? -19.205 -14.811 4.566 1.00 94.88 294 LYS A CA 1
ATOM 2370 C C . LYS A 1 294 ? -20.171 -13.668 4.215 1.00 94.88 294 LYS A C 1
ATOM 2372 O O . LYS A 1 294 ? -21.212 -13.914 3.613 1.00 94.88 294 LYS A O 1
ATOM 2377 N N . ASN A 1 295 ? -19.815 -12.421 4.523 1.00 94.88 295 ASN A N 1
ATOM 2378 C CA . ASN A 1 295 ? -20.599 -11.243 4.152 1.00 94.88 295 ASN A CA 1
ATOM 2379 C C . ASN A 1 295 ? -20.102 -10.677 2.797 1.00 94.88 295 ASN A C 1
ATOM 2381 O O . ASN A 1 295 ? -19.011 -10.100 2.743 1.00 94.88 295 ASN A O 1
ATOM 2385 N N . PRO A 1 296 ? -20.852 -10.842 1.686 1.00 95.06 296 PRO A N 1
ATOM 2386 C CA . PRO A 1 296 ? -20.416 -10.385 0.368 1.00 95.06 296 PRO A CA 1
ATOM 2387 C C . PRO A 1 296 ? -20.400 -8.857 0.236 1.00 95.06 296 PRO A C 1
ATOM 2389 O O . PRO A 1 296 ? -19.539 -8.339 -0.474 1.00 95.06 296 PRO A O 1
ATOM 2392 N N . GLU A 1 297 ? -21.286 -8.137 0.932 1.00 95.75 297 GLU A N 1
ATOM 2393 C CA . GLU A 1 297 ? -21.310 -6.672 0.882 1.00 95.75 297 GLU A CA 1
ATOM 2394 C C . GLU A 1 297 ? -20.133 -6.091 1.673 1.00 95.75 297 GLU A C 1
ATOM 2396 O O . GLU A 1 297 ? -19.417 -5.244 1.151 1.00 95.75 297 GLU A O 1
ATOM 2401 N N . PHE A 1 298 ? -19.814 -6.632 2.855 1.00 96.12 298 PHE A N 1
ATOM 2402 C CA . PHE A 1 298 ? -18.579 -6.277 3.568 1.00 96.12 298 PHE A CA 1
ATOM 2403 C C . PHE A 1 298 ? -17.328 -6.550 2.717 1.00 96.12 298 PHE A C 1
ATOM 2405 O O . PHE A 1 298 ? -16.430 -5.715 2.640 1.00 96.12 298 PHE A O 1
ATOM 2412 N N . ASN A 1 299 ? -17.284 -7.681 2.003 1.00 96.94 299 ASN A N 1
ATOM 2413 C CA . ASN A 1 299 ? -16.179 -7.991 1.091 1.00 96.94 299 ASN A CA 1
ATOM 2414 C C . ASN A 1 299 ? -16.044 -6.966 -0.050 1.00 96.94 299 ASN A C 1
ATOM 2416 O O . ASN A 1 299 ? -14.928 -6.684 -0.488 1.00 96.94 299 ASN A O 1
ATOM 2420 N N . LYS A 1 300 ? -17.162 -6.401 -0.519 1.00 96.69 300 LYS A N 1
ATOM 2421 C CA . LYS A 1 300 ? -17.196 -5.322 -1.511 1.00 96.69 300 LYS A CA 1
ATOM 2422 C C . LYS A 1 300 ? -16.766 -3.981 -0.904 1.00 96.69 300 LYS A C 1
ATOM 2424 O O . LYS A 1 300 ? -15.943 -3.310 -1.517 1.00 96.69 300 LYS A O 1
ATOM 2429 N N . MET A 1 301 ? -17.219 -3.636 0.306 1.00 96.12 301 MET A N 1
ATOM 2430 C CA . MET A 1 301 ? -16.752 -2.449 1.044 1.00 96.12 301 MET A CA 1
ATOM 2431 C C . MET A 1 301 ? -15.228 -2.481 1.241 1.00 96.12 301 MET A C 1
ATOM 2433 O O . MET A 1 301 ? -14.542 -1.538 0.863 1.00 96.12 301 MET A O 1
ATOM 2437 N N . VAL A 1 302 ? -14.680 -3.602 1.729 1.00 98.06 302 VAL A N 1
ATOM 2438 C CA . VAL A 1 302 ? -13.228 -3.793 1.912 1.00 98.06 302 VAL A CA 1
ATOM 2439 C C . VAL A 1 302 ? -12.461 -3.663 0.593 1.00 98.06 302 VAL A C 1
ATOM 2441 O O . VAL A 1 302 ? -11.365 -3.105 0.583 1.00 98.06 302 VAL A O 1
ATOM 2444 N N . LEU A 1 303 ? -13.008 -4.148 -0.527 1.00 98.06 303 LEU A N 1
ATOM 2445 C CA . LEU A 1 303 ? -12.371 -4.017 -1.841 1.00 98.06 303 LEU A CA 1
ATOM 2446 C C . LEU A 1 303 ? -12.379 -2.564 -2.346 1.00 98.06 303 LEU A C 1
ATOM 2448 O O . LEU A 1 303 ? -11.334 -2.070 -2.767 1.00 98.06 303 LEU A O 1
ATOM 2452 N N . ILE A 1 304 ? -13.516 -1.867 -2.251 1.00 96.25 304 ILE A N 1
ATOM 2453 C CA . ILE A 1 304 ? -13.643 -0.441 -2.605 1.00 96.25 304 ILE A CA 1
ATOM 2454 C C . ILE A 1 304 ? -12.668 0.398 -1.773 1.00 96.25 304 ILE A C 1
ATOM 2456 O O . ILE A 1 304 ? -11.910 1.200 -2.313 1.00 96.25 304 ILE A O 1
ATOM 2460 N N . GLU A 1 305 ? -12.625 0.158 -0.466 1.00 95.94 305 GLU A N 1
ATOM 2461 C CA . GLU A 1 305 ? -11.742 0.861 0.458 1.00 95.94 305 GLU A CA 1
ATOM 2462 C C . GLU A 1 305 ? -10.259 0.528 0.210 1.00 95.94 305 GLU A C 1
ATOM 2464 O O . GLU A 1 305 ? -9.394 1.402 0.310 1.00 95.94 305 GLU A O 1
ATOM 2469 N N . THR A 1 306 ? -9.946 -0.705 -0.206 1.00 98.25 306 THR A N 1
ATOM 2470 C CA . THR A 1 306 ? -8.602 -1.084 -0.676 1.00 98.25 306 THR A CA 1
ATOM 2471 C C . THR A 1 306 ? -8.205 -0.258 -1.901 1.00 98.25 306 THR A C 1
ATOM 2473 O O . THR A 1 306 ? -7.133 0.349 -1.898 1.00 98.25 306 THR A O 1
ATOM 2476 N N . TYR A 1 307 ? -9.069 -0.162 -2.920 1.00 97.75 307 TYR A N 1
ATOM 2477 C CA . TYR A 1 307 ? -8.812 0.680 -4.093 1.00 97.75 307 TYR A CA 1
ATOM 2478 C C . TYR A 1 307 ? -8.697 2.165 -3.736 1.00 97.75 307 TYR A C 1
ATOM 2480 O O . TYR A 1 307 ? -7.807 2.833 -4.261 1.00 97.75 307 TYR A O 1
ATOM 2488 N N . ARG A 1 308 ? -9.527 2.683 -2.820 1.00 95.25 308 ARG A N 1
ATOM 2489 C CA . ARG A 1 308 ? -9.461 4.079 -2.355 1.00 95.25 308 ARG A CA 1
ATOM 2490 C C . ARG A 1 308 ? -8.090 4.405 -1.761 1.00 95.25 308 ARG A C 1
ATOM 2492 O O . ARG A 1 308 ? -7.449 5.355 -2.199 1.00 95.25 308 ARG A O 1
ATOM 2499 N N . ASN A 1 309 ? -7.612 3.596 -0.814 1.00 95.31 309 ASN A N 1
ATOM 2500 C CA . ASN A 1 309 ? -6.312 3.816 -0.170 1.00 95.31 309 ASN A CA 1
ATOM 2501 C C . ASN A 1 309 ? -5.135 3.623 -1.142 1.00 95.31 309 ASN A C 1
ATOM 2503 O O . ASN A 1 309 ? -4.152 4.355 -1.062 1.00 95.31 309 ASN A O 1
ATOM 2507 N N . ILE A 1 310 ? -5.243 2.693 -2.100 1.00 97.06 310 ILE A N 1
ATOM 2508 C CA . ILE A 1 310 ? -4.267 2.559 -3.193 1.00 97.06 310 ILE A CA 1
ATOM 2509 C C . ILE A 1 310 ? -4.233 3.839 -4.036 1.00 97.06 310 ILE A C 1
ATOM 2511 O O . ILE A 1 310 ? -3.157 4.399 -4.221 1.00 97.06 310 ILE A O 1
ATOM 2515 N N . LYS A 1 311 ? -5.389 4.340 -4.495 1.00 95.00 311 LYS A N 1
ATOM 2516 C CA . LYS A 1 311 ? -5.478 5.566 -5.306 1.00 95.00 311 LYS A CA 1
ATOM 2517 C C . LYS A 1 311 ? -4.895 6.773 -4.572 1.00 95.00 311 LYS A C 1
ATOM 2519 O O . LYS A 1 311 ? -4.064 7.456 -5.152 1.00 95.00 311 LYS A O 1
ATOM 2524 N N . VAL A 1 312 ? -5.201 6.959 -3.285 1.00 92.50 312 VAL A N 1
ATOM 2525 C CA . VAL A 1 312 ? -4.604 8.016 -2.439 1.00 92.50 312 VAL A CA 1
ATOM 2526 C C . VAL A 1 312 ? -3.069 7.995 -2.461 1.00 92.50 312 VAL A C 1
ATOM 2528 O O . VAL A 1 312 ? -2.443 9.045 -2.588 1.00 92.50 312 VAL A O 1
ATOM 2531 N N . LEU A 1 313 ? -2.448 6.814 -2.361 1.00 92.62 313 LEU A N 1
ATOM 2532 C CA . LEU A 1 313 ? -0.984 6.668 -2.389 1.00 92.62 313 LEU A CA 1
ATOM 2533 C C . LEU A 1 313 ? -0.397 6.766 -3.807 1.00 92.62 313 LEU A C 1
ATOM 2535 O O . LEU A 1 313 ? 0.753 7.167 -3.969 1.00 92.62 313 LEU A O 1
ATOM 2539 N N . LEU A 1 314 ? -1.167 6.414 -4.838 1.00 92.94 314 LEU A N 1
ATOM 2540 C CA . LEU A 1 314 ? -0.793 6.600 -6.242 1.00 92.94 314 LEU A CA 1
ATOM 2541 C C . LEU A 1 314 ? -0.862 8.080 -6.659 1.00 92.94 314 LEU A C 1
ATOM 2543 O O . LEU A 1 314 ? -0.008 8.535 -7.419 1.00 92.94 314 LEU A O 1
ATOM 2547 N N . THR A 1 315 ? -1.793 8.862 -6.107 1.00 90.56 315 THR A N 1
ATOM 2548 C CA . THR A 1 315 ? -1.952 10.300 -6.388 1.00 90.56 315 THR A CA 1
ATOM 2549 C C . THR A 1 315 ? -1.255 11.229 -5.388 1.00 90.56 315 THR A C 1
ATOM 2551 O O . THR A 1 315 ? -1.396 12.445 -5.500 1.00 90.56 315 THR A O 1
ATOM 2554 N N . SER A 1 316 ? -0.523 10.708 -4.397 1.00 86.94 316 SER A N 1
ATOM 2555 C CA . SER A 1 316 ? 0.227 11.544 -3.448 1.00 86.94 316 SER A CA 1
ATOM 2556 C C . SER A 1 316 ? 1.457 12.191 -4.102 1.00 86.94 316 SER A C 1
ATOM 2558 O O . SER A 1 316 ? 2.051 11.632 -5.029 1.00 86.94 316 SER A O 1
ATOM 2560 N N . ASP A 1 317 ? 1.871 13.366 -3.615 1.00 81.25 317 ASP A N 1
ATOM 2561 C CA . ASP A 1 317 ? 3.077 14.043 -4.111 1.00 81.25 317 ASP A CA 1
ATOM 2562 C C . ASP A 1 317 ? 4.339 13.281 -3.670 1.00 81.25 317 ASP A C 1
ATOM 2564 O O . ASP A 1 317 ? 4.766 13.372 -2.517 1.00 81.25 317 ASP A O 1
ATOM 2568 N N . LYS A 1 318 ? 4.962 12.541 -4.598 1.00 80.81 318 LYS A N 1
ATOM 2569 C CA . LYS A 1 318 ? 6.160 11.725 -4.320 1.00 80.81 318 LYS A CA 1
ATOM 2570 C C . LYS A 1 318 ? 7.411 12.553 -4.010 1.00 80.81 318 LYS A C 1
ATOM 2572 O O . LYS A 1 318 ? 8.428 11.970 -3.635 1.00 80.81 318 LYS A O 1
ATOM 2577 N N . ALA A 1 319 ? 7.370 13.880 -4.177 1.00 64.56 319 ALA A N 1
ATOM 2578 C CA . ALA A 1 319 ? 8.448 14.761 -3.733 1.00 64.56 319 ALA A CA 1
ATOM 2579 C C . ALA A 1 319 ? 8.488 14.896 -2.199 1.00 64.56 319 ALA A C 1
ATOM 2581 O O . ALA A 1 319 ? 9.557 15.141 -1.642 1.00 64.56 319 ALA A O 1
ATOM 2582 N N . ALA A 1 320 ? 7.361 14.686 -1.506 1.00 58.44 320 ALA A N 1
ATOM 2583 C CA . ALA A 1 320 ? 7.362 14.496 -0.060 1.00 58.44 320 ALA A CA 1
ATOM 2584 C C . ALA A 1 320 ? 7.960 13.114 0.257 1.00 58.44 320 ALA A C 1
ATOM 2586 O O . ALA A 1 320 ? 7.446 12.084 -0.181 1.00 58.44 320 ALA A O 1
ATOM 2587 N N . ALA A 1 321 ? 9.070 13.083 1.000 1.00 52.41 321 ALA A N 1
ATOM 2588 C CA . ALA A 1 321 ? 9.896 11.890 1.208 1.00 52.41 321 ALA A CA 1
ATOM 2589 C C . ALA A 1 321 ? 9.300 10.863 2.203 1.00 52.41 321 ALA A C 1
ATOM 2591 O O . ALA A 1 321 ? 9.979 10.378 3.113 1.00 52.41 321 ALA A O 1
ATOM 2592 N N . ASN A 1 322 ? 8.035 10.489 2.017 1.00 65.25 322 ASN A N 1
ATOM 2593 C CA . ASN A 1 322 ? 7.312 9.544 2.860 1.00 65.25 322 ASN A CA 1
ATOM 2594 C C . ASN A 1 322 ? 7.740 8.096 2.565 1.00 65.25 322 ASN A C 1
ATOM 2596 O O . ASN A 1 322 ? 7.096 7.358 1.820 1.00 65.25 322 ASN A O 1
ATOM 2600 N N . PHE A 1 323 ? 8.839 7.648 3.176 1.00 65.44 323 PHE A N 1
ATOM 2601 C CA . PHE A 1 323 ? 9.319 6.265 3.029 1.00 65.44 323 PHE A CA 1
ATOM 2602 C C . PHE A 1 323 ? 8.290 5.212 3.503 1.00 65.44 323 PHE A C 1
ATOM 2604 O O . PHE A 1 323 ? 8.279 4.082 3.004 1.00 65.44 323 PHE A O 1
ATOM 2611 N N . SER A 1 324 ? 7.394 5.591 4.422 1.00 81.31 324 SER A N 1
ATOM 2612 C CA . SER A 1 324 ? 6.225 4.805 4.832 1.00 81.31 324 SER A CA 1
ATOM 2613 C C . SER A 1 324 ? 5.323 4.449 3.655 1.00 81.31 324 SER A C 1
ATOM 2615 O O . SER A 1 324 ? 4.959 3.286 3.501 1.00 81.31 324 SER A O 1
ATOM 2617 N N . ASP A 1 325 ? 5.016 5.414 2.791 1.00 88.19 325 ASP A N 1
ATOM 2618 C CA . ASP A 1 325 ? 3.946 5.326 1.791 1.00 88.19 325 ASP A CA 1
ATOM 2619 C C . ASP A 1 325 ? 4.259 4.270 0.726 1.00 88.19 325 ASP A C 1
ATOM 2621 O O . ASP A 1 325 ? 3.372 3.544 0.279 1.00 88.19 325 ASP A O 1
ATOM 2625 N N . ARG A 1 326 ? 5.548 4.079 0.414 1.00 89.94 326 ARG A N 1
ATOM 2626 C CA . ARG A 1 326 ? 6.037 2.966 -0.420 1.00 89.94 326 ARG A CA 1
ATOM 2627 C C . ARG A 1 326 ? 5.719 1.604 0.195 1.00 89.94 326 ARG A C 1
ATOM 2629 O O . ARG A 1 326 ? 5.354 0.674 -0.520 1.00 89.94 326 ARG A O 1
ATOM 2636 N N . SER A 1 327 ? 5.862 1.479 1.513 1.00 91.94 327 SER A N 1
ATOM 2637 C CA . SER A 1 327 ? 5.567 0.242 2.244 1.00 91.94 327 SER A CA 1
ATOM 2638 C C . SER A 1 327 ? 4.060 0.013 2.360 1.00 91.94 327 SER A C 1
ATOM 2640 O O . SER A 1 327 ? 3.604 -1.092 2.076 1.00 91.94 327 SER A O 1
ATOM 2642 N N . LEU A 1 328 ? 3.283 1.060 2.672 1.00 94.50 328 LEU A N 1
ATOM 2643 C CA . LEU A 1 328 ? 1.815 1.002 2.693 1.00 94.50 328 LEU A CA 1
ATOM 2644 C C . LEU A 1 328 ? 1.257 0.552 1.337 1.00 94.50 328 LEU A C 1
ATOM 2646 O O . LEU A 1 328 ? 0.426 -0.352 1.281 1.00 94.50 328 LEU A O 1
ATOM 2650 N N . LEU A 1 329 ? 1.755 1.131 0.239 1.00 96.31 329 LEU A N 1
ATOM 2651 C CA . LEU A 1 329 ? 1.320 0.785 -1.111 1.00 96.31 329 LEU A CA 1
ATOM 2652 C C . LEU A 1 329 ? 1.695 -0.664 -1.465 1.00 96.31 329 LEU A C 1
ATOM 2654 O O . LEU A 1 329 ? 0.846 -1.401 -1.961 1.00 96.31 329 LEU A O 1
ATOM 2658 N N . LYS A 1 330 ? 2.920 -1.122 -1.152 1.00 96.38 330 LYS A N 1
ATOM 2659 C CA . LYS A 1 330 ? 3.315 -2.536 -1.334 1.00 96.38 330 LYS A CA 1
ATOM 2660 C C . LYS A 1 330 ? 2.427 -3.498 -0.534 1.00 96.38 330 LYS A C 1
ATOM 2662 O O . LYS A 1 330 ? 2.054 -4.547 -1.060 1.00 96.38 330 LYS A O 1
ATOM 2667 N N . ASN A 1 331 ? 2.066 -3.144 0.701 1.00 97.69 331 ASN A N 1
ATOM 2668 C CA . ASN A 1 331 ? 1.171 -3.944 1.538 1.00 97.69 331 ASN A CA 1
ATOM 2669 C C . ASN A 1 331 ? -0.239 -3.996 0.929 1.00 97.69 331 ASN A C 1
ATOM 2671 O O . ASN A 1 331 ? -0.754 -5.083 0.671 1.00 97.69 331 ASN A O 1
ATOM 2675 N N . LEU A 1 332 ? -0.831 -2.847 0.594 1.00 98.38 332 LEU A N 1
ATOM 2676 C CA . LEU A 1 332 ? -2.151 -2.783 -0.041 1.00 98.38 332 LEU A CA 1
ATOM 2677 C C . LEU A 1 332 ? -2.190 -3.500 -1.403 1.00 98.38 332 LEU A C 1
ATOM 2679 O O . LEU A 1 332 ? -3.183 -4.150 -1.711 1.00 98.38 332 LEU A O 1
ATOM 2683 N N . GLY A 1 333 ? -1.105 -3.472 -2.184 1.00 98.38 333 GLY A N 1
ATOM 2684 C CA . GLY A 1 333 ? -0.968 -4.264 -3.412 1.00 98.38 333 GLY A CA 1
ATOM 2685 C C . GLY A 1 333 ? -0.969 -5.773 -3.156 1.00 98.38 333 GLY A C 1
ATOM 2686 O O . GLY A 1 333 ? -1.715 -6.512 -3.800 1.00 98.38 333 GLY A O 1
ATOM 2687 N N . HIS A 1 334 ? -0.200 -6.237 -2.163 1.00 98.56 334 HIS A N 1
ATOM 2688 C CA . HIS A 1 334 ? -0.210 -7.644 -1.747 1.00 98.56 334 HIS A CA 1
ATOM 2689 C C . HIS A 1 334 ? -1.610 -8.088 -1.297 1.00 98.56 334 HIS A C 1
ATOM 2691 O O . HIS A 1 334 ? -2.107 -9.131 -1.722 1.00 98.56 334 HIS A O 1
ATOM 2697 N N . TRP A 1 335 ? -2.274 -7.264 -0.484 1.00 98.69 335 TRP A N 1
ATOM 2698 C CA . TRP A 1 335 ? -3.644 -7.495 -0.034 1.00 98.69 335 TRP A CA 1
ATOM 2699 C C . TRP A 1 335 ? -4.648 -7.551 -1.186 1.00 98.69 335 TRP A C 1
ATOM 2701 O O . TRP A 1 335 ? -5.406 -8.517 -1.275 1.00 98.69 335 TRP A O 1
ATOM 2711 N N . LEU A 1 336 ? -4.612 -6.573 -2.100 1.00 98.69 336 LEU A N 1
ATOM 2712 C CA . LEU A 1 336 ? -5.482 -6.521 -3.274 1.00 98.69 336 LEU A CA 1
ATOM 2713 C C . LEU A 1 336 ? -5.392 -7.825 -4.070 1.00 98.69 336 LEU A C 1
ATOM 2715 O O . LEU A 1 336 ? -6.421 -8.440 -4.349 1.00 98.69 336 LEU A O 1
ATOM 2719 N N . GLY A 1 337 ? -4.176 -8.293 -4.373 1.00 98.31 337 GLY A N 1
ATOM 2720 C CA . GLY A 1 337 ? -3.968 -9.569 -5.060 1.00 98.31 337 GLY A CA 1
ATOM 2721 C C . GLY A 1 337 ? -4.544 -10.770 -4.293 1.00 98.31 337 GLY A C 1
ATOM 2722 O O . GLY A 1 337 ? -5.105 -11.682 -4.906 1.00 98.31 337 GLY A O 1
ATOM 2723 N N . MET A 1 338 ? -4.454 -10.769 -2.958 1.00 98.25 338 MET A N 1
ATOM 2724 C CA . MET A 1 338 ? -4.977 -11.845 -2.109 1.00 98.25 338 MET A CA 1
ATOM 2725 C C . MET A 1 338 ? -6.506 -11.897 -2.047 1.00 98.25 338 MET A C 1
ATOM 2727 O O . MET A 1 338 ? -7.057 -12.996 -1.981 1.00 98.25 338 MET A O 1
ATOM 2731 N N . ILE A 1 339 ? -7.198 -10.753 -2.071 1.00 98.00 339 ILE A N 1
ATOM 2732 C CA . ILE A 1 339 ? -8.672 -10.712 -2.043 1.00 98.00 339 ILE A CA 1
ATOM 2733 C C . ILE A 1 339 ? -9.315 -10.759 -3.440 1.00 98.00 339 ILE A C 1
ATOM 2735 O O . ILE A 1 339 ? -10.500 -11.085 -3.545 1.00 98.00 339 ILE A O 1
ATOM 2739 N N . THR A 1 340 ? -8.543 -10.494 -4.504 1.00 98.31 340 THR A N 1
ATOM 2740 C CA . THR A 1 340 ? -8.986 -10.579 -5.909 1.00 98.31 340 THR A CA 1
ATOM 2741 C C . THR A 1 340 ? -8.432 -11.819 -6.622 1.00 98.31 340 THR A C 1
ATOM 2743 O O . THR A 1 340 ? -9.092 -12.862 -6.645 1.00 98.31 340 THR A O 1
ATOM 2746 N N . LEU A 1 341 ? -7.212 -11.735 -7.165 1.00 98.19 341 LEU A N 1
ATOM 2747 C CA . LEU A 1 341 ? -6.612 -12.728 -8.060 1.00 98.19 341 LEU A CA 1
ATOM 2748 C C . LEU A 1 341 ? -6.550 -14.120 -7.423 1.00 98.19 341 LEU A C 1
ATOM 2750 O O . LEU A 1 341 ? -7.030 -15.086 -8.016 1.00 98.19 341 LEU A O 1
ATOM 2754 N N . ALA A 1 342 ? -6.044 -14.232 -6.189 1.00 97.69 342 ALA A N 1
ATOM 2755 C CA . ALA A 1 342 ? -5.958 -15.515 -5.480 1.00 97.69 342 ALA A CA 1
ATOM 2756 C C . ALA A 1 342 ? -7.337 -16.147 -5.192 1.00 97.69 342 ALA A C 1
ATOM 2758 O O . ALA A 1 342 ? -7.422 -17.358 -5.004 1.00 97.69 342 ALA A O 1
ATOM 2759 N N . LYS A 1 343 ? -8.418 -15.353 -5.210 1.00 96.75 343 LYS A N 1
ATOM 2760 C CA . LYS A 1 343 ? -9.817 -15.806 -5.084 1.00 96.75 343 LYS A CA 1
ATOM 2761 C C . LYS A 1 343 ? -10.530 -15.911 -6.440 1.00 96.75 343 LYS A C 1
ATOM 2763 O O . LYS A 1 343 ? -11.755 -15.974 -6.488 1.00 96.75 343 LYS A O 1
ATOM 2768 N N . ASN A 1 344 ? -9.769 -15.942 -7.539 1.00 97.94 344 ASN A N 1
ATOM 2769 C CA . ASN A 1 344 ? -10.244 -16.007 -8.925 1.00 97.94 344 ASN A CA 1
ATOM 2770 C C . ASN A 1 344 ? -11.188 -14.852 -9.326 1.00 97.94 344 ASN A C 1
ATOM 2772 O O . ASN A 1 344 ? -12.005 -15.012 -10.231 1.00 97.94 344 ASN A O 1
ATOM 2776 N N . LYS A 1 345 ? -11.062 -13.677 -8.692 1.00 97.31 345 LYS A N 1
ATOM 2777 C CA . LYS A 1 345 ? -11.795 -12.457 -9.068 1.00 97.31 345 LYS A CA 1
ATOM 2778 C C . LYS A 1 345 ? -10.884 -11.514 -9.866 1.00 97.31 345 LYS A C 1
ATOM 2780 O O . LYS A 1 345 ? -9.726 -11.352 -9.476 1.00 97.31 345 LYS A O 1
ATOM 2785 N N . PRO A 1 346 ? -11.369 -10.896 -10.957 1.00 97.75 346 PRO A N 1
ATOM 2786 C CA . PRO A 1 346 ? -10.575 -9.960 -11.744 1.00 97.75 346 PRO A CA 1
ATOM 2787 C C . PRO A 1 346 ? -10.328 -8.649 -10.991 1.00 97.75 346 PRO A C 1
ATOM 2789 O O . PRO A 1 346 ? -11.139 -8.232 -10.168 1.00 97.75 346 PRO A O 1
ATOM 2792 N N . ILE A 1 347 ? -9.236 -7.977 -11.350 1.00 98.44 347 ILE A N 1
ATOM 2793 C CA . ILE A 1 347 ? -9.064 -6.536 -11.145 1.00 98.44 347 ILE A CA 1
ATOM 2794 C C . ILE A 1 347 ? -9.585 -5.874 -12.424 1.00 98.44 347 ILE A C 1
ATOM 2796 O O . ILE A 1 347 ? -9.044 -6.119 -13.504 1.00 98.44 347 ILE A O 1
ATOM 2800 N N . LEU A 1 348 ? -10.676 -5.112 -12.328 1.00 97.19 348 LEU A N 1
ATOM 2801 C CA . LEU A 1 348 ? -11.274 -4.446 -13.485 1.00 97.19 348 LEU A CA 1
ATOM 2802 C C . LEU A 1 348 ? -10.523 -3.143 -13.781 1.00 97.19 348 LEU A C 1
ATOM 2804 O O . LEU A 1 348 ? -10.134 -2.428 -12.862 1.00 97.19 348 LEU A O 1
ATOM 2808 N N . HIS A 1 349 ? -10.361 -2.803 -15.063 1.00 94.19 349 HIS A N 1
ATOM 2809 C CA . HIS A 1 349 ? -9.656 -1.581 -15.473 1.00 94.19 349 HIS A CA 1
ATOM 2810 C C . HIS A 1 349 ? -10.336 -0.299 -14.954 1.00 94.19 349 HIS A C 1
ATOM 2812 O O . HIS A 1 349 ? -9.643 0.649 -14.612 1.00 94.19 349 HIS A O 1
ATOM 2818 N N . ILE A 1 350 ? -11.671 -0.306 -14.815 1.00 94.31 350 ILE A N 1
ATOM 2819 C CA . ILE A 1 350 ? -12.451 0.791 -14.212 1.00 94.31 350 ILE A CA 1
ATOM 2820 C C . ILE A 1 350 ? -12.092 1.043 -12.737 1.00 94.31 350 ILE A C 1
ATOM 2822 O O . ILE A 1 350 ? -12.194 2.168 -12.250 1.00 94.31 350 ILE A O 1
ATOM 2826 N N . ASP A 1 351 ? -11.652 0.003 -12.022 1.00 94.00 351 ASP A N 1
ATOM 2827 C CA . ASP A 1 351 ? -11.194 0.122 -10.642 1.00 94.00 351 ASP A CA 1
ATOM 2828 C C . ASP A 1 351 ? -9.710 0.500 -10.611 1.00 94.00 351 ASP A C 1
ATOM 2830 O O . ASP A 1 351 ? -9.327 1.412 -9.876 1.00 94.00 351 ASP A O 1
ATOM 2834 N N . LEU A 1 352 ? -8.883 -0.185 -11.411 1.00 97.25 352 LEU A N 1
ATOM 2835 C CA . LEU A 1 352 ? -7.438 0.025 -11.527 1.00 97.25 352 LEU A CA 1
ATOM 2836 C C . LEU A 1 352 ? -6.887 -0.603 -12.826 1.00 97.25 352 LEU A C 1
ATOM 2838 O O . LEU A 1 352 ? -6.768 -1.829 -12.920 1.00 97.25 352 LEU A O 1
ATOM 2842 N N . ASP A 1 353 ? -6.460 0.206 -13.800 1.00 97.31 353 ASP A N 1
ATOM 2843 C CA . ASP A 1 353 ? -5.724 -0.295 -14.968 1.00 97.31 353 ASP A CA 1
ATOM 2844 C C . ASP A 1 353 ? -4.229 -0.416 -14.646 1.00 97.31 353 ASP A C 1
ATOM 2846 O O . ASP A 1 353 ? -3.417 0.479 -14.893 1.00 97.31 353 ASP A O 1
ATOM 2850 N N . VAL A 1 354 ? -3.871 -1.590 -14.125 1.00 97.56 354 VAL A N 1
ATOM 2851 C CA . VAL A 1 354 ? -2.503 -1.996 -13.771 1.00 97.56 354 VAL A CA 1
ATOM 2852 C C . VAL A 1 354 ? -1.518 -1.881 -14.945 1.00 97.56 354 VAL A C 1
ATOM 2854 O O . VAL A 1 354 ? -0.333 -1.625 -14.723 1.00 97.56 354 VAL A O 1
ATOM 2857 N N . LYS A 1 355 ? -1.972 -2.063 -16.194 1.00 96.19 355 LYS A N 1
ATOM 2858 C CA . LYS A 1 355 ? -1.096 -1.993 -17.370 1.00 96.19 355 LYS A CA 1
ATOM 2859 C C . LYS A 1 355 ? -0.797 -0.539 -17.721 1.00 96.19 355 LYS A C 1
ATOM 2861 O O . LYS A 1 355 ? 0.371 -0.188 -17.875 1.00 96.19 355 LYS A O 1
ATOM 2866 N N . SER A 1 356 ? -1.829 0.296 -17.820 1.00 95.38 356 SER A N 1
ATOM 2867 C CA . SER A 1 356 ? -1.659 1.725 -18.109 1.00 95.38 356 SER A CA 1
ATOM 2868 C C . SER A 1 356 ? -0.907 2.442 -16.984 1.00 95.38 356 SER A C 1
ATOM 2870 O O . SER A 1 356 ? -0.071 3.292 -17.271 1.00 95.38 356 SER A O 1
ATOM 2872 N N . LEU A 1 357 ? -1.080 2.011 -15.728 1.00 96.81 357 LEU A N 1
ATOM 2873 C CA . LEU A 1 357 ? -0.346 2.528 -14.568 1.00 96.81 357 LEU A CA 1
ATOM 2874 C C . LEU A 1 357 ? 1.183 2.364 -14.700 1.00 96.81 357 LEU A C 1
ATOM 2876 O O . LEU A 1 357 ? 1.931 3.268 -14.335 1.00 96.81 357 LEU A O 1
ATOM 2880 N N . LEU A 1 358 ? 1.667 1.236 -15.242 1.00 97.06 358 LEU A N 1
ATOM 2881 C CA . LEU A 1 358 ? 3.102 1.040 -15.510 1.00 97.06 358 LEU A CA 1
ATOM 2882 C C . LEU A 1 358 ? 3.622 1.993 -16.592 1.00 97.06 358 LEU A C 1
ATOM 2884 O O . LEU A 1 358 ? 4.720 2.532 -16.456 1.00 97.06 358 LEU A O 1
ATOM 2888 N N . LEU A 1 359 ? 2.838 2.198 -17.653 1.00 95.38 359 LEU A N 1
ATOM 2889 C CA . LEU A 1 359 ? 3.198 3.073 -18.771 1.00 95.38 359 LEU A CA 1
ATOM 2890 C C . LEU A 1 359 ? 3.210 4.550 -18.339 1.00 95.38 359 LEU A C 1
ATOM 2892 O O . LEU A 1 359 ? 4.158 5.273 -18.634 1.00 95.38 359 LEU A O 1
ATOM 2896 N N . GLU A 1 360 ? 2.208 4.979 -17.573 1.00 94.31 360 GLU A N 1
ATOM 2897 C CA . GLU A 1 360 ? 2.124 6.326 -17.002 1.00 94.31 360 GLU A CA 1
ATOM 2898 C C . GLU A 1 360 ? 3.283 6.596 -16.030 1.00 94.31 360 GLU A C 1
ATOM 2900 O O . GLU A 1 360 ? 3.926 7.645 -16.094 1.00 94.31 360 GLU A O 1
ATOM 2905 N N . ALA A 1 361 ? 3.605 5.630 -15.165 1.00 94.56 361 ALA A N 1
ATOM 2906 C CA . ALA A 1 361 ? 4.720 5.737 -14.230 1.00 94.56 361 ALA A CA 1
ATOM 2907 C C . ALA A 1 361 ? 6.086 5.813 -14.935 1.00 94.56 361 ALA A C 1
ATOM 2909 O O . ALA A 1 361 ? 6.980 6.492 -14.435 1.00 94.56 361 ALA A O 1
ATOM 2910 N N . TYR A 1 362 ? 6.254 5.166 -16.095 1.00 93.94 362 TYR A N 1
ATOM 2911 C CA . TYR A 1 362 ? 7.453 5.318 -16.927 1.00 93.94 362 TYR A CA 1
ATOM 2912 C C . TYR A 1 362 ? 7.556 6.746 -17.486 1.00 93.94 362 TYR A C 1
ATOM 2914 O O . TYR A 1 362 ? 8.601 7.378 -17.348 1.00 93.94 362 TYR A O 1
ATOM 2922 N N . VAL A 1 363 ? 6.454 7.301 -18.008 1.00 92.12 363 VAL A N 1
ATOM 2923 C CA . VAL A 1 363 ? 6.392 8.687 -18.519 1.00 92.12 363 VAL A CA 1
ATOM 2924 C C . VAL A 1 363 ? 6.657 9.723 -17.420 1.00 92.12 363 VAL A C 1
ATOM 2926 O O . VAL A 1 363 ? 7.380 10.690 -17.652 1.00 92.12 363 VAL A O 1
ATOM 2929 N N . LYS A 1 364 ? 6.108 9.523 -16.213 1.00 90.06 364 LYS A N 1
ATOM 2930 C CA . LYS A 1 364 ? 6.334 10.394 -15.041 1.00 90.06 364 LYS A CA 1
ATOM 2931 C C . LYS A 1 364 ? 7.703 10.160 -14.370 1.00 90.06 364 LYS A C 1
ATOM 2933 O O . LYS A 1 364 ? 8.143 10.974 -13.558 1.00 90.06 364 LYS A O 1
ATOM 2938 N N . GLY A 1 365 ? 8.418 9.103 -14.757 1.00 90.81 365 GLY A N 1
ATOM 2939 C CA . GLY A 1 365 ? 9.837 8.891 -14.485 1.00 90.81 365 GLY A CA 1
ATOM 2940 C C . GLY A 1 365 ? 10.173 8.097 -13.216 1.00 90.81 365 GLY A C 1
ATOM 2941 O O . GLY A 1 365 ? 9.331 7.543 -12.508 1.00 90.81 365 GLY A O 1
ATOM 2942 N N . GLN A 1 366 ? 11.474 8.047 -12.911 1.00 88.75 366 GLN A N 1
ATOM 2943 C CA . GLN A 1 366 ? 12.073 7.111 -11.946 1.00 88.75 366 GLN A CA 1
ATOM 2944 C C . GLN A 1 366 ? 11.546 7.217 -10.496 1.00 88.75 366 GLN A C 1
ATOM 2946 O O . GLN A 1 366 ? 11.788 6.302 -9.706 1.00 88.75 366 GLN A O 1
ATOM 2951 N N . GLN A 1 367 ? 10.864 8.304 -10.108 1.00 88.75 367 GLN A N 1
ATOM 2952 C CA . GLN A 1 367 ? 10.226 8.407 -8.786 1.00 88.75 367 GLN A CA 1
ATOM 2953 C C . GLN A 1 367 ? 8.912 7.621 -8.724 1.00 88.75 367 GLN A C 1
ATOM 2955 O O . GLN A 1 367 ? 8.738 6.828 -7.804 1.00 88.75 367 GLN A O 1
ATOM 2960 N N . GLU A 1 368 ? 8.031 7.749 -9.719 1.00 92.38 368 GLU A N 1
ATOM 2961 C CA . GLU A 1 368 ? 6.785 6.969 -9.764 1.00 92.38 368 GLU A CA 1
ATOM 2962 C C . GLU A 1 368 ? 7.079 5.476 -9.965 1.00 92.38 368 GLU A C 1
ATOM 2964 O O . GLU A 1 368 ? 6.514 4.623 -9.279 1.00 92.38 368 GLU A O 1
ATOM 2969 N N . MET A 1 369 ? 8.075 5.140 -10.794 1.00 94.12 369 MET A N 1
ATOM 2970 C CA . MET A 1 369 ? 8.567 3.763 -10.948 1.00 94.12 369 MET A CA 1
ATOM 2971 C C . MET A 1 369 ? 9.003 3.109 -9.621 1.00 94.12 369 MET A C 1
ATOM 2973 O O . MET A 1 369 ? 8.785 1.911 -9.425 1.00 94.12 369 MET A O 1
ATOM 2977 N N . LEU A 1 370 ? 9.554 3.879 -8.669 1.00 92.50 370 LEU A N 1
ATOM 2978 C CA . LEU A 1 370 ? 9.944 3.389 -7.337 1.00 92.50 370 LEU A CA 1
ATOM 2979 C C . LEU A 1 370 ? 8.762 3.041 -6.414 1.00 92.50 370 LEU A C 1
ATOM 2981 O O . LEU A 1 370 ? 8.986 2.383 -5.388 1.00 92.50 370 LEU A O 1
ATOM 2985 N N . TYR A 1 371 ? 7.546 3.469 -6.754 1.00 94.31 371 TYR A N 1
ATOM 2986 C CA . TYR A 1 371 ? 6.296 3.114 -6.077 1.00 94.31 371 TYR A CA 1
ATOM 2987 C C . TYR A 1 371 ? 5.537 2.038 -6.867 1.00 94.31 371 TYR A C 1
ATOM 2989 O O . TYR A 1 371 ? 5.171 1.004 -6.308 1.00 94.31 371 TYR A O 1
ATOM 2997 N N . VAL A 1 372 ? 5.355 2.251 -8.174 1.00 97.19 372 VAL A N 1
ATOM 2998 C CA . VAL A 1 372 ? 4.463 1.448 -9.019 1.00 97.19 372 VAL A CA 1
ATOM 2999 C C . VAL A 1 372 ? 5.013 0.054 -9.326 1.00 97.19 372 VAL A C 1
ATOM 3001 O O . VAL A 1 372 ? 4.274 -0.913 -9.170 1.00 97.19 372 VAL A O 1
ATOM 3004 N N . VAL A 1 373 ? 6.288 -0.113 -9.698 1.00 97.75 373 VAL A N 1
ATOM 3005 C CA . VAL A 1 373 ? 6.817 -1.458 -10.025 1.00 97.75 373 VAL A CA 1
ATOM 3006 C C . VAL A 1 373 ? 6.741 -2.417 -8.819 1.00 97.75 373 VAL A C 1
ATOM 3008 O O . VAL A 1 373 ? 6.180 -3.505 -8.974 1.00 97.75 373 VAL A O 1
ATOM 3011 N N . PRO A 1 374 ? 7.183 -2.039 -7.598 1.00 97.38 374 PRO A N 1
ATOM 3012 C CA . PRO A 1 374 ? 7.027 -2.893 -6.418 1.00 97.38 374 PRO A CA 1
ATOM 3013 C C . PRO A 1 374 ? 5.567 -3.146 -6.012 1.00 97.38 374 PRO A C 1
ATOM 3015 O O . PRO A 1 374 ? 5.263 -4.202 -5.458 1.00 97.38 374 PRO A O 1
ATOM 3018 N N . PHE A 1 375 ? 4.664 -2.195 -6.273 1.00 98.44 375 PHE A N 1
ATOM 3019 C CA . PHE A 1 375 ? 3.225 -2.360 -6.064 1.00 98.44 375 PHE A CA 1
ATOM 3020 C C . PHE A 1 375 ? 2.638 -3.421 -7.004 1.00 98.44 375 PHE A C 1
ATOM 3022 O O . PHE A 1 375 ? 2.030 -4.385 -6.536 1.00 98.44 375 PHE A O 1
ATOM 3029 N N . VAL A 1 376 ? 2.874 -3.289 -8.314 1.00 98.69 376 VAL A N 1
ATOM 3030 C CA . VAL A 1 376 ? 2.371 -4.230 -9.326 1.00 98.69 376 VAL A CA 1
ATOM 3031 C C . VAL A 1 376 ? 2.937 -5.633 -9.104 1.00 98.69 376 VAL A C 1
ATOM 3033 O O . VAL A 1 376 ? 2.185 -6.605 -9.172 1.00 98.69 376 VAL A O 1
ATOM 3036 N N . ALA A 1 377 ? 4.219 -5.752 -8.741 1.00 98.50 377 ALA A N 1
ATOM 3037 C CA . ALA A 1 377 ? 4.807 -7.035 -8.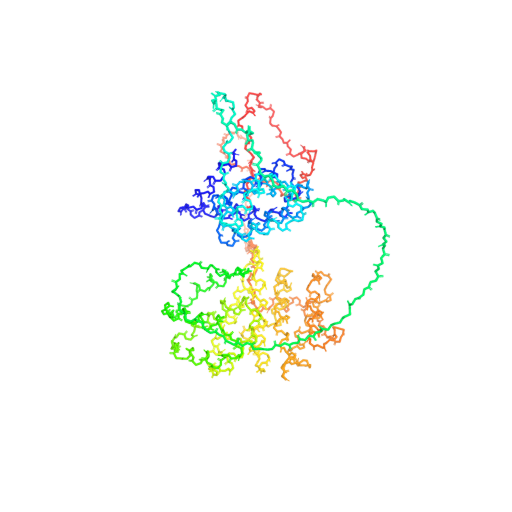362 1.00 98.50 377 ALA A CA 1
ATOM 3038 C C . ALA A 1 377 ? 4.060 -7.688 -7.185 1.00 98.50 377 ALA A C 1
ATOM 3040 O O . ALA A 1 377 ? 3.681 -8.857 -7.263 1.00 98.50 377 ALA A O 1
ATOM 3041 N N . LYS A 1 378 ? 3.757 -6.927 -6.125 1.00 98.38 378 LYS A N 1
ATOM 3042 C CA . LYS A 1 378 ? 3.024 -7.439 -4.956 1.00 98.38 378 LYS A CA 1
ATOM 3043 C C . LYS A 1 378 ? 1.577 -7.837 -5.267 1.00 98.38 378 LYS A C 1
ATOM 3045 O O . LYS A 1 378 ? 1.101 -8.823 -4.707 1.00 98.38 378 LYS A O 1
ATOM 3050 N N . VAL A 1 379 ? 0.903 -7.146 -6.191 1.00 98.56 379 VAL A N 1
ATOM 3051 C CA . VAL A 1 379 ? -0.406 -7.579 -6.715 1.00 98.56 379 VAL A CA 1
ATOM 3052 C C . VAL A 1 379 ? -0.269 -8.915 -7.460 1.00 98.56 379 VAL A C 1
ATOM 3054 O O . VAL A 1 379 ? -0.981 -9.878 -7.156 1.00 98.56 379 VAL A O 1
ATOM 3057 N N . LEU A 1 380 ? 0.669 -8.997 -8.410 1.00 98.44 380 LEU A N 1
ATOM 3058 C CA . LEU A 1 380 ? 0.829 -10.156 -9.290 1.00 98.44 380 LEU A CA 1
ATOM 3059 C C . LEU A 1 380 ? 1.354 -11.413 -8.588 1.00 98.44 380 LEU A C 1
ATOM 3061 O O . LEU A 1 380 ? 1.002 -12.504 -9.029 1.00 98.44 380 LEU A O 1
ATOM 3065 N N . GLU A 1 381 ? 2.075 -11.314 -7.466 1.00 97.56 381 GLU A N 1
ATOM 3066 C CA . GLU A 1 381 ? 2.468 -12.463 -6.619 1.00 97.56 381 GLU A CA 1
ATOM 3067 C C . GLU A 1 381 ? 1.289 -13.359 -6.198 1.00 97.56 381 GLU A C 1
ATOM 3069 O O . GLU A 1 381 ? 1.471 -14.531 -5.863 1.00 97.56 381 GLU A O 1
ATOM 3074 N N . SER A 1 382 ? 0.062 -12.834 -6.214 1.00 97.38 382 SER A N 1
ATOM 3075 C CA . SER A 1 382 ? -1.142 -13.617 -5.927 1.00 97.38 382 SER A CA 1
ATOM 3076 C C . SER A 1 382 ? -1.670 -14.422 -7.118 1.00 97.38 382 SER A C 1
ATOM 3078 O O . SER A 1 382 ? -2.446 -15.357 -6.917 1.00 97.38 382 SER A O 1
ATOM 3080 N N . SER A 1 383 ? -1.242 -14.110 -8.344 1.00 97.06 383 SER A N 1
ATOM 3081 C CA . SER A 1 383 ? -1.720 -14.763 -9.569 1.00 97.06 383 SER A CA 1
ATOM 3082 C C . SER A 1 383 ? -1.331 -16.243 -9.650 1.00 97.06 383 SER A C 1
ATOM 3084 O O . SER A 1 383 ? -2.157 -17.050 -10.060 1.00 97.06 383 SER A O 1
ATOM 3086 N N . VAL A 1 384 ? -0.145 -16.640 -9.167 1.00 95.88 384 VAL A N 1
ATOM 3087 C CA . VAL A 1 384 ? 0.316 -18.048 -9.170 1.00 95.88 384 VAL A CA 1
ATOM 3088 C C . VAL A 1 384 ? -0.590 -18.985 -8.354 1.00 95.88 384 VAL A C 1
ATOM 3090 O O . VAL A 1 384 ? -0.701 -20.169 -8.662 1.00 95.88 384 VAL A O 1
ATOM 3093 N N . ARG A 1 385 ? -1.289 -18.447 -7.342 1.00 94.44 385 ARG A N 1
ATOM 3094 C CA . ARG A 1 385 ? -2.268 -19.180 -6.516 1.00 94.44 385 ARG A CA 1
ATOM 3095 C C . ARG A 1 385 ? -3.651 -19.284 -7.171 1.00 94.44 385 ARG A C 1
ATOM 3097 O O . ARG A 1 385 ? -4.487 -20.051 -6.705 1.00 94.44 385 ARG A O 1
ATOM 3104 N N . SER A 1 386 ? -3.902 -18.521 -8.233 1.00 97.00 386 SER A N 1
ATOM 3105 C CA . SER A 1 386 ? -5.164 -18.523 -8.969 1.00 97.00 386 SER A CA 1
ATOM 3106 C C . SER A 1 386 ? -5.199 -19.636 -10.011 1.00 97.00 386 SER A C 1
ATOM 3108 O O . SER A 1 386 ? -4.242 -19.832 -10.755 1.00 97.00 386 SER A O 1
ATOM 3110 N N . MET A 1 387 ? -6.342 -20.306 -10.158 1.00 95.31 387 MET A N 1
ATOM 3111 C CA . MET A 1 387 ? -6.562 -21.204 -11.298 1.00 95.31 387 MET A CA 1
ATOM 3112 C C . MET A 1 387 ? -6.825 -20.433 -12.599 1.00 95.31 387 MET A C 1
ATOM 3114 O O . MET A 1 387 ? -6.556 -20.960 -13.675 1.00 95.31 387 MET A O 1
ATOM 3118 N N . VAL A 1 388 ? -7.329 -19.198 -12.491 1.00 97.56 388 VAL A N 1
ATOM 3119 C CA . VAL A 1 388 ? -7.709 -18.337 -13.621 1.00 97.56 388 VAL A CA 1
ATOM 3120 C C . VAL A 1 388 ? -6.553 -17.436 -14.058 1.00 97.56 388 VAL A C 1
ATOM 3122 O O . VAL A 1 388 ? -6.292 -17.330 -15.253 1.00 97.56 388 VAL A O 1
ATOM 3125 N N . PHE A 1 389 ? -5.860 -16.794 -13.112 1.00 98.19 389 PHE A N 1
ATOM 3126 C CA . PHE A 1 389 ? -4.883 -15.729 -13.380 1.00 98.19 389 PHE A CA 1
ATOM 3127 C C . PHE A 1 389 ? -3.417 -16.173 -13.395 1.00 98.19 389 PHE A C 1
ATOM 3129 O O . PHE A 1 389 ? -2.564 -15.372 -13.775 1.00 98.19 389 PHE A O 1
ATOM 3136 N N . ARG A 1 390 ? -3.088 -17.419 -13.032 1.00 96.69 390 ARG A N 1
ATOM 3137 C CA . ARG A 1 390 ? -1.710 -17.918 -13.175 1.00 96.69 390 ARG A CA 1
ATOM 3138 C C . ARG A 1 390 ? -1.252 -17.879 -14.644 1.00 96.69 390 ARG A C 1
ATOM 3140 O O . ARG A 1 390 ? -2.091 -18.007 -15.542 1.00 96.69 390 ARG A O 1
ATOM 3147 N N . PRO A 1 391 ? 0.053 -17.728 -14.926 1.00 96.06 391 PRO A N 1
ATOM 3148 C CA . PRO A 1 391 ? 0.568 -17.856 -16.286 1.00 96.06 391 PRO A CA 1
ATOM 3149 C C . PRO A 1 391 ? 0.126 -19.178 -16.954 1.00 96.06 391 PRO A C 1
ATOM 3151 O O . PRO A 1 391 ? 0.038 -20.199 -16.266 1.00 96.06 391 PRO A O 1
ATOM 3154 N N . PRO A 1 392 ? -0.170 -19.190 -18.269 1.00 96.00 392 PRO A N 1
ATOM 3155 C CA . PRO A 1 392 ? -0.029 -18.098 -19.234 1.00 96.00 392 PRO A CA 1
ATOM 3156 C C . PRO A 1 392 ? -1.321 -17.266 -19.436 1.00 96.00 392 PRO A C 1
ATOM 3158 O O . PRO A 1 392 ? -1.669 -16.939 -20.570 1.00 96.00 392 PRO A O 1
ATOM 3161 N N . ASN A 1 393 ? -2.062 -16.917 -18.371 1.00 98.00 393 ASN A N 1
ATOM 3162 C CA . ASN A 1 393 ? -3.250 -16.053 -18.475 1.00 98.00 393 ASN A CA 1
ATOM 3163 C C . ASN A 1 393 ? -2.963 -14.747 -19.268 1.00 98.00 393 ASN A C 1
ATOM 3165 O O . ASN A 1 393 ? -2.030 -14.029 -18.903 1.00 98.00 393 ASN A O 1
ATOM 3169 N N . PRO A 1 394 ? -3.769 -14.378 -20.288 1.00 97.94 394 PRO A N 1
ATOM 3170 C CA . PRO A 1 394 ? -3.484 -13.221 -21.144 1.00 97.94 394 PRO A CA 1
ATOM 3171 C C . PRO A 1 394 ? -3.379 -11.869 -20.426 1.00 97.94 394 PRO A C 1
ATOM 3173 O O . PRO A 1 394 ? -2.552 -11.051 -20.818 1.00 97.94 394 PRO A O 1
ATOM 3176 N N . TRP A 1 395 ? -4.176 -11.624 -19.381 1.00 98.12 395 TRP A N 1
ATOM 3177 C CA . TRP A 1 395 ? -4.121 -10.380 -18.601 1.00 98.12 395 TRP A CA 1
ATOM 3178 C C . TRP A 1 395 ? -2.822 -10.306 -17.789 1.00 98.12 395 TRP A C 1
ATOM 3180 O O . TRP A 1 395 ? -2.091 -9.320 -17.878 1.00 98.12 395 TRP A O 1
ATOM 3190 N N . THR A 1 396 ? -2.470 -11.392 -17.095 1.00 98.12 396 THR A N 1
ATOM 3191 C CA . THR A 1 396 ? -1.209 -11.503 -16.344 1.00 98.12 396 THR A CA 1
ATOM 3192 C C . THR A 1 396 ? -0.001 -11.370 -17.274 1.00 98.12 396 THR A C 1
ATOM 3194 O O . THR A 1 396 ? 0.895 -10.569 -17.013 1.00 98.12 396 THR A O 1
ATOM 3197 N N . MET A 1 397 ? 0.006 -12.091 -18.401 1.00 98.00 397 MET A N 1
ATOM 3198 C CA . MET A 1 397 ? 1.100 -12.039 -19.377 1.00 98.00 397 MET A CA 1
ATOM 3199 C C . MET A 1 397 ? 1.220 -10.669 -20.055 1.00 98.00 397 MET A C 1
ATOM 3201 O O . MET A 1 397 ? 2.334 -10.230 -20.324 1.00 98.00 397 MET A O 1
ATOM 3205 N N . ALA A 1 398 ? 0.115 -9.951 -20.290 1.00 97.88 398 ALA A N 1
ATOM 3206 C CA . ALA A 1 398 ? 0.163 -8.594 -20.835 1.00 97.88 398 ALA A CA 1
ATOM 3207 C C . ALA A 1 398 ? 0.876 -7.606 -19.896 1.00 97.88 398 ALA A C 1
ATOM 3209 O O . ALA A 1 398 ? 1.582 -6.724 -20.383 1.00 97.88 398 ALA A O 1
ATOM 3210 N N . ILE A 1 399 ? 0.726 -7.761 -18.576 1.00 98.12 399 ILE A N 1
ATOM 3211 C CA . ILE A 1 399 ? 1.434 -6.939 -17.583 1.00 98.12 399 ILE A CA 1
ATOM 3212 C C . ILE A 1 399 ? 2.895 -7.400 -17.455 1.00 98.12 399 ILE A C 1
ATOM 3214 O O . ILE A 1 399 ? 3.799 -6.567 -17.492 1.00 98.12 399 ILE A O 1
ATOM 3218 N N . MET A 1 400 ? 3.151 -8.714 -17.400 1.00 98.25 400 MET A N 1
ATOM 3219 C CA . MET A 1 400 ? 4.518 -9.261 -17.357 1.00 98.25 400 MET A CA 1
ATOM 3220 C C . MET A 1 400 ? 5.356 -8.859 -18.578 1.00 98.25 400 MET A C 1
ATOM 3222 O O . MET A 1 400 ? 6.529 -8.538 -18.426 1.00 98.25 400 MET A O 1
ATOM 3226 N N . ASN A 1 401 ? 4.764 -8.795 -19.773 1.00 97.88 401 ASN A N 1
ATOM 3227 C CA . ASN A 1 401 ? 5.456 -8.335 -20.979 1.00 97.88 401 ASN A CA 1
ATOM 3228 C C . ASN A 1 401 ? 5.805 -6.833 -20.933 1.00 97.88 401 ASN A C 1
ATOM 3230 O O . ASN A 1 401 ? 6.842 -6.446 -21.462 1.00 97.88 401 ASN A O 1
ATOM 3234 N N . VAL A 1 402 ? 4.998 -5.988 -20.274 1.00 97.69 402 VAL A N 1
ATOM 3235 C CA . VAL A 1 402 ? 5.354 -4.573 -20.030 1.00 97.69 402 VAL A CA 1
ATOM 3236 C C . VAL A 1 402 ? 6.481 -4.466 -18.998 1.00 97.69 402 VAL A C 1
ATOM 3238 O O . VAL A 1 402 ? 7.400 -3.673 -19.181 1.00 97.69 402 VAL A O 1
ATOM 3241 N N . LEU A 1 403 ? 6.468 -5.295 -17.949 1.00 98.00 403 LEU A N 1
ATOM 3242 C CA . LEU A 1 403 ? 7.575 -5.373 -16.987 1.00 98.00 403 LEU A CA 1
ATOM 3243 C C . LEU A 1 403 ? 8.875 -5.879 -17.641 1.00 98.00 403 LEU A C 1
ATOM 3245 O O . LEU A 1 403 ? 9.946 -5.370 -17.323 1.00 98.00 403 LEU A O 1
ATOM 3249 N N . ALA A 1 404 ? 8.794 -6.817 -18.587 1.00 97.44 404 ALA A N 1
ATOM 3250 C CA . ALA A 1 404 ? 9.938 -7.246 -19.392 1.00 97.44 404 ALA A CA 1
ATOM 3251 C C . ALA A 1 404 ? 10.470 -6.118 -20.292 1.00 97.44 404 ALA A C 1
ATOM 3253 O O . ALA A 1 404 ? 11.680 -5.955 -20.407 1.00 97.44 404 ALA A O 1
ATOM 3254 N N . GLU A 1 405 ? 9.586 -5.310 -20.890 1.00 96.44 405 GLU A N 1
ATOM 3255 C CA . GLU A 1 405 ? 9.987 -4.147 -21.693 1.00 96.44 405 GLU A CA 1
ATOM 3256 C C . GLU A 1 405 ? 10.712 -3.109 -20.816 1.00 96.44 405 GLU A C 1
ATOM 3258 O O . GLU A 1 405 ? 11.797 -2.658 -21.167 1.00 96.44 405 GLU A O 1
ATOM 3263 N N . LEU A 1 406 ? 10.193 -2.832 -19.612 1.00 96.31 406 LEU A N 1
ATOM 3264 C CA . LEU A 1 406 ? 10.852 -1.973 -18.619 1.00 96.31 406 LEU A CA 1
ATOM 3265 C C . LEU A 1 406 ? 12.219 -2.521 -18.168 1.00 96.31 406 LEU A C 1
ATOM 3267 O O . LEU A 1 406 ? 13.154 -1.748 -17.975 1.00 96.31 406 LEU A O 1
ATOM 3271 N N . HIS A 1 407 ? 12.371 -3.841 -18.005 1.00 96.56 407 HIS A N 1
ATOM 3272 C CA . HIS A 1 407 ? 13.650 -4.455 -17.613 1.00 96.56 407 HIS A CA 1
ATOM 3273 C C . HIS A 1 407 ? 14.761 -4.227 -18.651 1.00 96.56 407 HIS A C 1
ATOM 3275 O O . HIS A 1 407 ? 15.925 -4.082 -18.266 1.00 96.56 407 HIS A O 1
ATOM 3281 N N . GLN A 1 408 ? 14.418 -4.117 -19.938 1.00 95.00 408 GLN A N 1
ATOM 3282 C CA . GLN A 1 408 ? 15.381 -3.854 -21.014 1.00 95.00 408 GLN A CA 1
ATOM 3283 C C . GLN A 1 408 ? 15.933 -2.418 -21.004 1.00 95.00 408 GLN A C 1
ATOM 3285 O O . GLN A 1 408 ? 17.073 -2.212 -21.422 1.00 95.00 408 GLN A O 1
ATOM 3290 N N . GLU A 1 409 ? 15.192 -1.443 -20.472 1.00 93.88 409 GLU A N 1
ATOM 3291 C CA . GLU A 1 409 ? 15.597 -0.030 -20.457 1.00 93.88 409 GLU A CA 1
ATOM 3292 C C . GLU A 1 409 ? 16.903 0.185 -19.668 1.00 93.88 409 GLU A C 1
ATOM 3294 O O . GLU A 1 409 ? 17.067 -0.290 -18.538 1.00 93.88 409 GLU A O 1
ATOM 3299 N N . HIS A 1 410 ? 17.873 0.889 -20.257 1.00 88.56 410 HIS A N 1
ATOM 3300 C CA . HIS A 1 410 ? 19.221 1.023 -19.686 1.00 88.56 410 HIS A CA 1
ATOM 3301 C C . HIS A 1 410 ? 19.286 1.908 -18.431 1.00 88.56 410 HIS A C 1
ATOM 3303 O O . HIS A 1 410 ? 20.165 1.702 -17.595 1.00 88.56 410 HIS A O 1
ATOM 3309 N N . ASP A 1 411 ? 18.377 2.873 -18.288 1.00 88.75 411 ASP A N 1
ATOM 3310 C CA . ASP A 1 411 ? 18.325 3.830 -17.177 1.00 88.75 411 ASP A CA 1
ATOM 3311 C C . ASP A 1 411 ? 17.482 3.340 -15.982 1.00 88.75 411 ASP A C 1
ATOM 3313 O O . ASP A 1 411 ? 17.565 3.915 -14.892 1.00 88.75 411 ASP A O 1
ATOM 3317 N N . LEU A 1 412 ? 16.692 2.268 -16.151 1.00 92.62 412 LEU A N 1
ATOM 3318 C CA . LEU A 1 412 ? 15.881 1.708 -15.072 1.00 92.62 412 LEU A CA 1
ATOM 3319 C C . LEU A 1 412 ? 16.767 1.248 -13.907 1.00 92.62 412 LEU A C 1
ATOM 3321 O O . LEU A 1 412 ? 17.645 0.391 -14.052 1.00 92.62 412 LEU A O 1
ATOM 3325 N N . LYS A 1 413 ? 16.483 1.786 -12.714 1.00 91.62 413 LYS A N 1
ATOM 3326 C CA . LYS A 1 413 ? 17.247 1.498 -11.494 1.00 91.62 413 LYS A CA 1
ATOM 3327 C C . LYS A 1 413 ? 17.341 -0.003 -11.217 1.00 91.62 413 LYS A C 1
ATOM 3329 O O . LYS A 1 413 ? 16.341 -0.720 -11.212 1.00 91.62 413 LYS A O 1
ATOM 3334 N N . LEU A 1 414 ? 18.545 -0.458 -10.872 1.00 92.62 414 LEU A N 1
ATOM 3335 C CA . LEU A 1 414 ? 18.866 -1.874 -10.670 1.00 92.62 414 LEU A CA 1
ATOM 3336 C C . LEU A 1 414 ? 17.963 -2.575 -9.633 1.00 92.62 414 LEU A C 1
ATOM 3338 O O . LEU A 1 414 ? 17.592 -3.729 -9.816 1.00 92.62 414 LEU A O 1
ATOM 3342 N N . ASN A 1 415 ? 17.531 -1.873 -8.579 1.00 91.56 415 ASN A N 1
ATOM 3343 C CA . ASN A 1 415 ? 16.603 -2.429 -7.588 1.00 91.56 415 ASN A CA 1
ATOM 3344 C C . ASN A 1 415 ? 15.204 -2.735 -8.162 1.00 91.56 415 ASN A C 1
ATOM 3346 O O . ASN A 1 415 ? 14.503 -3.578 -7.615 1.00 91.56 415 ASN A O 1
ATOM 3350 N N . LEU A 1 416 ? 14.792 -2.055 -9.237 1.00 95.31 416 LEU A N 1
ATOM 3351 C CA . LEU A 1 416 ? 13.535 -2.319 -9.939 1.00 95.31 416 LEU A CA 1
ATOM 3352 C C . LEU A 1 416 ? 13.686 -3.485 -10.918 1.00 95.31 416 LEU A C 1
ATOM 3354 O O . LEU A 1 416 ? 12.793 -4.325 -10.983 1.00 95.31 416 LEU A O 1
ATOM 3358 N N . LYS A 1 417 ? 14.846 -3.610 -11.582 1.00 95.75 417 LYS A N 1
ATOM 3359 C CA . LYS A 1 417 ? 15.189 -4.809 -12.366 1.00 95.75 417 LYS A CA 1
ATOM 3360 C C . LYS A 1 417 ? 15.161 -6.071 -11.497 1.00 95.75 417 LYS A C 1
ATOM 3362 O O . LYS A 1 417 ? 14.504 -7.042 -11.861 1.00 95.75 417 LYS A O 1
ATOM 3367 N N . PHE A 1 418 ? 15.751 -6.016 -10.300 1.00 96.88 418 PHE A N 1
ATOM 3368 C CA . PHE A 1 418 ? 15.688 -7.123 -9.341 1.00 96.88 418 PHE A CA 1
ATOM 3369 C C . PHE A 1 418 ? 14.263 -7.446 -8.857 1.00 96.88 418 PHE A C 1
ATOM 3371 O O . PHE A 1 418 ? 13.939 -8.625 -8.749 1.00 96.88 418 PHE A O 1
ATOM 3378 N N . GLU A 1 419 ? 13.391 -6.461 -8.597 1.00 97.06 419 GLU A N 1
ATOM 3379 C CA . GLU A 1 419 ? 11.977 -6.738 -8.255 1.00 97.06 419 GLU A CA 1
ATOM 3380 C C . GLU A 1 419 ? 11.246 -7.458 -9.409 1.00 97.06 419 GLU A C 1
ATOM 3382 O O . GLU A 1 419 ? 10.493 -8.398 -9.160 1.00 97.06 419 GLU A O 1
ATOM 3387 N N . ILE A 1 420 ? 11.516 -7.092 -10.671 1.00 97.94 420 ILE A N 1
ATOM 3388 C CA . ILE A 1 420 ? 10.945 -7.762 -11.856 1.00 97.94 420 ILE A CA 1
ATOM 3389 C C . ILE A 1 420 ? 11.459 -9.208 -11.979 1.00 97.94 420 ILE A C 1
ATOM 3391 O O . ILE A 1 420 ? 10.669 -10.128 -12.186 1.00 97.94 420 ILE A O 1
ATOM 3395 N N . GLU A 1 421 ? 12.760 -9.443 -11.800 1.00 97.00 421 GLU A N 1
ATOM 3396 C CA . GLU A 1 421 ? 13.349 -10.791 -11.836 1.00 97.00 421 GLU A CA 1
ATOM 3397 C C . GLU A 1 421 ? 12.851 -11.690 -10.694 1.00 97.00 421 GLU A C 1
ATOM 3399 O O . GLU A 1 421 ? 12.595 -12.880 -10.899 1.00 97.00 421 GLU A O 1
ATOM 3404 N N . VAL A 1 422 ? 12.695 -11.137 -9.486 1.00 97.62 422 VAL A N 1
ATOM 3405 C CA . VAL A 1 422 ? 12.118 -11.846 -8.333 1.00 97.62 422 VAL A CA 1
ATOM 3406 C C . VAL A 1 422 ? 10.648 -12.178 -8.588 1.00 97.62 422 VAL A C 1
ATOM 3408 O O . VAL A 1 422 ? 10.232 -13.300 -8.305 1.00 97.62 422 VAL A O 1
ATOM 3411 N N . LEU A 1 423 ? 9.877 -11.265 -9.188 1.00 98.00 423 LEU A N 1
ATOM 3412 C CA . LEU A 1 423 ? 8.503 -11.545 -9.601 1.00 98.00 423 LEU A CA 1
ATOM 3413 C C . LEU A 1 423 ? 8.438 -12.687 -10.625 1.00 98.00 423 LEU A C 1
ATOM 3415 O O . LEU A 1 423 ? 7.638 -13.600 -10.443 1.00 98.00 423 LEU A O 1
ATOM 3419 N N . CYS A 1 424 ? 9.288 -12.681 -11.658 1.00 97.62 424 CYS A N 1
ATOM 3420 C CA . CYS A 1 424 ? 9.333 -13.764 -12.649 1.00 97.62 424 CYS A CA 1
ATOM 3421 C C . CYS A 1 424 ? 9.567 -15.125 -11.969 1.00 97.62 424 CYS A C 1
ATOM 3423 O O . CYS A 1 424 ? 8.791 -16.059 -12.171 1.00 97.62 424 CYS A O 1
ATOM 3425 N N . LYS A 1 425 ? 10.548 -15.204 -11.058 1.00 96.81 425 LYS A N 1
ATOM 3426 C CA . LYS A 1 425 ? 10.827 -16.409 -10.253 1.00 96.81 425 LYS A CA 1
ATOM 3427 C C . LYS A 1 425 ? 9.634 -16.826 -9.382 1.00 96.81 425 LYS A C 1
ATOM 3429 O O . LYS A 1 425 ? 9.284 -18.003 -9.369 1.00 96.81 425 LYS A O 1
ATOM 3434 N N . ASN A 1 426 ? 8.968 -15.879 -8.716 1.00 95.88 426 ASN A N 1
ATOM 3435 C CA . ASN A 1 426 ? 7.771 -16.136 -7.901 1.00 95.88 426 ASN A CA 1
ATOM 3436 C C . ASN A 1 426 ? 6.571 -16.645 -8.726 1.00 95.88 426 ASN A C 1
ATOM 3438 O O . ASN A 1 426 ? 5.703 -17.331 -8.187 1.00 95.88 426 ASN A O 1
ATOM 3442 N N . LEU A 1 427 ? 6.519 -16.322 -10.022 1.00 96.06 427 LEU A N 1
ATOM 3443 C CA . LEU A 1 427 ? 5.495 -16.782 -10.966 1.00 96.06 427 LEU A CA 1
ATOM 3444 C C . LEU A 1 427 ? 5.905 -18.026 -11.772 1.00 96.06 427 LEU A C 1
ATOM 3446 O O . LEU A 1 427 ? 5.130 -18.462 -12.621 1.00 96.06 427 LEU A O 1
ATOM 3450 N N . ALA A 1 428 ? 7.084 -18.600 -11.500 1.00 95.88 428 ALA A N 1
ATOM 3451 C CA . ALA A 1 428 ? 7.689 -19.695 -12.264 1.00 95.88 428 ALA A CA 1
ATOM 3452 C C . ALA A 1 428 ? 7.838 -19.385 -13.771 1.00 95.88 428 ALA A C 1
ATOM 3454 O O . ALA A 1 428 ? 7.550 -20.222 -14.625 1.00 95.88 428 ALA A O 1
ATOM 3455 N N . LEU A 1 429 ? 8.293 -18.168 -14.083 1.00 95.12 429 LEU A N 1
ATOM 3456 C CA . LEU A 1 429 ? 8.593 -17.682 -15.431 1.00 95.12 429 LEU A CA 1
ATOM 3457 C C . LEU A 1 429 ? 10.093 -17.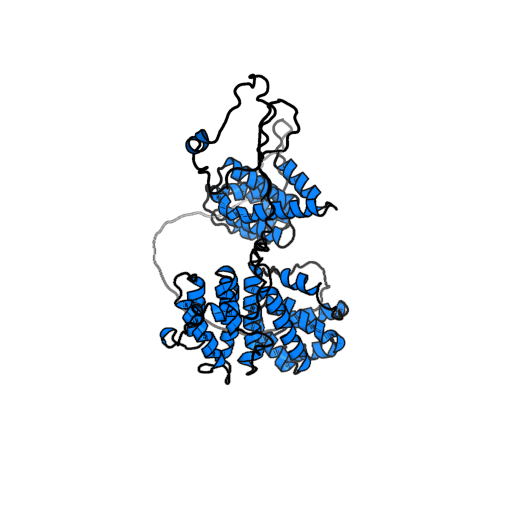402 -15.584 1.00 95.12 429 LEU A C 1
ATOM 3459 O O . LEU A 1 429 ? 10.704 -16.808 -14.692 1.00 95.12 429 LEU A O 1
ATOM 3463 N N . ASP A 1 430 ? 10.664 -17.755 -16.737 1.00 93.94 430 ASP A N 1
ATOM 3464 C CA . ASP A 1 430 ? 11.931 -17.174 -17.182 1.00 93.94 430 ASP A CA 1
ATOM 3465 C C . ASP A 1 430 ? 11.657 -15.781 -17.772 1.00 93.94 430 ASP A C 1
ATOM 3467 O O . ASP A 1 430 ? 10.703 -15.582 -18.526 1.00 93.94 430 ASP A O 1
ATOM 3471 N N . ILE A 1 431 ? 12.492 -14.802 -17.425 1.00 94.25 431 ILE A N 1
ATOM 3472 C CA . ILE A 1 431 ? 12.406 -13.441 -17.963 1.00 94.25 431 ILE A CA 1
ATOM 3473 C C . ILE A 1 431 ? 12.739 -13.397 -19.464 1.00 94.25 431 ILE A C 1
ATOM 3475 O O . ILE A 1 431 ? 12.231 -12.535 -20.176 1.00 94.25 431 ILE A O 1
ATOM 3479 N N . ASN A 1 432 ? 13.538 -14.352 -19.951 1.00 93.50 432 ASN A N 1
ATOM 3480 C CA . ASN A 1 432 ? 13.932 -14.470 -21.356 1.00 93.50 432 ASN A CA 1
ATOM 3481 C C . ASN A 1 432 ? 12.811 -15.034 -22.251 1.00 93.50 432 ASN A C 1
ATOM 3483 O O . ASN A 1 432 ? 12.803 -14.766 -23.451 1.00 93.50 432 ASN A O 1
ATOM 3487 N N . ASP A 1 433 ? 11.852 -15.770 -21.675 1.00 93.62 433 ASP A N 1
ATOM 3488 C CA . ASP A 1 433 ? 10.685 -16.322 -22.389 1.00 93.62 433 ASP A CA 1
ATOM 3489 C C . ASP A 1 433 ? 9.539 -15.301 -22.546 1.00 93.62 433 ASP A C 1
ATOM 3491 O O . ASP A 1 433 ? 8.568 -15.533 -23.282 1.00 93.62 433 ASP A O 1
ATOM 3495 N N . LEU A 1 434 ? 9.625 -14.164 -21.846 1.00 95.00 434 LEU A N 1
ATOM 3496 C CA . LEU A 1 434 ? 8.663 -13.072 -21.963 1.00 95.00 434 LEU A CA 1
ATOM 3497 C C . LEU A 1 434 ? 8.771 -12.391 -23.331 1.00 95.00 434 LEU A C 1
ATOM 3499 O O . LEU A 1 434 ? 9.803 -12.406 -23.998 1.00 95.00 434 LEU A O 1
ATOM 3503 N N . LYS A 1 435 ? 7.668 -11.776 -23.763 1.00 94.81 435 LYS A N 1
ATOM 3504 C CA . LYS A 1 435 ? 7.534 -11.166 -25.093 1.00 94.81 435 LYS A CA 1
ATOM 3505 C C . LYS A 1 435 ? 7.339 -9.655 -24.948 1.00 94.81 435 LYS A C 1
ATOM 3507 O O . LYS A 1 435 ? 6.203 -9.190 -25.079 1.00 94.81 435 LYS A O 1
ATOM 3512 N N . PRO A 1 436 ? 8.406 -8.899 -24.619 1.00 92.56 436 PRO A N 1
ATOM 3513 C CA . PRO A 1 436 ? 8.339 -7.448 -24.496 1.00 92.56 436 PRO A CA 1
ATOM 3514 C C . PRO A 1 436 ? 7.895 -6.807 -25.813 1.00 92.56 436 PRO A C 1
ATOM 3516 O O . PRO A 1 436 ? 8.141 -7.334 -26.901 1.00 92.56 436 PRO A O 1
ATOM 3519 N N . GLY A 1 437 ? 7.177 -5.693 -25.697 1.00 90.12 437 GLY A N 1
ATOM 3520 C CA . GLY A 1 437 ? 6.595 -4.992 -26.831 1.00 90.12 437 GLY A CA 1
ATOM 3521 C C . GLY A 1 437 ? 7.483 -3.863 -27.348 1.00 90.12 437 GLY A C 1
ATOM 3522 O O . GLY A 1 437 ? 8.709 -3.924 -27.334 1.00 90.12 437 GLY A O 1
ATOM 3523 N N . ASN A 1 438 ? 6.817 -2.817 -27.832 1.00 91.88 438 ASN A N 1
ATOM 3524 C CA . ASN A 1 438 ? 7.403 -1.500 -28.083 1.00 91.88 438 ASN A CA 1
ATOM 3525 C C . ASN A 1 438 ? 6.461 -0.401 -27.538 1.00 91.88 438 ASN A C 1
ATOM 3527 O O . ASN A 1 438 ? 6.328 0.667 -28.134 1.00 91.88 438 ASN A O 1
ATOM 3531 N N . LEU A 1 439 ? 5.739 -0.693 -26.449 1.00 89.00 439 LEU A N 1
ATOM 3532 C CA . LEU A 1 439 ? 4.764 0.212 -25.835 1.00 89.00 439 LEU A CA 1
ATOM 3533 C C . LEU A 1 439 ? 5.432 1.436 -25.191 1.00 89.00 439 LEU A C 1
ATOM 3535 O O . LEU A 1 439 ? 4.852 2.516 -25.227 1.00 89.00 439 LEU A O 1
ATOM 3539 N N . LEU A 1 440 ? 6.656 1.296 -24.673 1.00 88.38 440 LEU A N 1
ATOM 3540 C CA . LEU A 1 440 ? 7.444 2.395 -24.101 1.00 88.38 440 LEU A CA 1
ATOM 3541 C C . LEU A 1 440 ? 7.974 3.361 -25.177 1.00 88.38 440 LEU A C 1
ATOM 3543 O O . LEU A 1 440 ? 8.286 4.517 -24.898 1.00 88.38 440 LEU A O 1
ATOM 3547 N N . LYS A 1 441 ? 8.045 2.905 -26.434 1.00 86.75 441 LYS A N 1
ATOM 3548 C CA . LYS A 1 441 ? 8.525 3.695 -27.584 1.00 86.75 441 LYS A CA 1
ATOM 3549 C C . LYS A 1 441 ? 7.396 4.452 -28.291 1.00 86.75 441 LYS A C 1
ATOM 3551 O O . LYS A 1 441 ? 7.661 5.410 -29.019 1.00 86.75 441 LYS A O 1
ATOM 3556 N N . ASP A 1 442 ? 6.143 4.049 -28.080 1.00 88.38 442 ASP A N 1
ATOM 3557 C CA . ASP A 1 442 ? 4.961 4.641 -28.711 1.00 88.38 442 ASP A CA 1
ATOM 3558 C C . ASP A 1 442 ? 4.524 5.929 -27.995 1.00 88.38 442 ASP A C 1
ATOM 3560 O O . ASP A 1 442 ? 3.580 5.964 -27.201 1.00 88.38 442 ASP A O 1
ATOM 3564 N N . LYS A 1 443 ? 5.242 7.018 -28.286 1.00 82.75 443 LYS A N 1
ATOM 3565 C CA . LYS A 1 443 ? 5.019 8.336 -27.674 1.00 82.75 443 LYS A CA 1
ATOM 3566 C C . LYS A 1 443 ? 3.602 8.884 -27.872 1.00 82.75 443 LYS A C 1
ATOM 3568 O O . LYS A 1 443 ? 3.168 9.683 -27.050 1.00 82.75 443 LYS A O 1
ATOM 3573 N N . GLU A 1 444 ? 2.879 8.477 -28.916 1.00 80.81 444 GLU A N 1
ATOM 3574 C CA . GLU A 1 444 ? 1.497 8.921 -29.132 1.00 80.81 444 GLU A CA 1
ATOM 3575 C C . GLU A 1 444 ? 0.514 8.165 -28.235 1.00 80.81 444 GLU A C 1
ATOM 3577 O O . GLU A 1 444 ? -0.367 8.790 -27.647 1.00 80.81 444 GLU A O 1
ATOM 3582 N N . LYS A 1 445 ? 0.689 6.852 -28.027 1.00 80.69 445 LYS A N 1
ATOM 3583 C CA . LYS A 1 445 ? -0.104 6.135 -27.011 1.00 80.69 445 LYS A CA 1
ATOM 3584 C C . LYS A 1 445 ? 0.193 6.635 -25.599 1.00 80.69 445 LYS A C 1
ATOM 3586 O O . LYS A 1 445 ? -0.740 6.836 -24.831 1.00 80.69 445 LYS A O 1
ATOM 3591 N N . LEU A 1 446 ? 1.463 6.890 -25.277 1.00 83.81 446 LEU A N 1
ATOM 3592 C CA . LEU A 1 446 ? 1.884 7.358 -23.951 1.00 83.81 446 LEU A CA 1
ATOM 3593 C C . LEU A 1 446 ? 1.323 8.742 -23.569 1.00 83.81 446 LEU A C 1
ATOM 3595 O O . LEU A 1 446 ? 1.066 8.981 -22.393 1.00 83.81 446 LEU A O 1
ATOM 3599 N N . LYS A 1 447 ? 1.097 9.642 -24.538 1.00 81.19 447 LYS A N 1
ATOM 3600 C CA . LYS A 1 447 ? 0.444 10.949 -24.306 1.00 81.19 447 LYS A CA 1
ATOM 3601 C C . LYS A 1 447 ? -1.058 10.852 -24.024 1.00 81.19 447 LYS A C 1
ATOM 3603 O O . LYS A 1 447 ? -1.605 11.757 -23.408 1.00 81.19 447 LYS A O 1
ATOM 3608 N N . ASN A 1 448 ? -1.714 9.805 -24.525 1.00 85.44 448 ASN A N 1
ATOM 3609 C CA . ASN A 1 448 ? -3.170 9.635 -24.489 1.00 85.44 448 ASN A CA 1
ATOM 3610 C C . ASN A 1 448 ? -3.621 8.638 -23.401 1.00 85.44 448 ASN A C 1
ATOM 3612 O O . ASN A 1 448 ? -4.712 8.077 -23.493 1.00 85.44 448 ASN A O 1
ATOM 3616 N N . LEU A 1 449 ? -2.775 8.379 -22.398 1.00 85.44 449 LEU A N 1
ATOM 3617 C CA . LEU A 1 449 ? -3.125 7.550 -21.244 1.00 85.44 449 LEU A CA 1
ATOM 3618 C C . LEU A 1 449 ? -4.092 8.295 -20.314 1.00 85.44 449 LEU A C 1
ATOM 3620 O O . LEU A 1 449 ? -3.956 9.497 -20.093 1.00 85.44 449 LEU A O 1
ATOM 3624 N N . GLU A 1 450 ? -5.037 7.560 -19.732 1.00 84.12 450 GLU A N 1
ATOM 3625 C CA . GLU A 1 450 ? -5.867 8.052 -18.633 1.00 84.12 450 GLU A CA 1
ATOM 3626 C C . GLU A 1 450 ? -5.014 8.154 -17.356 1.00 84.12 450 GLU A C 1
ATOM 3628 O O . GLU A 1 450 ? -4.377 7.176 -16.955 1.00 84.12 450 GLU A O 1
ATOM 3633 N N . GLU A 1 451 ? -4.956 9.342 -16.742 1.00 86.12 451 GLU A N 1
ATOM 3634 C CA . GLU A 1 451 ? -4.103 9.593 -15.573 1.00 86.12 451 GLU A CA 1
ATOM 3635 C C . GLU A 1 451 ? -4.646 8.890 -14.316 1.00 86.12 451 GLU A C 1
ATOM 3637 O O . GLU A 1 451 ? -5.729 9.208 -13.825 1.00 86.12 451 GLU A O 1
ATOM 3642 N N . GLN A 1 452 ? -3.864 7.962 -13.759 1.00 91.81 452 GLN A N 1
ATOM 3643 C CA . GLN A 1 452 ? -4.121 7.296 -12.476 1.00 91.81 452 GLN A CA 1
ATOM 3644 C C . GLN A 1 452 ? -3.153 7.756 -11.370 1.00 91.81 452 GLN A C 1
ATOM 3646 O O . GLN A 1 452 ? -3.398 7.503 -10.188 1.00 91.81 452 GLN A O 1
ATOM 3651 N N . LEU A 1 453 ? -2.054 8.425 -11.734 1.00 85.19 453 LEU A N 1
ATOM 3652 C CA . LEU A 1 453 ? -1.099 9.049 -10.816 1.00 85.19 453 LEU A CA 1
ATOM 3653 C C . LEU A 1 453 ? -1.354 10.556 -10.720 1.00 85.19 453 LEU A C 1
ATOM 3655 O O . LEU A 1 453 ? -1.996 11.155 -11.580 1.00 85.19 453 LEU A O 1
ATOM 3659 N N . SER A 1 454 ? -0.766 11.202 -9.712 1.00 76.25 454 SER A N 1
ATOM 3660 C CA . SER A 1 454 ? -0.787 12.664 -9.547 1.00 76.25 454 SER A CA 1
ATOM 3661 C C . SER A 1 454 ? -0.472 13.389 -10.860 1.00 76.25 454 SER A C 1
ATOM 3663 O O . SER A 1 454 ? 0.536 13.083 -11.507 1.00 76.25 454 SER A O 1
ATOM 3665 N N . ALA A 1 455 ? -1.327 14.337 -11.256 1.00 61.12 455 ALA A N 1
ATOM 3666 C CA . ALA A 1 455 ? -1.130 15.139 -12.462 1.00 61.12 455 ALA A CA 1
ATOM 3667 C C . ALA A 1 455 ? 0.269 15.790 -12.449 1.00 61.12 455 ALA A C 1
ATOM 3669 O O . ALA A 1 455 ? 0.711 16.254 -11.388 1.00 61.12 455 ALA A O 1
ATOM 3670 N N . PRO A 1 456 ? 0.981 15.862 -13.591 1.00 44.84 456 PRO A N 1
ATOM 3671 C CA . PRO A 1 456 ? 2.227 16.606 -13.660 1.00 44.84 456 PRO A CA 1
ATOM 3672 C C . PRO A 1 456 ? 1.970 18.042 -13.202 1.00 44.84 456 PRO A C 1
ATOM 3674 O O . PRO A 1 456 ? 1.038 18.690 -13.690 1.00 44.84 456 PRO A O 1
ATOM 3677 N N . LYS A 1 457 ? 2.811 18.571 -12.305 1.00 37.94 457 LYS A N 1
ATOM 3678 C CA . LYS A 1 457 ? 2.860 20.020 -12.076 1.00 37.94 457 LYS A CA 1
ATOM 3679 C C . LYS A 1 457 ? 3.218 20.651 -13.418 1.00 37.94 457 LYS A C 1
ATOM 3681 O O . LYS A 1 457 ? 4.376 20.604 -13.823 1.00 37.94 457 LYS A O 1
ATOM 3686 N N . ARG A 1 458 ? 2.218 21.188 -14.129 1.00 30.81 458 ARG A N 1
ATOM 3687 C CA . ARG A 1 458 ? 2.454 21.990 -15.330 1.00 30.81 458 ARG A CA 1
ATOM 3688 C C . ARG A 1 458 ? 3.377 23.122 -14.910 1.00 30.81 458 ARG A C 1
ATOM 3690 O O . ARG A 1 458 ? 2.963 24.008 -14.164 1.00 30.81 458 ARG A O 1
ATOM 3697 N N . GLU A 1 459 ? 4.606 23.108 -15.409 1.00 32.56 459 GLU A N 1
ATOM 3698 C CA . GLU A 1 459 ? 5.337 24.354 -15.578 1.00 32.56 459 GLU A CA 1
ATOM 3699 C C . GLU A 1 459 ? 4.415 25.274 -16.380 1.00 32.56 459 GLU A C 1
ATOM 3701 O O . GLU A 1 459 ? 3.985 24.917 -17.482 1.00 32.56 459 GLU A O 1
ATOM 3706 N N . CYS A 1 460 ? 4.040 26.417 -15.803 1.00 23.39 460 CYS A N 1
ATOM 3707 C CA . CYS A 1 460 ? 3.223 27.408 -16.490 1.00 23.39 460 CYS A CA 1
ATOM 3708 C C . CYS A 1 460 ? 4.034 28.026 -17.632 1.00 23.39 460 CYS A C 1
ATOM 3710 O O . CYS A 1 460 ? 4.573 29.124 -17.504 1.00 23.39 460 CYS A O 1
ATOM 3712 N N . LYS A 1 461 ? 4.091 27.330 -18.770 1.00 28.30 461 LYS A N 1
ATOM 3713 C CA . LYS A 1 461 ? 4.411 27.956 -20.045 1.00 28.30 461 LYS A CA 1
ATOM 3714 C C . LYS A 1 461 ? 3.285 28.934 -20.350 1.00 28.30 461 LYS A C 1
ATOM 3716 O O . LYS A 1 461 ? 2.135 28.534 -20.535 1.00 28.30 461 LYS A O 1
ATOM 3721 N N . LEU A 1 462 ? 3.631 30.215 -20.312 1.00 29.50 462 LEU A N 1
ATOM 3722 C CA . LEU A 1 462 ? 2.760 31.305 -20.729 1.00 29.50 462 LEU A CA 1
ATOM 3723 C C . LEU A 1 462 ? 2.313 31.045 -22.181 1.00 29.50 462 LEU A C 1
ATOM 3725 O O . LEU A 1 462 ? 3.145 30.602 -22.976 1.00 29.50 462 LEU A O 1
ATOM 3729 N N . PRO A 1 463 ? 1.037 31.275 -22.544 1.00 34.38 463 PRO A N 1
ATOM 3730 C CA . PRO A 1 463 ? 0.593 31.085 -23.918 1.00 34.38 463 PRO A CA 1
ATOM 3731 C C . PRO A 1 463 ? 1.204 32.160 -24.818 1.00 34.38 463 PRO A C 1
ATOM 3733 O O . PRO A 1 463 ? 0.923 33.346 -24.652 1.00 34.38 463 PRO A O 1
ATOM 3736 N N . GLU A 1 464 ? 2.016 31.733 -25.776 1.00 40.50 464 GLU A N 1
ATOM 3737 C CA . GLU A 1 464 ? 2.527 32.569 -26.858 1.00 40.50 464 GLU A CA 1
ATOM 3738 C C . GLU A 1 464 ? 1.706 32.262 -28.117 1.00 40.50 464 GLU A C 1
ATOM 3740 O O . GLU A 1 464 ? 1.913 31.229 -28.743 1.00 40.50 464 GLU A O 1
ATOM 3745 N N . ASP A 1 465 ? 0.684 33.086 -28.378 1.00 33.25 465 ASP A N 1
ATOM 3746 C CA . ASP A 1 465 ? 0.305 33.624 -29.701 1.00 33.25 465 ASP A CA 1
ATOM 3747 C C . ASP A 1 465 ? -1.107 34.239 -29.681 1.00 33.25 465 ASP A C 1
ATOM 3749 O O . ASP A 1 465 ? -2.042 33.645 -29.145 1.00 33.25 465 ASP A O 1
ATOM 3753 N N . LEU A 1 466 ? -1.244 35.419 -30.301 1.00 30.27 466 LEU A N 1
ATOM 3754 C CA . LEU A 1 466 ? -2.367 35.937 -31.115 1.00 30.27 466 LEU A CA 1
ATOM 3755 C C . LEU A 1 466 ? -2.080 37.430 -31.453 1.00 30.27 466 LEU A C 1
ATOM 3757 O O . LEU A 1 466 ? -1.262 38.064 -30.786 1.00 30.27 466 LEU A O 1
ATOM 3761 N N . PRO A 1 467 ? -2.607 37.985 -32.562 1.00 32.56 467 PRO A N 1
ATOM 3762 C CA . PRO A 1 467 ? -1.720 38.308 -33.680 1.00 32.56 467 PRO A CA 1
ATOM 3763 C C . PRO A 1 467 ? -1.397 39.799 -33.862 1.00 32.56 467 PRO A C 1
ATOM 3765 O O . PRO A 1 467 ? -2.091 40.697 -33.387 1.00 32.56 467 PRO A O 1
ATOM 3768 N N . VAL A 1 468 ? -0.345 40.040 -34.648 1.00 33.62 468 VAL A N 1
ATOM 3769 C CA . VAL A 1 468 ? 0.153 41.364 -35.048 1.00 33.62 468 VAL A CA 1
ATOM 3770 C C . VAL A 1 468 ? -0.911 42.171 -35.801 1.00 33.62 468 VAL A C 1
ATOM 3772 O O . VAL A 1 468 ? -1.370 41.764 -36.868 1.00 33.62 468 VAL A O 1
ATOM 3775 N N . VAL A 1 469 ? -1.216 43.375 -35.306 1.00 27.78 469 VAL A N 1
ATOM 3776 C CA . VAL A 1 469 ? -1.919 44.422 -36.063 1.00 27.78 469 VAL A CA 1
ATOM 3777 C C . VAL A 1 469 ? -0.933 45.539 -36.393 1.00 27.78 469 VAL A C 1
ATOM 3779 O O . VAL A 1 469 ? -0.309 46.122 -35.509 1.00 27.78 469 VAL A O 1
ATOM 3782 N N . VAL A 1 470 ? -0.789 45.829 -37.685 1.00 35.38 470 VAL A N 1
ATOM 3783 C CA . VAL A 1 470 ? 0.104 46.866 -38.213 1.00 35.38 470 VAL A CA 1
ATOM 3784 C C . VAL A 1 470 ? -0.631 48.203 -38.286 1.00 35.38 470 VAL A C 1
ATOM 3786 O O . VAL A 1 470 ? -1.628 48.307 -38.996 1.00 35.38 470 VAL A O 1
ATOM 3789 N N . THR A 1 471 ? -0.077 49.252 -37.673 1.00 25.39 471 THR A N 1
ATOM 3790 C CA . THR A 1 471 ? -0.354 50.646 -38.069 1.00 25.39 471 THR A CA 1
ATOM 3791 C C . THR A 1 471 ? 0.912 51.498 -38.030 1.00 25.39 471 THR A C 1
ATOM 3793 O O . THR A 1 471 ? 1.745 51.380 -37.136 1.00 25.39 471 THR A O 1
ATOM 3796 N N . THR A 1 472 ? 1.043 52.349 -39.042 1.00 29.06 472 THR A N 1
ATOM 3797 C CA . THR A 1 472 ? 2.224 53.137 -39.420 1.00 29.06 472 THR A CA 1
ATOM 3798 C C . THR A 1 472 ? 2.327 54.496 -38.721 1.00 29.06 472 THR A C 1
ATOM 3800 O O . THR A 1 472 ? 1.326 55.207 -38.666 1.00 29.06 472 THR A O 1
ATOM 3803 N N . ALA A 1 473 ? 3.544 54.939 -38.381 1.00 25.84 473 ALA A N 1
ATOM 3804 C CA . ALA A 1 473 ? 3.954 56.355 -38.413 1.00 25.84 473 ALA A CA 1
ATOM 3805 C C . ALA A 1 473 ? 5.495 56.489 -38.425 1.00 25.84 473 ALA A C 1
ATOM 3807 O O . ALA A 1 473 ? 6.196 55.594 -37.958 1.00 25.84 473 ALA A O 1
ATOM 3808 N N . ALA A 1 474 ? 6.011 57.591 -38.983 1.00 27.58 474 ALA A N 1
ATOM 3809 C CA . ALA A 1 474 ? 7.446 57.870 -39.170 1.00 27.58 474 ALA A CA 1
ATOM 3810 C C . ALA A 1 474 ? 7.933 59.027 -38.226 1.00 27.58 474 ALA A C 1
ATOM 3812 O O . ALA A 1 474 ? 7.259 59.249 -37.223 1.00 27.58 474 ALA A O 1
ATOM 3813 N N . PRO A 1 475 ? 9.104 59.693 -38.391 1.00 39.97 475 PRO A N 1
ATOM 3814 C CA . PRO A 1 475 ? 10.151 59.695 -37.350 1.00 39.97 475 PRO A CA 1
ATOM 3815 C C . PRO A 1 475 ? 10.531 61.103 -36.790 1.00 39.97 475 PRO A C 1
ATOM 3817 O O . PRO A 1 475 ? 9.751 62.043 -36.905 1.00 39.97 475 PRO A O 1
ATOM 3820 N N . VAL A 1 476 ? 11.782 61.250 -36.291 1.00 27.39 476 VAL A N 1
ATOM 3821 C CA . VAL A 1 476 ? 12.551 62.496 -35.963 1.00 27.39 476 VAL A CA 1
ATOM 3822 C C . VAL A 1 476 ? 12.246 63.150 -34.573 1.00 27.39 476 VAL A C 1
ATOM 3824 O O . VAL A 1 476 ? 11.120 63.045 -34.103 1.00 27.39 476 VAL A O 1
ATOM 3827 N N . PRO A 1 477 ? 13.184 63.871 -33.897 1.00 31.11 477 PRO A N 1
ATOM 3828 C CA . PRO A 1 477 ? 14.511 63.460 -33.390 1.00 31.11 477 PRO A CA 1
ATOM 3829 C C . PRO A 1 477 ? 14.727 63.707 -31.860 1.00 31.11 477 PRO A C 1
ATOM 3831 O O . PRO A 1 477 ? 13.819 64.077 -31.123 1.00 31.11 477 PRO A O 1
ATOM 3834 N N . ALA A 1 478 ? 15.969 63.521 -31.390 1.00 32.47 478 ALA A N 1
ATOM 3835 C CA . ALA A 1 478 ? 16.412 63.582 -29.989 1.00 32.47 478 ALA A CA 1
ATOM 3836 C C . ALA A 1 478 ? 16.420 64.972 -29.306 1.00 32.47 478 ALA A C 1
ATOM 3838 O O . ALA A 1 478 ? 16.676 65.991 -29.945 1.00 32.47 478 ALA A O 1
ATOM 3839 N N . ALA A 1 479 ? 16.310 64.969 -27.969 1.00 25.98 479 ALA A N 1
ATOM 3840 C CA . ALA A 1 479 ? 16.762 66.047 -27.081 1.00 25.98 479 ALA A CA 1
ATOM 3841 C C . ALA A 1 479 ? 17.235 65.492 -25.718 1.00 25.98 479 ALA A C 1
ATOM 3843 O O . ALA A 1 479 ? 16.685 64.518 -25.205 1.00 25.98 479 ALA A O 1
ATOM 3844 N N . THR A 1 480 ? 18.265 66.114 -25.141 1.00 28.95 480 THR A N 1
ATOM 3845 C CA . THR A 1 480 ? 18.966 65.671 -23.922 1.00 28.95 480 THR A CA 1
ATOM 3846 C C . THR A 1 480 ? 18.455 66.412 -22.683 1.00 28.95 480 THR A C 1
ATOM 3848 O O . THR A 1 480 ? 18.429 67.642 -22.692 1.00 28.95 480 THR A O 1
ATOM 3851 N N . THR A 1 481 ? 18.139 65.728 -21.576 1.00 26.41 481 THR A N 1
ATOM 3852 C CA . THR A 1 481 ? 18.128 66.360 -20.234 1.00 26.41 481 THR A CA 1
ATOM 3853 C C . THR A 1 481 ? 18.282 65.332 -19.108 1.00 26.41 481 THR A C 1
ATOM 3855 O O . THR A 1 481 ? 17.887 64.176 -19.246 1.00 26.41 481 THR A O 1
ATOM 3858 N N . THR A 1 482 ? 18.899 65.749 -18.002 1.00 25.02 482 THR A N 1
ATOM 3859 C CA . THR A 1 482 ? 19.388 64.879 -16.919 1.00 25.02 482 THR A CA 1
ATOM 3860 C C . THR A 1 482 ? 18.468 64.888 -15.686 1.00 25.02 482 THR A C 1
ATOM 3862 O O . THR A 1 482 ? 17.760 65.859 -15.445 1.00 25.02 482 THR A O 1
ATOM 3865 N N . THR A 1 483 ? 18.585 63.837 -14.860 1.00 24.03 483 THR A N 1
ATOM 3866 C CA . THR A 1 483 ? 18.156 63.718 -13.442 1.00 24.03 483 THR A CA 1
ATOM 3867 C C . THR A 1 483 ? 16.669 63.869 -13.085 1.00 24.03 483 THR A C 1
ATOM 3869 O O . THR A 1 483 ? 16.141 64.973 -13.044 1.00 24.03 483 THR A O 1
ATOM 3872 N N . CYS A 1 484 ? 16.056 62.775 -12.607 1.00 24.39 484 CYS A N 1
ATOM 3873 C CA . CYS A 1 484 ? 15.735 62.606 -11.176 1.00 24.39 484 CYS A CA 1
ATOM 3874 C C . CYS A 1 484 ? 15.346 61.148 -10.839 1.00 24.39 484 CYS A C 1
ATOM 3876 O O . CYS A 1 484 ? 14.988 60.366 -11.715 1.00 24.39 484 CYS A O 1
ATOM 3878 N N . THR A 1 485 ? 15.497 60.760 -9.571 1.00 27.91 485 THR A N 1
ATOM 3879 C CA . THR A 1 485 ? 15.574 59.360 -9.107 1.00 27.91 485 THR A CA 1
ATOM 3880 C C . THR A 1 485 ? 14.276 58.794 -8.526 1.00 27.91 485 THR A C 1
ATOM 3882 O O . THR A 1 485 ? 13.719 59.397 -7.613 1.00 27.91 485 THR A O 1
ATOM 3885 N N . VAL A 1 486 ? 13.931 57.548 -8.882 1.00 29.92 486 VAL A N 1
ATOM 3886 C CA . VAL A 1 486 ? 13.314 56.572 -7.957 1.00 29.92 486 VAL A CA 1
ATOM 3887 C C . VAL A 1 486 ? 13.930 55.197 -8.231 1.00 29.92 486 VAL A C 1
ATOM 3889 O O . VAL A 1 486 ? 13.833 54.669 -9.334 1.00 29.92 486 VAL A O 1
ATOM 3892 N N . THR A 1 487 ? 14.601 54.622 -7.236 1.00 31.81 487 THR A N 1
ATOM 3893 C CA . THR A 1 487 ? 15.343 53.358 -7.354 1.00 31.81 487 THR A CA 1
ATOM 3894 C C . THR A 1 487 ? 14.465 52.145 -7.040 1.00 31.81 487 THR A C 1
ATOM 3896 O O . THR A 1 487 ? 14.118 51.922 -5.879 1.00 31.81 487 THR A O 1
ATOM 3899 N N . GLY A 1 488 ? 14.166 51.324 -8.048 1.00 40.25 488 GLY A N 1
ATOM 3900 C CA . GLY A 1 488 ? 13.813 49.913 -7.847 1.00 40.25 488 GLY A CA 1
ATOM 3901 C C . GLY A 1 488 ? 15.073 49.030 -7.789 1.00 40.25 488 GLY A C 1
ATOM 3902 O O . GLY A 1 488 ? 16.113 49.436 -8.314 1.00 40.25 488 GLY A O 1
ATOM 3903 N N . PRO A 1 489 ? 15.024 47.838 -7.165 1.00 35.97 489 PRO A N 1
ATOM 3904 C CA . PRO A 1 489 ? 16.141 46.897 -7.208 1.00 35.97 489 PRO A CA 1
ATOM 3905 C C . PRO A 1 489 ? 16.366 46.386 -8.647 1.00 35.97 489 PRO A C 1
ATOM 3907 O O . PRO A 1 489 ? 15.386 46.142 -9.356 1.00 35.97 489 PRO A O 1
ATOM 3910 N N . PRO A 1 490 ? 17.622 46.205 -9.096 1.00 40.16 490 PRO A N 1
ATOM 3911 C CA . PRO A 1 490 ? 17.906 45.695 -10.434 1.00 40.16 490 PRO A CA 1
ATOM 3912 C C . PRO A 1 490 ? 17.453 44.235 -10.585 1.00 40.16 490 PRO A C 1
ATOM 3914 O O . PRO A 1 490 ? 17.536 43.446 -9.641 1.00 40.16 490 PRO A O 1
ATOM 3917 N N . GLN A 1 491 ? 16.998 43.865 -11.785 1.00 40.56 491 GLN A N 1
ATOM 3918 C CA . GLN A 1 491 ? 16.713 42.467 -12.120 1.00 40.56 491 GLN A CA 1
ATOM 3919 C C . GLN A 1 491 ? 18.006 41.627 -12.138 1.00 40.56 491 GLN A C 1
ATOM 3921 O O . GLN A 1 491 ? 19.058 42.137 -12.537 1.00 40.56 491 GLN A O 1
ATOM 3926 N N . PRO A 1 492 ? 17.950 40.342 -11.737 1.00 44.59 492 PRO A N 1
ATOM 3927 C CA . PRO A 1 492 ? 19.105 39.452 -11.793 1.00 44.59 492 PRO A CA 1
ATOM 3928 C C . PRO A 1 492 ? 19.513 39.192 -13.250 1.00 44.59 492 PRO A C 1
ATOM 3930 O O . PRO A 1 492 ? 18.702 38.736 -14.051 1.00 44.59 492 PRO A O 1
ATOM 3933 N N . GLN A 1 493 ? 20.775 39.470 -13.586 1.00 51.12 493 GLN A N 1
ATOM 3934 C CA . GLN A 1 493 ? 21.315 39.299 -14.945 1.00 51.12 493 GLN A CA 1
ATOM 3935 C C . GLN A 1 493 ? 21.854 37.889 -15.246 1.00 51.12 493 GLN A C 1
ATOM 3937 O O . GLN A 1 493 ? 22.200 37.617 -16.391 1.00 51.12 493 GLN A O 1
ATOM 3942 N N . PHE A 1 494 ? 21.936 37.002 -14.248 1.00 48.44 494 PHE A N 1
ATOM 3943 C CA . PHE A 1 494 ? 22.567 35.683 -14.366 1.00 48.44 494 PHE A CA 1
ATOM 3944 C C . PHE A 1 494 ? 21.755 34.611 -13.632 1.00 48.44 494 PHE A C 1
ATOM 3946 O O . PHE A 1 494 ? 21.220 34.873 -12.550 1.00 48.44 494 PHE A O 1
ATOM 3953 N N . SER A 1 495 ? 21.685 33.403 -14.197 1.00 50.19 495 SER A N 1
ATOM 3954 C CA . SER A 1 495 ? 21.119 32.229 -13.530 1.00 50.19 495 SER A CA 1
ATOM 3955 C C . SER A 1 495 ? 22.144 31.591 -12.589 1.00 50.19 495 SER A C 1
ATOM 3957 O O . SER A 1 495 ? 23.354 31.699 -12.786 1.00 50.19 495 SER A O 1
ATOM 3959 N N . TYR A 1 496 ? 21.675 30.854 -11.577 1.00 45.31 496 TYR A N 1
ATOM 3960 C CA . TYR A 1 496 ? 22.548 30.161 -10.616 1.00 45.31 496 TYR A CA 1
ATOM 3961 C C . TYR A 1 496 ? 23.495 29.145 -11.284 1.00 45.31 496 TYR A C 1
ATOM 3963 O O . TYR A 1 496 ? 24.537 28.813 -10.733 1.00 45.31 496 TYR A O 1
ATOM 3971 N N . HIS A 1 497 ? 23.133 28.639 -12.466 1.00 51.34 497 HIS A N 1
ATOM 3972 C CA . HIS A 1 497 ? 23.931 27.662 -13.215 1.00 51.34 497 HIS A CA 1
ATOM 3973 C C . HIS A 1 497 ? 25.016 28.313 -14.095 1.00 51.34 497 HIS A C 1
ATOM 3975 O O . HIS A 1 497 ? 25.892 27.604 -14.587 1.00 51.34 497 HIS A O 1
ATOM 3981 N N . ASP A 1 498 ? 25.001 29.642 -14.251 1.00 52.12 498 ASP A N 1
ATOM 3982 C CA . ASP A 1 498 ? 25.922 30.377 -15.129 1.00 52.12 498 ASP A CA 1
ATOM 3983 C C . ASP A 1 498 ? 27.204 30.838 -14.403 1.00 52.12 498 ASP A C 1
ATOM 3985 O O . ASP A 1 498 ? 28.152 31.290 -15.045 1.00 52.12 498 ASP A O 1
ATOM 3989 N N . ILE A 1 499 ? 27.254 30.739 -13.066 1.00 55.62 499 ILE A N 1
ATOM 3990 C CA . ILE A 1 499 ? 28.360 31.243 -12.236 1.00 55.62 499 ILE A CA 1
ATOM 3991 C C . ILE A 1 499 ? 29.060 30.089 -11.508 1.00 55.62 499 ILE A C 1
ATOM 3993 O O . ILE A 1 499 ? 28.488 29.423 -10.645 1.00 55.62 499 ILE A O 1
ATOM 3997 N N . ASN A 1 500 ? 30.347 29.891 -11.799 1.00 54.31 500 ASN A N 1
ATOM 3998 C CA . ASN A 1 500 ? 31.172 28.892 -11.124 1.00 54.31 500 ASN A CA 1
ATOM 3999 C C . ASN A 1 500 ? 31.623 29.386 -9.734 1.00 54.31 500 ASN A C 1
ATOM 4001 O O . ASN A 1 500 ? 32.642 30.060 -9.590 1.00 54.31 500 ASN A O 1
ATOM 4005 N N . VAL A 1 501 ? 30.868 29.014 -8.699 1.00 60.72 501 VAL A N 1
ATOM 4006 C CA . VAL A 1 501 ? 31.106 29.402 -7.295 1.00 60.72 501 VAL A CA 1
ATOM 4007 C C . VAL A 1 501 ? 32.194 28.590 -6.569 1.00 60.72 501 VAL A C 1
ATOM 4009 O O . VAL A 1 501 ? 32.464 28.852 -5.399 1.00 60.72 501 VAL A O 1
ATOM 4012 N N . TYR A 1 502 ? 32.853 27.626 -7.224 1.00 50.22 502 TYR A N 1
ATOM 4013 C CA . TYR A 1 502 ? 33.809 26.719 -6.565 1.00 50.22 502 TYR A CA 1
ATOM 4014 C C . TYR A 1 502 ? 35.208 27.319 -6.313 1.00 50.22 502 TYR A C 1
ATOM 4016 O O . TYR A 1 502 ? 36.048 26.664 -5.697 1.00 50.22 502 TYR A O 1
ATOM 4024 N N . SER A 1 503 ? 35.491 28.556 -6.746 1.00 54.22 503 SER A N 1
ATOM 4025 C CA . SER A 1 503 ? 36.707 29.276 -6.334 1.00 54.22 503 SER A CA 1
ATOM 4026 C C . SER A 1 503 ? 36.514 30.793 -6.296 1.00 54.22 503 SER A C 1
ATOM 4028 O O . SER A 1 503 ? 35.798 31.363 -7.118 1.00 54.22 503 SER A O 1
ATOM 4030 N N . LEU A 1 504 ? 37.222 31.469 -5.385 1.00 51.81 504 LEU A N 1
ATOM 4031 C CA . LEU A 1 504 ? 37.168 32.930 -5.255 1.00 51.81 504 LEU A CA 1
ATOM 4032 C C . LEU A 1 504 ? 37.693 33.659 -6.510 1.00 51.81 504 LEU A C 1
ATOM 4034 O O . LEU A 1 504 ? 37.225 34.745 -6.839 1.00 51.81 504 LEU A O 1
ATOM 4038 N N . ALA A 1 505 ? 38.633 33.044 -7.237 1.00 54.00 505 ALA A N 1
ATOM 4039 C CA . ALA A 1 505 ? 39.197 33.594 -8.470 1.00 54.00 505 ALA A CA 1
ATOM 4040 C C . ALA A 1 505 ? 38.188 33.612 -9.635 1.00 54.00 505 ALA A C 1
ATOM 4042 O O . ALA A 1 505 ? 38.241 34.512 -10.468 1.00 54.00 505 ALA A O 1
ATOM 4043 N N . ALA A 1 506 ? 37.242 32.665 -9.670 1.00 54.22 506 ALA A N 1
ATOM 4044 C CA . ALA A 1 506 ? 36.183 32.621 -10.681 1.00 54.22 506 ALA A CA 1
ATOM 4045 C C . ALA A 1 506 ? 35.086 33.683 -10.458 1.00 54.22 506 ALA A C 1
ATOM 4047 O O . ALA A 1 506 ? 34.379 34.043 -11.395 1.00 54.22 506 ALA A O 1
ATOM 4048 N N . LEU A 1 507 ? 34.966 34.219 -9.238 1.00 55.59 507 LEU A N 1
ATOM 4049 C CA . LEU A 1 507 ? 34.002 35.270 -8.891 1.00 55.59 507 LEU A CA 1
ATOM 4050 C C . LEU A 1 507 ? 34.523 36.687 -9.184 1.00 55.59 507 LEU A C 1
ATOM 4052 O O . LEU A 1 507 ? 33.725 37.600 -9.385 1.00 55.59 507 LEU A O 1
ATOM 4056 N N . ALA A 1 508 ? 35.844 36.876 -9.253 1.00 52.25 508 ALA A N 1
ATOM 4057 C CA . ALA A 1 508 ? 36.487 38.179 -9.437 1.00 52.25 508 ALA A CA 1
ATOM 4058 C C . ALA A 1 508 ? 35.959 39.036 -10.618 1.00 52.25 508 ALA A C 1
ATOM 4060 O O . ALA A 1 508 ? 35.709 40.219 -10.387 1.00 52.25 508 ALA A O 1
ATOM 4061 N N . PRO A 1 509 ? 35.729 38.514 -11.846 1.00 55.22 509 PRO A N 1
ATOM 4062 C CA . PRO A 1 509 ? 35.227 39.335 -12.957 1.00 55.22 509 PRO A CA 1
ATOM 4063 C C . PRO A 1 509 ? 33.747 39.738 -12.825 1.00 55.22 509 PRO A C 1
ATOM 4065 O O . PRO A 1 509 ? 33.274 40.566 -13.599 1.00 55.22 509 PRO A O 1
ATOM 4068 N N . HIS A 1 510 ? 33.017 39.185 -11.849 1.00 58.47 510 HIS A N 1
ATOM 4069 C CA . HIS A 1 510 ? 31.599 39.467 -11.602 1.00 58.47 510 HIS A CA 1
ATOM 4070 C C . HIS A 1 510 ? 31.368 40.372 -10.374 1.00 58.47 510 HIS A C 1
ATOM 4072 O O . HIS A 1 510 ? 30.225 40.598 -9.979 1.00 58.47 510 HIS A O 1
ATOM 4078 N N . ILE A 1 511 ? 32.438 40.904 -9.766 1.00 57.56 511 ILE A N 1
ATOM 4079 C CA . ILE A 1 511 ? 32.382 41.783 -8.590 1.00 57.56 511 ILE A CA 1
ATOM 4080 C C . ILE A 1 511 ? 32.798 43.206 -8.985 1.00 57.56 511 ILE A C 1
ATOM 4082 O O . ILE A 1 511 ? 33.979 43.504 -9.150 1.00 57.56 511 ILE A O 1
ATOM 4086 N N . THR A 1 512 ? 31.833 44.121 -9.069 1.00 48.75 512 THR A N 1
ATOM 4087 C CA . THR A 1 512 ? 32.091 45.564 -9.209 1.00 48.75 512 THR A CA 1
ATOM 4088 C C . THR A 1 512 ? 32.089 46.257 -7.848 1.00 48.75 512 THR A C 1
ATOM 4090 O O . THR A 1 512 ? 31.036 46.423 -7.232 1.00 48.75 512 THR A O 1
ATOM 4093 N N . VAL A 1 513 ? 33.262 46.702 -7.393 1.00 52.41 513 VAL A N 1
ATOM 4094 C CA . VAL A 1 513 ? 33.413 47.524 -6.180 1.00 52.41 513 VAL A CA 1
ATOM 4095 C C . VAL A 1 513 ? 33.256 49.002 -6.546 1.00 52.41 513 VAL A C 1
ATOM 4097 O O . VAL A 1 513 ? 33.953 49.500 -7.427 1.00 52.41 513 VAL A O 1
ATOM 4100 N N . ASN A 1 514 ? 32.350 49.713 -5.872 1.00 41.81 514 ASN A N 1
ATOM 4101 C CA . ASN A 1 514 ? 32.142 51.147 -6.080 1.00 41.81 514 ASN A CA 1
ATOM 4102 C C . ASN A 1 514 ? 33.270 51.951 -5.390 1.00 41.81 514 ASN A C 1
ATOM 4104 O O . ASN A 1 514 ? 33.369 51.888 -4.163 1.00 41.81 514 ASN A O 1
ATOM 4108 N N . PRO A 1 515 ? 34.112 52.707 -6.123 1.00 45.47 515 PRO A N 1
ATOM 4109 C CA . PRO A 1 515 ? 35.319 53.328 -5.564 1.00 45.47 515 PRO A CA 1
ATOM 4110 C C . PRO A 1 515 ? 35.064 54.545 -4.654 1.00 45.47 515 PRO A C 1
ATOM 4112 O O . PRO A 1 515 ? 36.009 55.063 -4.069 1.00 45.47 515 PRO A O 1
ATOM 4115 N N . ASN A 1 516 ? 33.815 54.999 -4.505 1.00 42.06 516 ASN A N 1
ATOM 4116 C CA . ASN A 1 516 ? 33.464 56.210 -3.747 1.00 42.06 516 ASN A CA 1
ATOM 4117 C C . ASN A 1 516 ? 33.069 55.961 -2.273 1.00 42.06 516 ASN A C 1
ATOM 411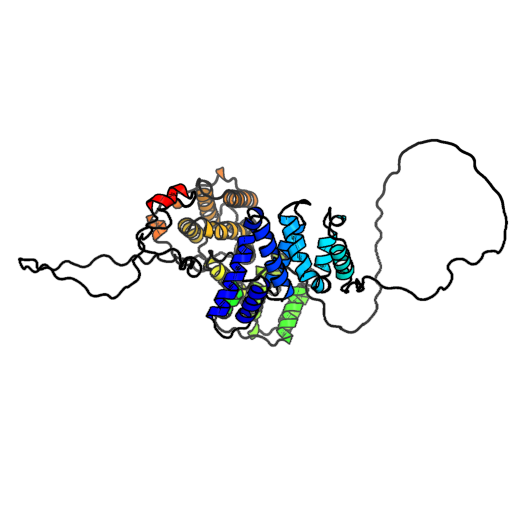9 O O . ASN A 1 516 ? 32.437 56.821 -1.660 1.00 42.06 516 ASN A O 1
ATOM 4123 N N . VAL A 1 517 ? 33.393 54.798 -1.692 1.00 47.31 517 VAL A N 1
ATOM 4124 C CA . VAL A 1 517 ? 33.038 54.462 -0.298 1.00 47.31 517 VAL A CA 1
ATOM 4125 C C . VAL A 1 517 ? 34.246 54.635 0.627 1.00 47.31 517 VAL A C 1
ATOM 4127 O O . VAL A 1 517 ? 35.223 53.893 0.537 1.00 47.31 517 VAL A O 1
ATOM 4130 N N . SER A 1 518 ? 34.171 55.613 1.533 1.00 41.44 518 SER A N 1
ATOM 4131 C CA . SER A 1 518 ? 35.220 55.903 2.521 1.00 41.44 518 SER A CA 1
ATOM 4132 C C . SER A 1 518 ? 35.365 54.791 3.582 1.00 41.44 518 SER A C 1
ATOM 4134 O O . SER A 1 518 ? 34.397 54.079 3.852 1.00 41.44 518 SER A O 1
ATOM 4136 N N . PRO A 1 519 ? 36.532 54.645 4.250 1.00 43.91 519 PRO A N 1
ATOM 4137 C CA . PRO A 1 519 ? 36.832 53.461 5.074 1.00 43.91 519 PRO A CA 1
ATOM 4138 C C . PRO A 1 519 ? 35.991 53.284 6.353 1.00 43.91 519 PRO A C 1
ATOM 4140 O O . PRO A 1 519 ? 36.095 52.250 7.008 1.00 43.91 519 PRO A O 1
ATOM 4143 N N . SER A 1 520 ? 35.192 54.282 6.737 1.00 39.19 520 SER A N 1
ATOM 4144 C CA . SER A 1 520 ? 34.537 54.368 8.050 1.00 39.19 520 SER A CA 1
ATOM 4145 C C . SER A 1 520 ? 33.310 53.462 8.232 1.00 39.19 520 SER A C 1
ATOM 4147 O O . SER A 1 520 ? 32.983 53.125 9.366 1.00 39.19 520 SER A O 1
ATOM 4149 N N . ASP A 1 521 ? 32.635 53.058 7.149 1.00 41.81 521 ASP A N 1
ATOM 4150 C CA . ASP A 1 521 ? 31.311 52.401 7.209 1.00 41.81 521 ASP A CA 1
ATOM 4151 C C . ASP A 1 521 ? 31.343 50.861 7.084 1.00 41.81 521 ASP A C 1
ATOM 4153 O O . ASP A 1 521 ? 30.299 50.206 7.021 1.00 41.81 521 ASP A O 1
ATOM 4157 N N . GLN A 1 522 ? 32.527 50.236 7.071 1.00 40.62 522 GLN A N 1
ATOM 4158 C CA . GLN A 1 522 ? 32.658 48.798 6.779 1.00 40.62 522 GLN A CA 1
ATOM 4159 C C . GLN A 1 522 ? 32.163 47.831 7.877 1.00 40.62 522 GLN A C 1
ATOM 4161 O O . GLN A 1 522 ? 32.174 46.623 7.645 1.00 40.62 522 GLN A O 1
ATOM 4166 N N . LEU A 1 523 ? 31.702 48.299 9.046 1.00 37.59 523 LEU A N 1
ATOM 4167 C CA . LEU A 1 523 ? 31.309 47.403 10.151 1.00 37.59 523 LEU A CA 1
ATOM 4168 C C . LEU A 1 523 ? 29.812 47.051 10.255 1.00 37.59 523 LEU A C 1
ATOM 4170 O O . LEU A 1 523 ? 29.478 46.168 11.044 1.00 37.59 523 LEU A O 1
ATOM 4174 N N . THR A 1 524 ? 28.910 47.690 9.497 1.00 36.69 524 THR A N 1
ATOM 4175 C CA . THR A 1 524 ? 27.460 47.627 9.819 1.00 36.69 524 THR A CA 1
ATOM 4176 C C . THR A 1 524 ? 26.562 46.998 8.743 1.00 36.69 524 THR A C 1
ATOM 4178 O O . THR A 1 524 ? 25.412 46.678 9.041 1.00 36.69 524 THR A O 1
ATOM 4181 N N . THR A 1 525 ? 27.042 46.759 7.512 1.00 38.66 525 THR A N 1
ATOM 4182 C CA . THR A 1 525 ? 26.175 46.256 6.416 1.00 38.66 525 THR A CA 1
ATOM 4183 C C . THR A 1 525 ? 26.777 45.104 5.604 1.00 38.66 525 THR A C 1
ATOM 4185 O O . THR A 1 525 ? 26.934 45.195 4.391 1.00 38.66 525 THR A O 1
ATOM 4188 N N . THR A 1 526 ? 26.991 43.954 6.249 1.00 36.06 526 THR A N 1
ATOM 4189 C CA . THR A 1 526 ? 27.128 42.659 5.548 1.00 36.06 526 THR A CA 1
ATOM 4190 C C . THR A 1 526 ? 25.817 41.875 5.642 1.00 36.06 526 THR A C 1
ATOM 4192 O O . THR A 1 526 ? 25.735 40.815 6.261 1.00 36.06 526 THR A O 1
ATOM 4195 N N . ARG A 1 527 ? 24.745 42.408 5.038 1.00 35.28 527 ARG A N 1
ATOM 4196 C CA . ARG A 1 527 ? 23.529 41.623 4.775 1.00 35.28 527 ARG A CA 1
ATOM 4197 C C . ARG A 1 527 ? 23.726 40.837 3.482 1.00 35.28 527 ARG A C 1
ATOM 4199 O O . ARG A 1 527 ? 23.581 41.396 2.398 1.00 35.28 527 ARG A O 1
ATOM 4206 N N . LEU A 1 528 ? 24.019 39.540 3.592 1.00 31.95 528 LEU A N 1
ATOM 4207 C CA . LEU A 1 528 ? 23.902 38.634 2.449 1.00 31.95 528 LEU A CA 1
ATOM 4208 C C . LEU A 1 528 ? 22.432 38.573 2.010 1.00 31.95 528 LEU A C 1
ATOM 4210 O O . LEU A 1 528 ? 21.582 38.035 2.720 1.00 31.95 528 LEU A O 1
ATOM 4214 N N . ASN A 1 529 ? 22.142 39.097 0.820 1.00 33.06 529 ASN A N 1
ATOM 4215 C CA . ASN A 1 529 ? 20.859 38.909 0.149 1.00 33.06 529 ASN A CA 1
ATOM 4216 C C . ASN A 1 529 ? 20.778 37.487 -0.431 1.00 33.06 529 ASN A C 1
ATOM 4218 O O . ASN A 1 529 ? 20.943 37.291 -1.632 1.00 33.06 529 ASN A O 1
ATOM 4222 N N . ILE A 1 530 ? 20.502 36.492 0.416 1.00 29.39 530 ILE A N 1
ATOM 4223 C CA . ILE A 1 530 ? 20.037 35.176 -0.041 1.00 29.39 530 ILE A CA 1
ATOM 4224 C C . ILE A 1 530 ? 18.510 35.243 -0.120 1.00 29.39 530 ILE A C 1
ATOM 4226 O O . ILE A 1 530 ? 17.801 35.102 0.877 1.00 29.39 530 ILE A O 1
ATOM 4230 N N . VAL A 1 531 ? 18.004 35.535 -1.318 1.00 28.70 531 VAL A N 1
ATOM 4231 C CA . VAL A 1 531 ? 16.568 35.562 -1.608 1.00 28.70 531 VAL A CA 1
ATOM 4232 C C . VAL A 1 531 ? 16.099 34.157 -1.981 1.00 28.70 531 VAL A C 1
ATOM 4234 O O . VAL A 1 531 ? 16.667 33.541 -2.873 1.00 28.70 531 VAL A O 1
ATOM 4237 N N . ARG A 1 532 ? 15.051 33.705 -1.281 1.00 33.12 532 ARG A N 1
ATOM 4238 C CA . ARG A 1 532 ? 14.092 32.630 -1.612 1.00 33.12 532 ARG A CA 1
ATOM 4239 C C . ARG A 1 532 ? 14.401 31.745 -2.834 1.00 33.12 532 ARG A C 1
ATOM 4241 O O . ARG A 1 532 ? 14.256 32.193 -3.971 1.00 33.12 532 ARG A O 1
ATOM 4248 N N . LEU A 1 533 ? 14.562 30.454 -2.553 1.00 31.16 533 LEU A N 1
ATOM 4249 C CA . LEU A 1 533 ? 13.898 29.375 -3.291 1.00 31.16 533 LEU A CA 1
ATOM 4250 C C . LEU A 1 533 ? 12.842 28.759 -2.359 1.00 31.16 533 LEU A C 1
ATOM 4252 O O . LEU A 1 533 ? 13.151 28.661 -1.148 1.00 31.16 533 LEU A O 1
#

Organism: Callorhinchus milii (NCBI:txid7868)